Protein AF-A0A0J8QJY4-F1 (afdb_monomer)

Solvent-accessible surface area (backbone atoms only — not comparable to full-atom values): 23592 Å² total; per-residue (Å²): 126,86,52,91,70,83,75,61,76,93,76,62,56,95,86,61,52,69,51,62,66,37,53,37,48,45,48,24,50,51,46,49,52,54,48,58,72,51,48,89,60,87,74,60,93,42,60,50,80,69,74,77,47,56,68,68,59,51,50,50,52,26,51,49,48,54,46,40,51,48,48,54,51,54,25,53,67,47,92,49,100,71,41,56,29,46,51,51,52,51,51,50,32,52,47,52,52,36,45,71,48,23,49,34,90,88,55,82,62,36,65,56,54,48,67,76,34,81,80,64,74,36,50,50,71,40,62,48,61,39,51,48,43,36,34,62,68,49,39,30,71,74,70,70,50,69,62,67,59,56,52,53,54,41,50,53,50,45,43,52,40,47,49,50,16,44,44,46,48,38,63,69,59,53,52,53,50,54,55,49,54,71,73,54,88,70,86,89,67,74,88,79,52,82,70,49,64,67,34,57,55,34,28,51,53,43,54,53,51,49,47,52,65,47,37,66,78,81,50,102,65,58,71,76,68,76,61,88,80,76,52,45,61,53,52,53,48,52,53,52,52,33,50,49,50,45,38,58,49,52,54,38,47,55,52,48,39,31,45,74,70,64,52,80,78,77,69,67,43,73,90,50,64,87,51,55,68,55,58,51,50,27,60,74,68,71,48,76,51,73,66,56,52,29,43,64,55,44,58,69,69,87,78,36,73,62,51,38,24,52,48,25,44,52,34,42,50,61,68,70,53,77,93,78,68,93,63,73,68,74,41,48,67,75,78,83,58,70,64,91,72,78,83,74,80,57,98,57,43,69,60,52,50,54,53,48,68,72,38,52,22,85,75,72,70,42,75,48,49,64,68,37,73,40,90,88,77,73,49,66,36,22,42,90,38,73,74,42,37,50,98,87,71,42,36,34,63,60,56,61,75,79,107

InterPro domains:
  IPR039164 E3 ubiquitin-protein ligase UBR1-like [PTHR21497] (22-403)
  IPR044046 E3 ubiquitin-protein ligase UBR-like, C-terminal [PF18995] (10-402)

Structure (mmCIF, N/CA/C/O backbone):
data_AF-A0A0J8QJY4-F1
#
_entry.id   AF-A0A0J8QJY4-F1
#
loop_
_atom_site.group_PDB
_atom_site.id
_atom_site.type_symbol
_atom_site.label_atom_id
_atom_site.label_alt_id
_atom_site.label_comp_id
_atom_site.label_asym_id
_atom_site.label_entity_id
_atom_site.label_seq_id
_atom_site.pdbx_PDB_ins_code
_atom_site.Cartn_x
_atom_site.Cartn_y
_atom_site.Cartn_z
_atom_site.occupancy
_atom_site.B_iso_or_equiv
_atom_site.auth_seq_id
_atom_site.auth_comp_id
_atom_site.auth_asym_id
_atom_site.auth_atom_id
_atom_site.pdbx_PDB_model_num
ATOM 1 N N . MET A 1 1 ? -9.041 8.728 12.570 1.00 66.88 1 MET A N 1
ATOM 2 C CA . MET A 1 1 ? -9.048 9.111 11.140 1.00 66.88 1 MET A CA 1
ATOM 3 C C . MET A 1 1 ? -10.374 9.792 10.845 1.00 66.88 1 MET A C 1
ATOM 5 O O . MET A 1 1 ? -11.383 9.237 11.264 1.00 66.88 1 MET A O 1
ATOM 9 N N . PRO A 1 2 ? -10.398 10.981 10.224 1.00 80.31 2 PRO A N 1
ATOM 10 C CA . PRO A 1 2 ? -11.653 11.650 9.901 1.00 80.31 2 PRO A CA 1
ATOM 11 C C . PRO A 1 2 ? -12.364 10.935 8.744 1.00 80.31 2 PRO A C 1
ATOM 13 O O . PRO A 1 2 ? -11.715 10.514 7.784 1.00 80.31 2 PRO A O 1
ATOM 16 N N . SER A 1 3 ? -13.688 10.810 8.846 1.00 85.81 3 SER A N 1
ATOM 17 C CA . SER A 1 3 ? -14.531 10.343 7.743 1.00 85.81 3 SER A CA 1
ATOM 18 C C . SER A 1 3 ? -14.591 11.406 6.653 1.00 85.81 3 SER A C 1
ATOM 20 O O . SER A 1 3 ? -14.642 12.602 6.946 1.00 85.81 3 SER A O 1
ATOM 22 N N . ARG A 1 4 ? -14.649 10.973 5.393 1.00 85.44 4 ARG A N 1
ATOM 23 C CA . ARG A 1 4 ? -14.963 11.860 4.263 1.00 85.44 4 ARG A CA 1
ATOM 24 C C . ARG A 1 4 ? -16.435 12.270 4.222 1.00 85.44 4 ARG A C 1
ATOM 26 O O . ARG A 1 4 ? -16.786 13.216 3.523 1.00 85.44 4 ARG A O 1
ATOM 33 N N . PHE A 1 5 ? -17.297 11.539 4.925 1.00 85.62 5 PHE A N 1
ATOM 34 C CA . PHE A 1 5 ? -18.730 11.780 4.955 1.00 85.62 5 PHE A CA 1
ATOM 35 C C . PHE A 1 5 ? -19.073 12.666 6.156 1.00 85.62 5 PHE A C 1
ATOM 37 O O . PHE A 1 5 ? -19.049 12.243 7.315 1.00 85.62 5 PHE A O 1
ATOM 44 N N . GLY A 1 6 ? -19.360 13.937 5.868 1.00 81.25 6 GLY A N 1
ATOM 45 C CA . GLY A 1 6 ? -19.839 14.907 6.846 1.00 81.25 6 GLY A CA 1
ATOM 46 C C . GLY A 1 6 ? -21.363 14.980 6.835 1.00 81.25 6 GLY A C 1
ATOM 47 O O . GLY A 1 6 ? -21.954 15.288 5.804 1.00 81.25 6 GLY A O 1
ATOM 48 N N . TYR A 1 7 ? -21.992 14.746 7.986 1.00 81.88 7 TYR A N 1
ATOM 49 C CA . TYR A 1 7 ? -23.430 14.947 8.172 1.00 81.88 7 TYR A CA 1
ATOM 50 C C . TYR A 1 7 ? -23.682 16.048 9.192 1.00 81.88 7 TYR A C 1
ATOM 52 O O . TYR A 1 7 ? -23.001 16.129 10.217 1.00 81.88 7 TYR A O 1
ATOM 60 N N . GLN A 1 8 ? -24.688 16.880 8.927 1.00 76.19 8 GLN A N 1
ATOM 61 C CA . GLN A 1 8 ? -25.186 17.832 9.914 1.00 76.19 8 GLN A CA 1
ATOM 62 C C . GLN A 1 8 ? -25.865 17.064 11.053 1.00 76.19 8 GLN A C 1
ATOM 64 O O . GLN A 1 8 ? -26.640 16.142 10.790 1.00 76.19 8 GLN A O 1
ATOM 69 N N . GLN A 1 9 ? -25.613 17.455 12.307 1.00 68.69 9 GLN A N 1
ATOM 70 C CA . GLN A 1 9 ? -26.125 16.756 13.499 1.00 68.69 9 GLN A CA 1
ATOM 71 C C . GLN A 1 9 ? -27.651 16.564 13.476 1.00 68.69 9 GLN A C 1
ATOM 73 O O . GLN A 1 9 ? -28.136 15.515 13.875 1.00 68.69 9 GLN A O 1
ATOM 78 N N . ASN A 1 10 ? -28.395 17.514 12.904 1.00 68.50 10 ASN A N 1
ATOM 79 C CA . ASN A 1 10 ? -29.860 17.468 12.822 1.00 68.50 10 ASN A CA 1
ATOM 80 C C . ASN A 1 10 ? -30.404 16.427 11.828 1.00 68.50 10 ASN A C 1
ATOM 82 O O . ASN A 1 10 ? -31.605 16.187 11.793 1.00 68.50 10 ASN A O 1
ATOM 86 N N . THR A 1 11 ? -29.544 15.849 10.984 1.00 71.19 11 THR A N 1
ATOM 87 C CA . THR A 1 11 ? -29.950 14.884 9.952 1.00 71.19 11 THR A CA 1
ATOM 88 C C . THR A 1 11 ? -29.688 13.440 10.351 1.00 71.19 11 THR A C 1
ATOM 90 O O . THR A 1 11 ? -30.189 12.557 9.667 1.00 71.19 11 THR A O 1
ATOM 93 N N . VAL A 1 12 ? -28.899 13.185 11.402 1.00 75.62 12 VAL A N 1
ATOM 94 C CA . VAL A 1 12 ? -28.453 11.846 11.821 1.00 75.62 12 VAL A CA 1
ATOM 95 C C . VAL A 1 12 ? -29.340 11.337 12.949 1.00 75.62 12 VAL A C 1
ATOM 97 O O . VAL A 1 12 ? -29.429 11.976 13.995 1.00 75.62 12 VAL A O 1
ATOM 100 N N . THR A 1 13 ? -29.973 10.183 12.751 1.00 77.94 13 THR A N 1
ATOM 101 C CA . THR A 1 13 ? -30.674 9.482 13.831 1.00 77.94 13 THR A CA 1
ATOM 102 C C . THR A 1 13 ? -29.715 8.559 14.588 1.00 77.94 13 THR A C 1
ATOM 104 O O . THR A 1 13 ? -28.733 8.108 14.003 1.00 77.94 13 THR A O 1
ATOM 107 N N . PRO A 1 14 ? -29.974 8.239 15.869 1.00 74.56 14 PRO A N 1
ATOM 108 C CA . PRO A 1 14 ? -29.111 7.350 16.657 1.00 74.56 14 PRO A CA 1
ATOM 109 C C . PRO A 1 14 ? -28.902 5.965 16.027 1.00 74.56 14 PRO A C 1
ATOM 111 O O . PRO A 1 14 ? -27.850 5.364 16.218 1.00 74.56 14 PRO A O 1
ATOM 114 N N . ASP A 1 15 ? -29.883 5.496 15.254 1.00 78.44 15 ASP A N 1
ATOM 115 C CA . ASP A 1 15 ? -29.863 4.186 14.598 1.00 78.44 15 ASP A CA 1
ATOM 116 C C . ASP A 1 15 ? -29.128 4.185 13.242 1.00 78.44 15 ASP A C 1
ATOM 118 O O . ASP A 1 15 ? -28.947 3.121 12.647 1.00 78.44 15 ASP A O 1
ATOM 122 N N . ASP A 1 16 ? -28.700 5.353 12.741 1.00 82.00 16 ASP A N 1
ATOM 123 C CA . ASP A 1 16 ? -28.019 5.469 11.448 1.00 82.00 16 ASP A CA 1
ATOM 124 C C . ASP A 1 16 ? -26.594 4.896 11.514 1.00 82.00 16 ASP A C 1
ATOM 126 O O . ASP A 1 16 ? -25.727 5.389 12.244 1.00 82.00 16 ASP A O 1
ATOM 130 N N . LEU A 1 17 ? -26.306 3.914 10.659 1.00 87.56 17 LEU A N 1
ATOM 131 C CA . LEU A 1 17 ? -24.968 3.337 10.517 1.00 87.56 17 LEU A CA 1
ATOM 132 C C . LEU A 1 17 ? -24.122 4.116 9.490 1.00 87.56 17 LEU A C 1
ATOM 134 O O . LEU A 1 17 ? -24.001 3.731 8.329 1.00 87.56 17 LEU A O 1
ATOM 138 N N . ILE A 1 18 ? -23.546 5.243 9.907 1.00 89.00 18 ILE A N 1
ATOM 139 C CA . ILE A 1 18 ? -22.753 6.158 9.060 1.00 89.00 18 ILE A CA 1
ATOM 140 C C . ILE A 1 18 ? -21.237 6.043 9.283 1.00 89.00 18 ILE A C 1
ATOM 142 O O . ILE A 1 18 ? -20.774 5.507 10.286 1.00 89.00 18 ILE A O 1
ATOM 146 N N . ARG A 1 19 ? -20.450 6.660 8.392 1.00 89.81 19 ARG A N 1
ATOM 147 C CA . ARG A 1 19 ? -18.974 6.698 8.418 1.00 89.81 19 ARG A CA 1
ATOM 148 C C . ARG A 1 19 ? -18.334 5.321 8.216 1.00 89.81 19 ARG A C 1
ATOM 150 O O . ARG A 1 19 ? -17.314 4.999 8.836 1.00 89.81 19 ARG A O 1
ATOM 157 N N . THR A 1 20 ? -18.898 4.523 7.310 1.00 90.69 20 THR A N 1
ATOM 158 C CA . THR A 1 20 ? -18.381 3.196 6.941 1.00 90.69 20 THR A CA 1
ATOM 159 C C . THR A 1 20 ? -16.938 3.257 6.458 1.00 90.69 20 THR A C 1
ATOM 161 O O . THR A 1 20 ? -16.152 2.349 6.718 1.00 90.69 20 THR A O 1
ATOM 164 N N . ASP A 1 21 ? -16.557 4.353 5.798 1.00 91.75 21 ASP A N 1
ATOM 165 C CA . ASP A 1 21 ? -15.195 4.586 5.320 1.00 91.75 21 ASP A CA 1
ATOM 166 C C . ASP A 1 21 ? -14.158 4.555 6.440 1.00 91.75 21 ASP A C 1
ATOM 168 O O . ASP A 1 21 ? -13.073 4.008 6.264 1.00 91.75 21 ASP A O 1
ATOM 172 N N . THR A 1 22 ? -14.498 5.099 7.606 1.00 93.50 22 THR A N 1
ATOM 173 C CA . THR A 1 22 ? -13.588 5.165 8.748 1.00 93.50 22 THR A CA 1
ATOM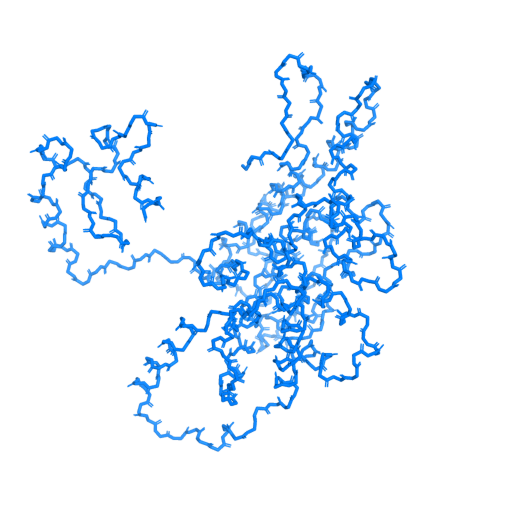 174 C C . THR A 1 22 ? -13.360 3.781 9.330 1.00 93.50 22 THR A C 1
ATOM 176 O O . THR A 1 22 ? -12.221 3.430 9.633 1.00 93.50 22 THR A O 1
ATOM 179 N N . LEU A 1 23 ? -14.419 2.978 9.446 1.00 93.00 23 LEU A N 1
ATOM 180 C CA . LEU A 1 23 ? -14.330 1.611 9.951 1.00 93.00 23 LEU A CA 1
ATOM 181 C C . LEU A 1 23 ? -13.490 0.730 9.014 1.00 93.00 23 LEU A C 1
ATOM 183 O O . LEU A 1 23 ? -12.530 0.098 9.454 1.00 93.00 23 LEU A O 1
ATOM 187 N N . ILE A 1 24 ? -13.780 0.773 7.711 1.00 93.81 24 ILE A N 1
ATOM 188 C CA . ILE A 1 24 ? -13.045 0.019 6.683 1.00 93.81 24 ILE A CA 1
ATOM 189 C C . ILE A 1 24 ? -11.573 0.464 6.632 1.00 93.81 24 ILE A C 1
ATOM 191 O O . ILE A 1 24 ? -10.670 -0.370 6.607 1.00 93.81 24 ILE A O 1
ATOM 195 N N . LYS A 1 25 ? -11.296 1.772 6.678 1.00 94.56 25 LYS A N 1
ATOM 196 C CA . LYS A 1 25 ? -9.918 2.286 6.679 1.00 94.56 25 LYS A CA 1
ATOM 197 C C . LYS A 1 25 ? -9.157 1.902 7.952 1.00 94.56 25 LYS A C 1
ATOM 199 O O . LYS A 1 25 ? -7.959 1.624 7.893 1.00 94.56 25 LYS A O 1
ATOM 204 N N . THR A 1 26 ? -9.848 1.847 9.093 1.00 95.94 26 THR A N 1
ATOM 205 C CA . THR A 1 26 ? -9.259 1.413 10.368 1.00 95.94 26 THR A CA 1
ATOM 206 C C . THR A 1 26 ? -8.760 -0.024 10.276 1.00 95.94 26 THR A C 1
ATOM 208 O O . THR A 1 26 ? -7.669 -0.293 10.755 1.00 95.94 26 THR A O 1
ATOM 211 N N . PHE A 1 27 ? -9.469 -0.920 9.585 1.00 97.19 27 PHE A N 1
ATOM 212 C CA . PHE A 1 27 ? -9.009 -2.295 9.373 1.00 97.19 27 PHE A CA 1
ATOM 213 C C . PHE A 1 27 ? -7.638 -2.370 8.674 1.00 97.19 27 PHE A C 1
ATOM 215 O O . PHE A 1 27 ? -6.706 -2.980 9.203 1.00 97.19 27 PHE A O 1
ATOM 222 N N . GLY A 1 28 ? -7.469 -1.681 7.539 1.00 97.06 28 GLY A N 1
ATOM 223 C CA . GLY A 1 28 ? -6.180 -1.630 6.834 1.00 97.06 28 GLY A CA 1
ATOM 224 C C . GLY A 1 28 ? -5.068 -0.959 7.651 1.00 97.06 28 GLY A C 1
ATOM 225 O O . GLY A 1 28 ? -3.913 -1.402 7.642 1.00 97.06 28 GLY A O 1
ATOM 226 N N . ALA A 1 29 ? -5.413 0.085 8.408 1.00 96.62 29 ALA A N 1
ATOM 227 C CA . ALA A 1 29 ? -4.483 0.759 9.310 1.00 96.62 29 ALA A CA 1
ATOM 228 C C . ALA A 1 29 ? -4.049 -0.137 10.482 1.00 96.62 29 ALA A C 1
ATOM 230 O O . ALA A 1 29 ? -2.871 -0.149 10.834 1.00 96.62 29 ALA A O 1
ATOM 231 N N . SER A 1 30 ? -4.964 -0.929 11.048 1.00 98.06 30 SER A N 1
ATOM 232 C CA . SER A 1 30 ? -4.676 -1.883 12.121 1.00 98.06 30 SER A CA 1
ATOM 233 C C . SER A 1 30 ? -3.737 -2.993 11.655 1.00 98.06 30 SER A C 1
ATOM 235 O O . SER A 1 30 ? -2.772 -3.283 12.355 1.00 98.06 30 SER A O 1
ATOM 237 N N . ILE A 1 31 ? -3.939 -3.560 10.458 1.00 98.25 31 ILE A N 1
ATOM 238 C CA . ILE A 1 31 ? -2.984 -4.530 9.890 1.00 98.25 31 ILE A CA 1
ATOM 239 C C . ILE A 1 31 ? -1.609 -3.882 9.693 1.00 98.25 31 ILE A C 1
ATOM 241 O O . ILE A 1 31 ? -0.589 -4.480 10.027 1.00 98.25 31 ILE A O 1
ATOM 245 N N . SER A 1 32 ? -1.572 -2.642 9.196 1.00 97.25 32 SER A N 1
ATOM 246 C CA . SER A 1 32 ? -0.309 -1.919 9.013 1.00 97.25 32 SER A CA 1
ATOM 247 C C . SER A 1 32 ? 0.418 -1.688 10.340 1.00 97.25 32 SER A C 1
ATOM 249 O O . SER A 1 32 ? 1.629 -1.861 10.397 1.00 97.25 32 SER A O 1
ATOM 251 N N . ALA A 1 33 ? -0.304 -1.354 11.413 1.00 96.25 33 ALA A N 1
ATOM 252 C CA . ALA A 1 33 ? 0.272 -1.197 12.747 1.00 96.25 33 ALA A CA 1
ATOM 253 C C . ALA A 1 33 ? 0.823 -2.521 13.303 1.00 96.25 33 ALA A C 1
ATOM 255 O O . ALA A 1 33 ? 1.909 -2.542 13.882 1.00 96.25 33 ALA A O 1
ATOM 256 N N . VAL A 1 34 ? 0.109 -3.631 13.087 1.00 97.25 34 VAL A N 1
ATOM 257 C CA . VAL A 1 34 ? 0.588 -4.965 13.474 1.00 97.25 34 VAL A CA 1
ATOM 258 C C . VAL A 1 34 ? 1.859 -5.321 12.708 1.00 97.25 34 VAL A C 1
ATOM 260 O O . VAL A 1 34 ? 2.830 -5.721 13.339 1.00 97.25 34 VAL A O 1
ATOM 263 N N . GLU A 1 35 ? 1.915 -5.108 11.392 1.00 96.81 35 GLU A N 1
ATOM 264 C CA . GLU A 1 35 ? 3.143 -5.350 10.622 1.00 96.81 35 GLU A CA 1
ATOM 265 C C . GLU A 1 35 ? 4.315 -4.499 11.122 1.00 96.81 35 GLU A C 1
ATOM 267 O O . GLU A 1 35 ? 5.407 -5.031 11.311 1.00 96.81 35 GLU A O 1
ATOM 272 N N . ILE A 1 36 ? 4.085 -3.214 11.409 1.00 95.25 36 ILE A N 1
ATOM 273 C CA . ILE A 1 36 ? 5.109 -2.323 11.968 1.00 95.25 36 ILE A CA 1
ATOM 274 C C . ILE A 1 36 ? 5.665 -2.881 13.284 1.00 95.25 36 ILE A C 1
ATOM 276 O O . ILE A 1 36 ? 6.880 -2.884 13.470 1.00 95.25 36 ILE A O 1
ATOM 280 N N . SER A 1 37 ? 4.805 -3.411 14.161 1.00 93.62 37 SER A N 1
ATOM 281 C CA . SER A 1 37 ? 5.232 -4.020 15.431 1.00 93.62 37 SER A CA 1
ATOM 282 C C . SER A 1 37 ? 6.090 -5.281 15.264 1.00 93.62 37 SER A C 1
ATOM 284 O O . SER A 1 37 ? 6.794 -5.660 16.192 1.00 93.62 37 SER A O 1
ATOM 286 N N . GLN A 1 38 ? 6.046 -5.924 14.092 1.00 93.50 38 GLN A N 1
ATOM 287 C CA . GLN A 1 38 ? 6.832 -7.121 13.772 1.00 93.50 38 GLN A CA 1
ATOM 288 C C . GLN A 1 38 ? 8.164 -6.795 13.077 1.00 93.50 38 GLN A C 1
ATOM 290 O O . GLN A 1 38 ? 8.949 -7.690 12.757 1.00 93.50 38 GLN A O 1
ATOM 295 N N . ARG A 1 39 ? 8.463 -5.520 12.807 1.00 91.50 39 ARG A N 1
ATOM 296 C CA . ARG A 1 39 ? 9.750 -5.134 12.217 1.00 91.50 39 ARG A CA 1
ATOM 297 C C . ARG A 1 39 ? 10.855 -5.248 13.262 1.00 91.50 39 ARG A C 1
ATOM 299 O O . ARG A 1 39 ? 10.749 -4.678 14.339 1.00 91.50 39 ARG A O 1
ATOM 306 N N . GLY A 1 40 ? 11.922 -5.971 12.924 1.00 86.31 40 GLY A N 1
ATOM 307 C CA . GLY A 1 40 ? 13.041 -6.219 13.841 1.00 86.31 40 GLY A CA 1
ATOM 308 C C . GLY A 1 40 ? 12.793 -7.334 14.859 1.00 86.31 40 GLY A C 1
ATOM 309 O O . GLY A 1 40 ? 13.685 -7.636 15.644 1.00 86.31 40 GLY A O 1
ATOM 310 N N . VAL A 1 41 ? 11.621 -7.974 14.831 1.00 86.94 41 VAL A N 1
ATOM 311 C CA . VAL A 1 41 ? 11.335 -9.150 15.656 1.00 86.94 41 VAL A CA 1
ATOM 312 C C . VAL A 1 41 ? 11.956 -10.378 14.991 1.00 86.94 41 VAL A C 1
ATOM 314 O O . VAL A 1 41 ? 11.690 -10.665 13.823 1.00 86.94 41 VAL A O 1
ATOM 317 N N . GLY A 1 42 ? 12.825 -11.076 15.724 1.00 77.56 42 GLY A N 1
ATOM 318 C CA . GLY A 1 42 ? 13.425 -12.328 15.269 1.00 77.56 42 GLY A CA 1
ATOM 319 C C . GLY A 1 42 ? 12.388 -13.446 15.163 1.00 77.56 42 GLY A C 1
ATOM 320 O O . GLY A 1 42 ? 11.397 -13.460 15.888 1.00 77.56 42 GLY A O 1
ATOM 321 N N . CYS A 1 43 ? 12.631 -14.395 14.265 1.00 75.81 43 CYS A N 1
ATOM 322 C CA . CYS A 1 43 ? 11.770 -15.551 14.051 1.00 75.81 43 CYS A CA 1
ATOM 323 C C . CYS A 1 43 ? 12.618 -16.822 14.151 1.00 75.81 43 CYS A C 1
ATOM 325 O O . CYS A 1 43 ? 13.760 -16.837 13.682 1.00 75.81 43 CYS A O 1
ATOM 327 N N . GLU A 1 44 ? 12.085 -17.869 14.779 1.00 78.00 44 GLU A N 1
ATOM 328 C CA . GLU A 1 44 ? 12.760 -19.166 14.818 1.00 78.00 44 GLU A CA 1
ATOM 329 C C . GLU A 1 44 ? 12.839 -19.774 13.405 1.00 78.00 44 GLU A C 1
ATOM 331 O O . GLU A 1 44 ? 11.958 -19.524 12.576 1.00 78.00 44 GLU A O 1
ATOM 336 N N . PRO A 1 45 ? 13.868 -20.580 13.092 1.00 71.19 45 PRO A N 1
ATOM 337 C CA . PRO A 1 45 ? 13.954 -21.259 11.803 1.00 71.19 45 PRO A CA 1
ATOM 338 C C . PRO A 1 45 ? 12.688 -22.079 11.510 1.00 71.19 45 PRO A C 1
ATOM 340 O O . PRO A 1 45 ? 12.298 -22.945 12.289 1.00 71.19 45 PRO A O 1
ATOM 343 N N . GLY A 1 46 ? 12.040 -21.793 10.379 1.00 71.50 46 GLY A N 1
ATOM 344 C CA . GLY A 1 46 ? 10.776 -22.414 9.971 1.00 71.50 46 GLY A CA 1
ATOM 345 C C . GLY A 1 46 ? 9.514 -21.711 10.488 1.00 71.50 46 GLY A C 1
ATOM 346 O O . GLY A 1 46 ? 8.448 -21.898 9.917 1.00 71.50 46 GLY A O 1
ATOM 347 N N . ALA A 1 47 ? 9.577 -20.851 11.502 1.00 78.44 47 ALA A N 1
ATOM 348 C CA . ALA A 1 47 ? 8.392 -20.093 11.895 1.00 78.44 47 ALA A CA 1
ATOM 349 C C . ALA A 1 47 ? 8.008 -19.059 10.813 1.00 78.44 47 ALA A C 1
ATOM 351 O O . ALA A 1 47 ? 8.842 -18.521 10.074 1.00 78.44 47 ALA A O 1
ATOM 352 N N . THR A 1 48 ? 6.706 -18.819 10.680 1.00 84.38 48 THR A N 1
ATOM 353 C CA . THR A 1 48 ? 6.143 -17.830 9.761 1.00 84.38 48 THR A CA 1
ATOM 354 C C . THR A 1 48 ? 5.973 -16.484 10.464 1.00 84.38 48 THR A C 1
ATOM 356 O O . THR A 1 48 ? 5.924 -16.401 11.690 1.00 84.38 48 THR A O 1
ATOM 359 N N . LEU A 1 49 ? 5.796 -15.411 9.685 1.00 88.88 49 LEU A N 1
ATOM 360 C CA . LEU A 1 49 ? 5.410 -14.098 10.223 1.00 88.88 49 LEU A CA 1
ATOM 361 C C . LEU A 1 49 ? 4.154 -14.176 11.108 1.00 88.88 49 LEU A C 1
ATOM 363 O O . LEU A 1 49 ? 4.008 -13.404 12.047 1.00 88.88 49 LEU A O 1
ATOM 367 N N . LEU A 1 50 ? 3.214 -15.070 10.793 1.00 91.50 50 LEU A N 1
ATOM 368 C CA . LEU A 1 50 ? 1.970 -15.177 11.551 1.00 91.50 50 LEU A CA 1
ATOM 369 C C . LEU A 1 50 ? 2.187 -15.807 12.927 1.00 91.50 50 LEU A C 1
ATOM 371 O O . LEU A 1 50 ? 1.466 -15.460 13.858 1.00 91.50 50 LEU A O 1
ATOM 375 N N . ASP A 1 51 ? 3.195 -16.671 13.068 1.00 89.12 51 ASP A N 1
ATOM 376 C CA . ASP A 1 51 ? 3.520 -17.333 14.333 1.00 89.12 51 ASP A CA 1
ATOM 377 C C . ASP A 1 51 ? 4.086 -16.352 15.370 1.00 89.12 51 ASP A C 1
ATOM 379 O O . ASP A 1 51 ? 3.919 -16.558 16.573 1.00 89.12 51 ASP A O 1
ATOM 383 N N . THR A 1 52 ? 4.708 -15.253 14.924 1.00 91.25 52 THR A N 1
ATOM 384 C CA . THR A 1 52 ? 5.234 -14.202 15.811 1.00 91.25 52 THR A CA 1
ATOM 385 C C . THR A 1 52 ? 4.159 -13.206 16.259 1.00 91.25 52 THR A C 1
ATOM 387 O O . THR A 1 52 ? 4.359 -12.464 17.224 1.00 91.25 52 THR A O 1
ATOM 390 N N . ILE A 1 53 ? 2.995 -13.185 15.598 1.00 94.94 53 ILE A N 1
ATOM 391 C CA . ILE A 1 53 ? 1.884 -12.299 15.951 1.00 94.94 53 ILE A CA 1
ATOM 392 C C . ILE A 1 53 ? 1.020 -12.971 17.031 1.00 94.94 53 ILE A C 1
ATOM 394 O O . ILE A 1 53 ? 0.549 -14.094 16.843 1.00 94.94 53 ILE A O 1
ATOM 398 N N . PRO A 1 54 ? 0.709 -12.287 18.150 1.00 95.50 54 PRO A N 1
ATOM 399 C CA . PRO A 1 54 ? -0.162 -12.850 19.174 1.00 95.50 54 PRO A CA 1
ATOM 400 C C . PRO A 1 54 ? -1.524 -13.281 18.611 1.00 95.50 54 PRO A C 1
ATOM 402 O O . PRO A 1 54 ? -2.209 -12.505 17.940 1.00 95.50 54 PRO A O 1
ATOM 405 N N . ARG A 1 55 ? -1.976 -14.493 18.963 1.00 95.31 55 ARG A N 1
ATOM 406 C CA . ARG A 1 55 ? -3.275 -15.043 18.516 1.00 95.31 55 ARG A CA 1
ATOM 407 C C . ARG A 1 55 ? -4.461 -14.121 18.817 1.00 95.31 55 ARG A C 1
ATOM 409 O O . ARG A 1 55 ? -5.392 -14.031 18.016 1.00 95.31 55 ARG A O 1
ATOM 416 N N . MET A 1 56 ? -4.417 -13.408 19.945 1.00 96.81 56 MET A N 1
ATOM 417 C CA . MET A 1 56 ? -5.437 -12.418 20.310 1.00 96.81 56 MET A CA 1
ATOM 418 C C . MET A 1 56 ? -5.502 -11.274 19.288 1.00 96.81 56 MET A C 1
ATOM 420 O O . MET A 1 56 ? -6.585 -10.888 18.859 1.00 96.81 56 MET A O 1
ATOM 424 N N . THR A 1 57 ? -4.347 -10.784 18.829 1.00 97.62 57 THR A N 1
ATOM 425 C CA . THR A 1 57 ? -4.248 -9.734 17.808 1.00 97.62 57 THR A CA 1
ATOM 426 C C . THR A 1 57 ? -4.841 -10.192 16.476 1.00 97.62 57 THR A C 1
ATOM 428 O O . THR A 1 57 ? -5.645 -9.469 15.891 1.00 97.62 57 THR A O 1
ATOM 431 N N . LEU A 1 58 ? -4.517 -11.407 16.018 1.00 97.50 58 LEU A N 1
ATOM 432 C CA . LEU A 1 58 ? -5.099 -11.976 14.791 1.00 97.50 58 LEU A CA 1
ATOM 433 C C . LEU A 1 58 ? -6.621 -12.144 14.907 1.00 97.50 58 LEU A C 1
ATOM 435 O O . LEU A 1 58 ? -7.359 -11.816 13.978 1.00 97.50 58 LEU A O 1
ATOM 439 N N . THR A 1 59 ? -7.099 -12.583 16.075 1.00 97.50 59 THR A N 1
ATOM 440 C CA . THR A 1 59 ? -8.534 -12.718 16.362 1.00 97.50 59 THR A CA 1
ATOM 441 C C . THR A 1 59 ? -9.238 -11.362 16.315 1.00 97.50 59 THR A C 1
ATOM 443 O O . THR A 1 59 ? -10.283 -11.236 15.681 1.00 97.50 59 THR A O 1
ATOM 446 N N . HIS A 1 60 ? -8.652 -10.322 16.914 1.00 97.81 60 HIS A N 1
ATOM 447 C CA . HIS A 1 60 ? -9.195 -8.962 16.862 1.00 97.81 60 HIS A CA 1
ATOM 448 C C . HIS A 1 60 ? -9.257 -8.413 15.432 1.00 97.81 60 HIS A C 1
ATOM 450 O O . HIS A 1 60 ? -10.254 -7.793 15.068 1.00 97.81 60 HIS A O 1
ATOM 456 N N . LEU A 1 61 ? -8.235 -8.657 14.604 1.00 98.25 61 LEU A N 1
ATOM 457 C CA . LEU A 1 61 ? -8.250 -8.251 13.195 1.00 98.25 61 LEU A CA 1
ATOM 458 C C . LEU A 1 61 ? -9.362 -8.956 12.408 1.00 98.25 61 LEU A C 1
ATOM 460 O O . LEU A 1 61 ? -10.046 -8.306 11.618 1.00 98.25 61 LEU A O 1
ATOM 464 N N . ARG A 1 62 ? -9.584 -10.255 12.652 1.00 97.81 62 ARG A N 1
ATOM 465 C CA . ARG A 1 62 ? -10.697 -10.997 12.043 1.00 97.81 62 ARG A CA 1
ATOM 466 C C . ARG A 1 62 ? -12.049 -10.430 12.482 1.00 97.81 62 ARG A C 1
ATOM 468 O O . ARG A 1 62 ? -12.876 -10.129 11.629 1.00 97.81 62 ARG A O 1
ATOM 475 N N . ILE A 1 63 ? -12.242 -10.194 13.783 1.00 97.88 63 ILE A N 1
ATOM 476 C CA . ILE A 1 63 ? -13.465 -9.561 14.309 1.00 97.88 63 ILE A CA 1
ATOM 477 C C . ILE A 1 63 ? -13.684 -8.189 13.667 1.00 97.88 63 ILE A C 1
ATOM 479 O O . ILE A 1 63 ? -14.804 -7.877 13.275 1.00 97.88 63 ILE A O 1
ATOM 483 N N . LEU A 1 64 ? -12.637 -7.373 13.524 1.00 97.50 64 LEU A N 1
ATOM 484 C CA . LEU A 1 64 ? -12.733 -6.051 12.903 1.00 97.50 64 LEU A CA 1
ATOM 485 C C . LEU A 1 64 ? -13.155 -6.135 11.426 1.00 97.50 64 LEU A C 1
ATOM 487 O O . LEU A 1 64 ? -13.982 -5.335 10.992 1.00 97.50 64 LEU A O 1
ATOM 491 N N . SER A 1 65 ? -12.629 -7.111 10.679 1.00 97.25 65 SER A N 1
ATOM 492 C CA . SER A 1 65 ? -13.015 -7.379 9.287 1.00 97.25 65 SER A CA 1
ATOM 493 C C . SER A 1 65 ? -14.499 -7.750 9.171 1.00 97.25 65 SER A C 1
ATOM 495 O O . SER A 1 65 ? -15.251 -7.090 8.451 1.00 97.25 65 SER A O 1
ATOM 497 N N . GLU A 1 66 ? -14.945 -8.730 9.964 1.00 96.50 66 GLU A N 1
ATOM 498 C CA . GLU A 1 66 ? -16.343 -9.183 10.007 1.00 96.50 66 GLU A CA 1
ATOM 499 C C . GLU A 1 66 ? -17.295 -8.082 10.481 1.00 96.50 66 GLU A C 1
ATOM 501 O O . GLU A 1 66 ? -18.399 -7.924 9.958 1.00 96.50 66 GLU A O 1
ATOM 506 N N . THR A 1 67 ? -16.851 -7.268 11.441 1.00 96.44 67 THR A N 1
ATOM 507 C CA . THR A 1 67 ? -17.605 -6.110 11.929 1.00 96.44 67 THR A CA 1
ATOM 508 C C . THR A 1 67 ? -17.777 -5.084 10.818 1.00 96.44 67 THR A C 1
ATOM 510 O O . THR A 1 67 ? -18.879 -4.582 10.640 1.00 96.44 67 THR A O 1
ATOM 513 N N . ALA A 1 68 ? -16.734 -4.789 10.035 1.00 95.19 68 ALA A N 1
ATOM 514 C CA . ALA A 1 68 ? -16.828 -3.844 8.924 1.00 95.19 68 ALA A CA 1
ATOM 515 C C . ALA A 1 68 ? -17.804 -4.318 7.832 1.00 95.19 68 ALA A C 1
ATOM 517 O O . ALA A 1 68 ? -18.628 -3.525 7.368 1.00 95.19 68 ALA A O 1
ATOM 518 N N . LEU A 1 69 ? -17.757 -5.606 7.467 1.00 93.62 69 LEU A N 1
ATOM 519 C CA . LEU A 1 69 ? -18.694 -6.209 6.511 1.00 93.62 69 LEU A CA 1
ATOM 520 C C . LEU A 1 69 ? -20.132 -6.194 7.042 1.00 93.62 69 LEU A C 1
ATOM 522 O O . LEU A 1 69 ? -21.042 -5.725 6.358 1.00 93.62 69 LEU A O 1
ATOM 526 N N . SER A 1 70 ? -20.329 -6.646 8.281 1.00 94.06 70 SER A N 1
ATOM 527 C CA . SER A 1 70 ? -21.645 -6.706 8.924 1.00 94.06 70 SER A CA 1
ATOM 528 C C . SER A 1 70 ? -22.248 -5.317 9.113 1.00 94.06 70 SER A C 1
ATOM 530 O O . SER A 1 70 ? -23.433 -5.124 8.865 1.00 94.06 70 SER A O 1
ATOM 532 N N . TYR A 1 71 ? -21.436 -4.329 9.494 1.00 92.94 71 TYR A N 1
ATOM 533 C CA . TYR A 1 71 ? -21.865 -2.942 9.661 1.00 92.94 71 TYR A CA 1
ATOM 534 C C . TYR A 1 71 ? -22.400 -2.360 8.348 1.00 92.94 71 TYR A C 1
ATOM 536 O O . TYR A 1 71 ? -23.485 -1.779 8.324 1.00 92.94 71 TYR A O 1
ATOM 544 N N . ALA A 1 72 ? -21.677 -2.564 7.240 1.00 90.75 72 ALA A N 1
ATOM 545 C CA . ALA A 1 72 ? -22.116 -2.120 5.920 1.00 90.75 72 ALA A CA 1
ATOM 546 C C . ALA A 1 72 ? -23.373 -2.872 5.442 1.00 90.75 72 ALA A C 1
ATOM 548 O O . ALA A 1 72 ? -24.292 -2.249 4.909 1.00 90.75 72 ALA A O 1
ATOM 549 N N . ALA A 1 73 ? -23.443 -4.188 5.667 1.00 90.69 73 ALA A N 1
ATOM 550 C CA . ALA A 1 73 ? -24.582 -5.013 5.270 1.00 90.69 73 ALA A CA 1
ATOM 551 C C . ALA A 1 73 ? -25.861 -4.659 6.048 1.00 90.69 73 ALA A C 1
ATOM 553 O O . ALA A 1 73 ? -26.903 -4.422 5.440 1.00 90.69 73 ALA A O 1
ATOM 554 N N . ILE A 1 74 ? -25.783 -4.566 7.380 1.00 90.81 74 ILE A N 1
ATOM 555 C CA . ILE A 1 74 ? -26.921 -4.212 8.242 1.00 90.81 74 ILE A CA 1
ATOM 556 C C . ILE A 1 74 ? -27.393 -2.793 7.935 1.00 90.81 74 ILE A C 1
ATOM 558 O O . ILE A 1 74 ? -28.592 -2.577 7.773 1.00 90.81 74 ILE A O 1
ATOM 562 N N . GLY A 1 75 ? -26.467 -1.840 7.790 1.00 86.50 75 GLY A N 1
ATOM 563 C CA . GLY A 1 75 ? -26.830 -0.474 7.416 1.00 86.50 75 GLY A CA 1
ATOM 564 C C . GLY A 1 75 ? -27.495 -0.423 6.044 1.00 86.50 75 GLY A C 1
ATOM 565 O O . GLY A 1 75 ? -28.471 0.295 5.865 1.00 86.50 75 GLY A O 1
ATOM 566 N N . GLY A 1 76 ? -27.071 -1.275 5.106 1.00 85.31 76 GLY A N 1
ATOM 567 C CA . GLY A 1 76 ? -27.717 -1.443 3.804 1.00 85.31 76 GLY A CA 1
ATOM 568 C C . GLY A 1 76 ? -29.158 -1.964 3.847 1.00 85.31 76 GLY A C 1
ATOM 569 O O . GLY A 1 76 ? -29.956 -1.615 2.979 1.00 85.31 76 GLY A O 1
ATOM 570 N N . LEU A 1 77 ? -29.508 -2.757 4.862 1.00 85.69 77 LEU A N 1
ATOM 571 C CA . LEU A 1 77 ? -30.849 -3.325 5.047 1.00 85.69 77 LEU A CA 1
ATOM 572 C C . LEU A 1 77 ? -31.813 -2.391 5.793 1.00 85.69 77 LEU A C 1
ATOM 574 O O . LEU A 1 77 ? -33.019 -2.641 5.800 1.00 85.69 77 LEU A O 1
ATOM 578 N N . GLN A 1 78 ? -31.318 -1.323 6.427 1.00 79.12 78 GLN A N 1
ATOM 579 C CA . GLN A 1 78 ? -32.181 -0.356 7.102 1.00 79.12 78 GLN A CA 1
ATOM 580 C C . GLN A 1 78 ? -33.072 0.368 6.074 1.00 79.12 78 GLN A C 1
ATOM 582 O O . GLN A 1 78 ? -32.592 1.090 5.196 1.00 79.12 78 GLN A O 1
ATOM 587 N N . ASN A 1 79 ? -34.394 0.195 6.202 1.00 61.03 79 ASN A N 1
ATOM 588 C CA . ASN A 1 79 ? -35.418 0.843 5.372 1.00 61.03 79 ASN A CA 1
ATOM 589 C C . ASN A 1 79 ? -35.609 2.324 5.759 1.00 61.03 79 ASN A C 1
ATOM 591 O O . ASN A 1 79 ? -36.691 2.743 6.166 1.00 61.03 79 ASN A O 1
ATOM 595 N N . SER A 1 80 ? -34.551 3.128 5.647 1.00 65.00 80 SER A N 1
ATOM 596 C CA . SER A 1 80 ? -34.632 4.589 5.736 1.00 65.00 80 SER A CA 1
ATOM 597 C C . SER A 1 80 ? -34.788 5.183 4.333 1.00 65.00 80 SER A C 1
ATOM 599 O O . SER A 1 80 ? -34.104 4.757 3.401 1.00 65.00 80 SER A O 1
ATOM 601 N N . MET A 1 81 ? -35.665 6.184 4.165 1.00 56.56 81 MET A N 1
ATOM 602 C CA . MET A 1 81 ? -35.923 6.847 2.868 1.00 56.56 81 MET A CA 1
ATOM 603 C C . MET A 1 81 ? -34.655 7.419 2.207 1.00 56.56 81 MET A C 1
ATOM 605 O O . MET A 1 81 ? -34.626 7.613 0.994 1.00 56.56 81 MET A O 1
ATOM 609 N N . ALA A 1 82 ? -33.599 7.662 2.989 1.00 66.62 82 ALA A N 1
ATOM 610 C CA . ALA A 1 82 ? -32.264 7.984 2.508 1.00 66.62 82 ALA A CA 1
ATOM 611 C C . ALA A 1 82 ? -31.250 7.090 3.229 1.00 66.62 82 ALA A C 1
ATOM 613 O O . ALA A 1 82 ? -30.708 7.465 4.268 1.00 66.62 82 ALA A O 1
ATOM 614 N N . ASN A 1 83 ? -31.002 5.894 2.693 1.00 81.06 83 ASN A N 1
ATOM 615 C CA . ASN A 1 83 ? -30.013 4.987 3.261 1.00 81.06 83 ASN A CA 1
ATOM 616 C C . ASN A 1 83 ? -28.590 5.537 3.031 1.00 81.06 83 ASN A C 1
ATOM 618 O O . ASN A 1 83 ? -27.954 5.310 1.996 1.00 81.06 83 ASN A O 1
ATOM 622 N N . LYS A 1 84 ? -28.115 6.316 4.008 1.00 87.75 84 LYS A N 1
ATOM 623 C CA . LYS A 1 84 ? -26.792 6.951 4.003 1.00 87.75 84 LYS A CA 1
ATOM 624 C C . LYS A 1 84 ? -25.684 5.914 3.895 1.00 87.75 84 LYS A C 1
ATOM 626 O O . LYS A 1 84 ? -24.757 6.122 3.125 1.00 87.75 84 LYS A O 1
ATOM 631 N N . THR A 1 85 ? -25.815 4.775 4.572 1.00 89.62 85 THR A N 1
ATOM 632 C CA . THR A 1 85 ? -24.847 3.675 4.507 1.00 89.62 85 THR A CA 1
ATOM 633 C C . THR A 1 85 ? -24.664 3.163 3.081 1.00 89.62 85 THR A C 1
ATOM 635 O O . THR A 1 85 ? -23.537 3.031 2.608 1.00 89.62 85 THR A O 1
ATOM 638 N N . VAL A 1 86 ? -25.765 2.948 2.349 1.00 89.25 86 VAL A N 1
ATOM 639 C CA . VAL A 1 86 ? -25.722 2.539 0.932 1.00 89.25 86 VAL A CA 1
ATOM 640 C C . VAL A 1 86 ? -25.058 3.609 0.076 1.00 89.25 86 VAL A C 1
ATOM 642 O O . VAL A 1 86 ? -24.266 3.284 -0.809 1.00 89.25 86 VAL A O 1
ATOM 645 N N . TYR A 1 87 ? -25.360 4.886 0.327 1.00 90.06 87 TYR A N 1
ATOM 646 C CA . TYR A 1 87 ? -24.711 5.985 -0.380 1.00 90.06 87 TYR A CA 1
ATOM 647 C C . TYR A 1 87 ? -23.193 5.983 -0.155 1.00 90.06 87 TYR A C 1
ATOM 649 O O . TYR A 1 87 ? -22.439 6.022 -1.131 1.00 90.06 87 TYR A O 1
ATOM 657 N N . GLU A 1 88 ? -22.753 5.891 1.101 1.00 91.31 88 GLU A N 1
ATOM 658 C CA . GLU A 1 88 ? -21.338 5.850 1.468 1.00 91.31 88 GLU A CA 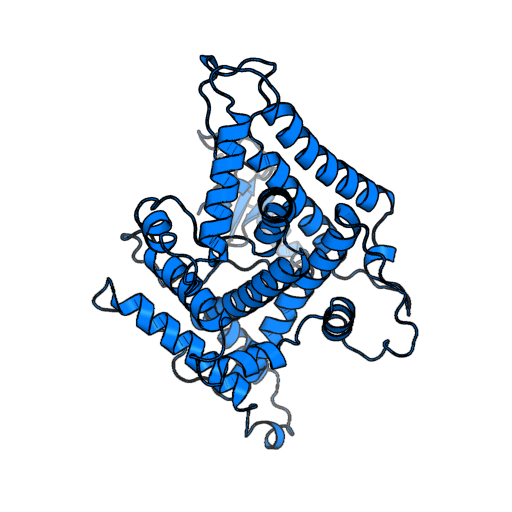1
ATOM 659 C C . GLU A 1 88 ? -20.625 4.668 0.816 1.00 91.31 88 GLU A C 1
ATOM 661 O O . GLU A 1 88 ? -19.613 4.848 0.137 1.00 91.31 88 GLU A O 1
ATOM 666 N N . PHE A 1 89 ? -21.188 3.466 0.957 1.00 91.31 89 PHE A N 1
ATOM 667 C CA . PHE A 1 89 ? -20.613 2.241 0.416 1.00 91.31 89 PHE A CA 1
ATOM 668 C C . PHE A 1 89 ? -20.533 2.273 -1.116 1.00 91.31 89 PHE A C 1
ATOM 670 O O . PHE A 1 89 ? -19.499 1.935 -1.695 1.00 91.31 89 PHE A O 1
ATOM 677 N N . ARG A 1 90 ? -21.584 2.753 -1.796 1.00 90.06 90 ARG A N 1
ATOM 678 C CA . ARG A 1 90 ? -21.600 2.903 -3.260 1.00 90.06 90 ARG A CA 1
ATOM 679 C C . ARG A 1 90 ? -20.549 3.900 -3.739 1.00 90.06 90 ARG A C 1
ATOM 681 O O . ARG A 1 90 ? -19.884 3.658 -4.746 1.00 90.06 90 ARG A O 1
ATOM 688 N N . ASP A 1 91 ? -20.401 5.024 -3.045 1.00 89.81 91 ASP A N 1
ATOM 689 C CA . ASP A 1 91 ? -19.403 6.032 -3.391 1.00 89.81 91 ASP A CA 1
ATOM 690 C C . ASP A 1 91 ? -17.972 5.534 -3.117 1.00 89.81 91 ASP A C 1
ATOM 692 O O . ASP A 1 91 ? -17.083 5.745 -3.945 1.00 89.81 91 ASP A O 1
ATOM 696 N N . MET A 1 92 ? -17.750 4.785 -2.030 1.00 91.12 92 MET A N 1
ATOM 697 C CA . MET A 1 92 ? -16.489 4.077 -1.784 1.00 91.12 92 MET A CA 1
ATOM 698 C C . MET A 1 92 ? -16.166 3.090 -2.909 1.00 91.12 92 MET A C 1
ATOM 700 O O . MET A 1 92 ? -15.105 3.213 -3.523 1.00 91.12 92 MET A O 1
ATOM 704 N N . HIS A 1 93 ? -17.088 2.177 -3.229 1.00 91.75 93 HIS A N 1
ATOM 705 C CA . HIS A 1 93 ? -16.934 1.193 -4.303 1.00 91.75 93 HIS A CA 1
ATOM 706 C C . HIS A 1 93 ? -16.581 1.870 -5.634 1.00 91.75 93 HIS A C 1
ATOM 708 O O . HIS A 1 93 ? -15.592 1.523 -6.280 1.00 91.75 93 HIS A O 1
ATOM 714 N N . ARG A 1 94 ? -17.341 2.906 -6.017 1.00 89.81 94 ARG A N 1
ATOM 715 C CA . ARG A 1 94 ? -17.110 3.675 -7.247 1.00 89.81 94 ARG A CA 1
ATOM 716 C C . ARG A 1 94 ? -15.712 4.292 -7.284 1.00 89.81 94 ARG A C 1
ATOM 718 O O . ARG A 1 94 ? -15.044 4.208 -8.313 1.00 89.81 94 ARG A O 1
ATOM 725 N N . ARG A 1 95 ? -15.257 4.907 -6.187 1.00 90.88 95 ARG A N 1
ATOM 726 C CA . ARG A 1 95 ? -13.914 5.503 -6.118 1.00 90.88 95 ARG A CA 1
ATOM 727 C C . ARG A 1 95 ? -12.822 4.449 -6.241 1.00 90.88 95 ARG A C 1
ATOM 729 O O . ARG A 1 95 ? -11.905 4.663 -7.024 1.00 90.88 95 ARG A O 1
ATOM 736 N N . LYS A 1 96 ? -12.940 3.309 -5.553 1.00 92.69 96 LYS A N 1
ATOM 737 C CA . LYS A 1 96 ? -11.956 2.216 -5.643 1.00 92.69 96 LYS A CA 1
ATOM 738 C C . LYS A 1 96 ? -11.870 1.623 -7.037 1.00 92.69 96 LYS A C 1
ATOM 740 O O . LYS A 1 96 ? -10.766 1.444 -7.542 1.00 92.69 96 LYS A O 1
ATOM 745 N N . LEU A 1 97 ? -13.016 1.426 -7.684 1.00 91.56 97 LEU A N 1
ATOM 746 C CA . LEU A 1 97 ? -13.072 0.996 -9.075 1.00 91.56 97 LEU A CA 1
ATOM 747 C C . LEU A 1 97 ? -12.341 1.991 -9.994 1.00 91.56 97 LEU A C 1
ATOM 749 O O . LEU A 1 97 ? -11.500 1.583 -10.791 1.00 91.56 97 LEU A O 1
ATOM 753 N N . CYS A 1 98 ? -12.609 3.294 -9.842 1.00 89.81 98 CYS A N 1
ATOM 754 C CA . CYS A 1 98 ? -11.935 4.332 -10.626 1.00 89.81 98 CYS A CA 1
ATOM 755 C C . CYS A 1 98 ? -10.429 4.376 -10.350 1.00 89.81 98 CYS A C 1
ATOM 757 O O . CYS A 1 98 ? -9.650 4.452 -11.287 1.00 89.81 98 CYS A O 1
ATOM 759 N N . GLN A 1 99 ? -10.015 4.330 -9.084 1.00 92.69 99 GLN A N 1
ATOM 760 C CA . GLN A 1 99 ? -8.613 4.437 -8.676 1.00 92.69 99 GLN A CA 1
ATOM 761 C C . GLN A 1 99 ? -7.782 3.229 -9.133 1.00 92.69 99 GLN A C 1
ATOM 763 O O . GLN A 1 99 ? -6.670 3.420 -9.616 1.00 92.69 99 GLN A O 1
ATOM 768 N N . LEU A 1 100 ? -8.318 2.007 -9.016 1.00 94.06 100 LEU A N 1
ATOM 769 C CA . LEU A 1 100 ? -7.606 0.779 -9.380 1.00 94.06 100 LEU A CA 1
ATOM 770 C C . LEU A 1 100 ? -7.543 0.572 -10.896 1.00 94.06 100 LEU A C 1
ATOM 772 O O . LEU A 1 100 ? -6.494 0.202 -11.413 1.00 94.06 100 LEU A O 1
ATOM 776 N N . PHE A 1 101 ? -8.640 0.833 -11.612 1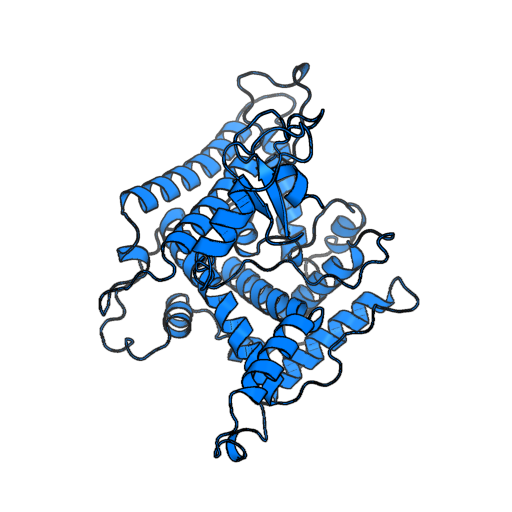.00 91.94 101 PHE A N 1
ATOM 777 C CA . PHE A 1 101 ? -8.763 0.505 -13.037 1.00 91.94 101 PHE A CA 1
ATOM 778 C C . PHE A 1 101 ? -8.641 1.708 -13.978 1.00 91.94 101 PHE A C 1
ATOM 780 O O . PHE A 1 101 ? -9.006 1.622 -15.155 1.00 91.94 101 PHE A O 1
ATOM 787 N N . LEU A 1 102 ? -8.136 2.846 -13.497 1.00 88.00 102 LEU A N 1
ATOM 788 C CA . LEU A 1 102 ? -7.930 4.000 -14.363 1.00 88.00 102 LEU A CA 1
ATOM 789 C C . LEU A 1 102 ? -6.952 3.657 -15.495 1.00 88.00 102 LEU A C 1
ATOM 791 O O . LEU A 1 102 ? -5.859 3.169 -15.243 1.00 88.00 102 LEU A O 1
ATOM 795 N N . GLY A 1 103 ? -7.343 3.925 -16.743 1.00 82.19 103 GLY A N 1
ATOM 796 C CA . GLY A 1 103 ? -6.545 3.575 -17.925 1.00 82.19 103 GLY A CA 1
ATOM 797 C C . GLY A 1 103 ? -6.810 2.169 -18.479 1.00 82.19 103 GLY A C 1
ATOM 798 O O . GLY A 1 103 ? -6.255 1.811 -19.516 1.00 82.19 103 GLY A O 1
ATOM 799 N N . HIS A 1 104 ? -7.691 1.379 -17.856 1.00 85.44 104 HIS A N 1
ATOM 800 C CA . HIS A 1 104 ? -8.063 0.063 -18.372 1.00 85.44 104 HIS A CA 1
ATOM 801 C C . HIS A 1 104 ? -8.761 0.164 -19.740 1.00 85.44 104 HIS A C 1
ATOM 803 O O . HIS A 1 104 ? -9.817 0.785 -19.864 1.00 85.44 104 HIS A O 1
ATOM 809 N N . ARG A 1 105 ? -8.220 -0.515 -20.763 1.00 79.00 105 ARG A N 1
ATOM 810 C CA . ARG A 1 105 ? -8.718 -0.444 -22.155 1.00 79.00 105 ARG A CA 1
ATOM 811 C C . ARG A 1 105 ? -10.175 -0.899 -22.310 1.00 79.00 105 ARG A C 1
ATOM 813 O O . ARG A 1 105 ? -10.885 -0.398 -23.173 1.00 79.00 105 ARG A O 1
ATOM 820 N N . GLY A 1 106 ? -10.616 -1.841 -21.476 1.00 73.88 106 GLY A N 1
ATOM 821 C CA . GLY A 1 106 ? -11.963 -2.419 -21.531 1.00 73.88 106 GLY A CA 1
ATOM 822 C C . GLY A 1 106 ? -13.022 -1.726 -20.668 1.00 73.88 106 GLY A C 1
ATOM 823 O O . GLY A 1 106 ? -14.188 -2.089 -20.772 1.00 73.88 106 GLY A O 1
ATOM 824 N N . ILE A 1 107 ? -12.656 -0.760 -19.811 1.00 79.00 107 ILE A N 1
ATOM 825 C CA . ILE A 1 107 ? -13.628 -0.078 -18.940 1.00 79.00 107 ILE A CA 1
ATOM 826 C C . ILE A 1 107 ? -13.711 1.390 -19.357 1.00 79.00 107 ILE A C 1
ATOM 828 O O . ILE A 1 107 ? -12.935 2.240 -18.921 1.00 79.00 107 ILE A O 1
ATOM 832 N N . SER A 1 108 ? -14.672 1.677 -20.235 1.00 68.56 108 SER A N 1
ATOM 833 C CA . SER A 1 108 ? -14.963 3.043 -20.672 1.00 68.56 108 SER A CA 1
ATOM 834 C C . SER A 1 108 ? -15.610 3.863 -19.547 1.00 68.56 108 SER A C 1
ATOM 836 O O . SER A 1 108 ? -16.213 3.323 -18.622 1.00 68.56 108 SER A O 1
ATOM 838 N N . GLY A 1 109 ? -15.476 5.187 -19.612 1.00 70.56 109 GLY A N 1
ATOM 839 C CA . GLY A 1 109 ? -16.114 6.119 -18.677 1.00 70.56 109 GLY A CA 1
ATOM 840 C C . GLY A 1 109 ? -15.350 6.387 -17.376 1.00 70.56 109 GLY A C 1
ATOM 841 O O . GLY A 1 109 ? -15.573 7.436 -16.784 1.00 70.56 109 GLY A O 1
ATOM 842 N N . LEU A 1 110 ? -14.389 5.548 -16.959 1.00 75.56 110 LEU A N 1
ATOM 843 C CA . LEU A 1 110 ? -13.609 5.795 -15.728 1.00 75.56 110 LEU A CA 1
ATOM 844 C C . LEU A 1 110 ? -12.785 7.087 -15.788 1.00 75.56 110 LEU A C 1
ATOM 846 O O . LEU A 1 110 ? -12.704 7.809 -14.800 1.00 75.56 110 LEU A O 1
ATOM 850 N N . ALA A 1 111 ? -12.211 7.410 -16.950 1.00 67.00 111 ALA A N 1
ATOM 851 C CA . ALA A 1 111 ? -11.485 8.666 -17.146 1.00 67.00 111 ALA A CA 1
ATOM 852 C C . ALA A 1 111 ? -12.415 9.891 -17.082 1.00 67.00 111 ALA A C 1
ATOM 854 O O . ALA A 1 111 ? -12.033 10.916 -16.523 1.00 67.00 111 ALA A O 1
ATOM 855 N N . SER A 1 112 ? -13.647 9.771 -17.599 1.00 67.94 112 SER A N 1
ATOM 856 C CA . SER A 1 112 ? -14.679 10.813 -17.461 1.00 67.94 112 SER A CA 1
ATOM 857 C C . SER A 1 112 ? -15.073 10.970 -15.997 1.00 67.94 112 SER A C 1
ATOM 859 O O . SER A 1 112 ? -15.043 12.072 -15.470 1.00 67.94 112 SER A O 1
ATOM 861 N N . LEU A 1 113 ? -15.313 9.856 -15.296 1.00 68.06 113 LEU A N 1
ATOM 862 C CA . LEU A 1 113 ? -15.639 9.848 -13.871 1.00 68.06 113 LEU A CA 1
ATOM 863 C C . LEU A 1 113 ? -14.526 10.447 -13.004 1.00 68.06 113 LEU A C 1
ATOM 865 O O . LEU A 1 113 ? -14.837 11.147 -12.042 1.00 68.06 113 LEU A O 1
ATOM 869 N N . ALA A 1 114 ? -13.255 10.188 -13.318 1.00 66.12 114 ALA A N 1
ATOM 870 C CA . ALA A 1 114 ? -12.120 10.785 -12.619 1.00 66.12 114 ALA A CA 1
ATOM 871 C C . ALA A 1 114 ? -12.005 12.294 -12.902 1.00 66.12 114 ALA A C 1
ATOM 873 O O . ALA A 1 114 ? -11.852 13.077 -11.970 1.00 66.12 114 ALA A O 1
ATOM 874 N N . ASN A 1 115 ? -12.162 12.719 -14.160 1.00 63.34 115 ASN A N 1
ATOM 875 C CA . ASN A 1 115 ? -12.073 14.133 -14.546 1.00 63.34 115 ASN A CA 1
ATOM 876 C C . ASN A 1 115 ? -13.262 14.980 -14.058 1.00 63.34 115 ASN A C 1
ATOM 878 O O . ASN A 1 115 ? -13.079 16.127 -13.653 1.00 63.34 115 ASN A O 1
ATOM 882 N N . GLU A 1 116 ? -14.476 14.429 -14.088 1.00 59.28 116 GLU A N 1
ATOM 883 C CA . GLU A 1 116 ? -15.694 15.070 -13.576 1.00 59.28 116 GLU A CA 1
ATOM 884 C C . GLU A 1 116 ? -15.650 15.200 -12.051 1.00 59.28 116 GLU A C 1
ATOM 886 O O . GLU A 1 116 ? -16.124 16.185 -11.488 1.00 59.28 116 GLU A O 1
ATOM 891 N N . ASN A 1 117 ? -15.025 14.234 -11.374 1.00 58.12 117 ASN A N 1
ATOM 892 C CA . ASN A 1 117 ? -14.843 14.246 -9.932 1.00 58.12 117 ASN A CA 1
ATOM 893 C C . ASN A 1 117 ? -13.395 14.583 -9.576 1.00 58.12 117 ASN A C 1
ATOM 895 O O . ASN A 1 117 ? -12.679 13.727 -9.057 1.00 58.12 117 ASN A O 1
ATOM 899 N N . LYS A 1 118 ? -13.004 15.856 -9.720 1.00 62.47 118 LYS A N 1
ATOM 900 C CA . LYS A 1 118 ? -11.718 16.401 -9.219 1.00 62.47 118 LYS A CA 1
ATOM 901 C C . LYS A 1 118 ? -11.425 16.099 -7.731 1.00 62.47 118 LYS A C 1
ATOM 903 O O . LYS A 1 118 ? -10.334 16.374 -7.254 1.00 62.47 118 LYS A O 1
ATOM 908 N N . ASN A 1 119 ? -12.392 15.533 -7.007 1.00 70.81 119 ASN A N 1
ATOM 909 C CA . ASN A 1 119 ? -12.301 15.095 -5.617 1.00 70.81 119 ASN A CA 1
ATOM 910 C C . ASN A 1 119 ? -11.826 13.636 -5.444 1.00 70.81 119 ASN A C 1
ATOM 912 O O . ASN A 1 119 ? -11.724 13.176 -4.307 1.00 70.81 119 ASN A O 1
ATOM 916 N N . ILE A 1 120 ? -11.621 12.858 -6.516 1.00 84.62 120 ILE A N 1
ATOM 917 C CA . ILE A 1 120 ? -11.065 11.503 -6.386 1.00 84.62 120 ILE A CA 1
ATOM 918 C C . ILE A 1 120 ? -9.549 11.616 -6.290 1.00 84.62 120 ILE A C 1
ATOM 920 O O . ILE A 1 120 ? -8.864 11.934 -7.254 1.00 84.62 120 ILE A O 1
ATOM 924 N N . GLU A 1 121 ? -9.031 11.321 -5.108 1.00 87.44 121 GLU A N 1
ATOM 925 C CA . GLU A 1 121 ? -7.598 11.266 -4.856 1.00 87.44 121 GLU A CA 1
ATOM 926 C C . GLU A 1 121 ? -6.920 10.167 -5.715 1.00 87.44 121 GLU A C 1
ATOM 928 O O . GLU A 1 121 ? -7.490 9.084 -5.889 1.00 87.44 121 GLU A O 1
ATOM 933 N N . PRO A 1 122 ? -5.718 10.389 -6.275 1.00 90.75 122 PRO A N 1
ATOM 934 C CA . PRO A 1 122 ? -4.986 9.355 -7.006 1.00 90.75 122 PRO A CA 1
ATOM 935 C C . PRO A 1 122 ? -4.596 8.158 -6.142 1.00 90.75 122 PRO A C 1
ATOM 937 O O . PRO A 1 122 ? -4.267 8.319 -4.972 1.00 90.75 122 PRO A O 1
ATOM 940 N N . LEU A 1 123 ? -4.520 6.964 -6.744 1.00 94.31 123 LEU A N 1
ATOM 941 C CA . LEU A 1 123 ? -4.027 5.761 -6.057 1.00 94.31 123 LEU A CA 1
ATOM 942 C C . LEU A 1 123 ? -2.643 6.000 -5.432 1.00 94.31 123 LEU A C 1
ATOM 944 O O . LEU A 1 123 ? -2.414 5.652 -4.280 1.00 94.31 123 LEU A O 1
ATOM 948 N N . PHE A 1 124 ? -1.748 6.668 -6.165 1.00 94.19 124 PHE A N 1
ATOM 949 C CA . PHE A 1 124 ? -0.394 6.973 -5.699 1.00 94.19 124 PHE A CA 1
ATOM 950 C C . PHE A 1 124 ? -0.331 8.010 -4.572 1.00 94.19 124 PHE A C 1
ATOM 952 O O . PHE A 1 124 ? 0.693 8.089 -3.907 1.00 94.19 124 PHE A O 1
ATOM 959 N N . ALA A 1 125 ? -1.399 8.758 -4.294 1.00 91.38 125 ALA A N 1
ATOM 960 C CA . ALA A 1 125 ? -1.454 9.622 -3.114 1.00 91.38 125 ALA A CA 1
ATOM 961 C C . ALA A 1 125 ? -1.778 8.835 -1.826 1.00 91.38 125 ALA A C 1
ATOM 963 O O . ALA A 1 125 ? -1.503 9.298 -0.723 1.00 91.38 125 ALA A O 1
ATOM 964 N N . MET A 1 126 ? -2.331 7.625 -1.956 1.00 92.25 126 MET A N 1
ATOM 965 C CA . MET A 1 126 ? -2.787 6.796 -0.839 1.00 92.25 126 MET A CA 1
ATOM 966 C C . MET A 1 126 ? -1.730 5.768 -0.415 1.00 92.25 126 MET A C 1
ATOM 968 O O . MET A 1 126 ? -0.836 5.423 -1.186 1.00 92.25 126 MET A O 1
ATOM 972 N N . ASP A 1 127 ? -1.849 5.210 0.795 1.00 94.88 127 ASP A N 1
ATOM 973 C CA . ASP A 1 127 ? -1.146 3.968 1.149 1.00 94.88 127 ASP A CA 1
ATOM 974 C C . ASP A 1 127 ? -1.775 2.798 0.370 1.00 94.88 127 ASP A C 1
ATOM 976 O O . ASP A 1 127 ? -2.965 2.503 0.526 1.00 94.88 127 ASP A O 1
ATOM 980 N N . THR A 1 128 ? -0.988 2.155 -0.494 1.00 97.19 128 THR A N 1
ATOM 981 C CA . THR A 1 128 ? -1.465 1.131 -1.436 1.00 97.19 128 THR A CA 1
ATOM 982 C C . THR A 1 128 ? -1.979 -0.118 -0.723 1.00 97.19 128 THR A C 1
ATOM 984 O O . THR A 1 128 ? -2.915 -0.761 -1.202 1.00 97.19 128 THR A O 1
ATOM 987 N N . PHE A 1 129 ? -1.426 -0.460 0.446 1.00 98.00 129 PHE A N 1
ATOM 988 C CA . PHE A 1 129 ? -1.930 -1.584 1.229 1.00 98.00 129 PHE A CA 1
ATOM 989 C C . PHE A 1 129 ? -3.257 -1.237 1.910 1.00 98.00 129 PHE A C 1
ATOM 991 O O . PHE A 1 129 ? -4.197 -2.027 1.859 1.00 98.00 129 PHE A O 1
ATOM 998 N N . VAL A 1 130 ? -3.379 -0.050 2.513 1.00 97.00 130 VAL A N 1
ATOM 999 C CA . VAL A 1 130 ? -4.665 0.388 3.085 1.00 97.00 130 VAL A CA 1
ATOM 1000 C C . VAL A 1 130 ? -5.729 0.455 1.988 1.00 97.00 130 VAL A C 1
ATOM 1002 O O . VAL A 1 130 ? -6.854 0.004 2.188 1.00 97.00 130 VAL A O 1
ATOM 1005 N N . PHE A 1 131 ? -5.362 0.922 0.792 1.00 97.44 131 PHE A N 1
ATOM 1006 C CA . PHE A 1 131 ? -6.227 0.875 -0.383 1.00 97.44 131 PHE A CA 1
ATOM 1007 C C . PHE A 1 131 ? -6.669 -0.556 -0.736 1.00 97.44 131 PHE A C 1
ATOM 1009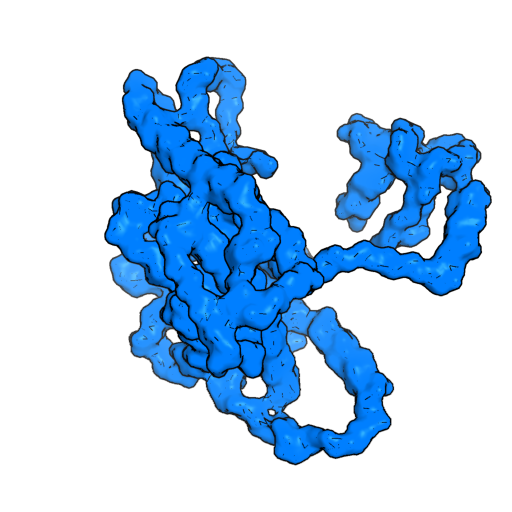 O O . PHE A 1 131 ? -7.855 -0.771 -0.997 1.00 97.44 131 PHE A O 1
ATOM 1016 N N . LEU A 1 132 ? -5.750 -1.527 -0.728 1.00 98.25 132 LEU A N 1
ATOM 1017 C CA . LEU A 1 132 ? -6.046 -2.944 -0.958 1.00 98.25 132 LEU A CA 1
ATOM 1018 C C . LEU A 1 132 ? -7.007 -3.506 0.102 1.00 98.25 132 LEU A C 1
ATOM 1020 O O . LEU A 1 132 ? -7.975 -4.168 -0.260 1.00 98.25 132 LEU A O 1
ATOM 1024 N N . ALA A 1 133 ? -6.779 -3.212 1.383 1.00 97.81 133 ALA A N 1
ATOM 1025 C CA . ALA A 1 133 ? -7.658 -3.628 2.478 1.00 97.81 133 A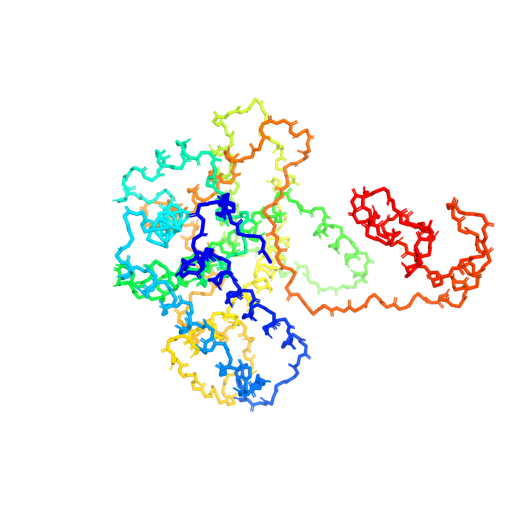LA A CA 1
ATOM 1026 C C . ALA A 1 133 ? -9.053 -2.979 2.390 1.00 97.81 133 ALA A C 1
ATOM 1028 O O . ALA A 1 133 ? -10.060 -3.587 2.736 1.00 97.81 133 ALA A O 1
ATOM 1029 N N . GLU A 1 134 ? -9.153 -1.750 1.877 1.00 96.62 134 GLU A N 1
ATOM 1030 C CA . GLU A 1 134 ? -10.454 -1.161 1.555 1.00 96.62 134 GLU A CA 1
ATOM 1031 C C . GLU A 1 134 ? -11.118 -1.910 0.383 1.00 96.62 134 GLU A C 1
ATOM 1033 O O . GLU A 1 134 ? -12.306 -2.229 0.449 1.00 96.62 134 GLU A O 1
ATOM 1038 N N . CYS A 1 135 ? -10.368 -2.249 -0.675 1.00 97.50 135 CYS A N 1
ATOM 1039 C CA . CYS A 1 135 ? -10.890 -3.020 -1.810 1.00 97.50 135 CYS A CA 1
ATOM 1040 C C . CYS A 1 135 ? -11.360 -4.420 -1.406 1.00 97.50 135 CYS A C 1
ATOM 1042 O O . CYS A 1 135 ? -12.372 -4.882 -1.928 1.00 97.50 135 CYS A O 1
ATOM 1044 N N . SER A 1 136 ? -10.680 -5.080 -0.469 1.00 97.31 136 SER A N 1
ATOM 1045 C CA . SER A 1 136 ? -11.071 -6.408 0.005 1.00 97.31 136 SER A CA 1
ATOM 1046 C C . SER A 1 136 ? -12.426 -6.404 0.721 1.00 97.31 136 SER A C 1
ATOM 1048 O O . SER A 1 136 ? -13.093 -7.432 0.748 1.00 97.31 136 SER A O 1
ATOM 1050 N N . LEU A 1 137 ? -12.847 -5.267 1.281 1.00 95.12 137 LEU A N 1
ATOM 1051 C CA . LEU A 1 137 ? -14.119 -5.117 1.994 1.00 95.12 137 LEU A CA 1
ATOM 1052 C C . LEU A 1 137 ? -15.236 -4.512 1.133 1.00 95.12 137 LEU A C 1
ATOM 1054 O O . LEU A 1 137 ? -16.404 -4.797 1.379 1.00 95.12 137 LEU A O 1
ATOM 1058 N N . CYS A 1 138 ? -14.910 -3.677 0.139 1.00 93.06 138 CYS A N 1
ATOM 1059 C CA . CYS A 1 138 ? -15.932 -2.991 -0.664 1.00 93.06 138 CYS A CA 1
ATOM 1060 C C . CYS A 1 138 ? -15.970 -3.377 -2.144 1.00 93.06 138 CYS A C 1
ATOM 1062 O O . CYS A 1 138 ? -17.047 -3.345 -2.723 1.00 93.06 138 CYS A O 1
ATOM 1064 N N . LEU A 1 139 ? -14.844 -3.736 -2.766 1.00 94.19 139 LEU A N 1
ATOM 1065 C CA . LEU A 1 139 ? -14.749 -3.997 -4.208 1.00 94.19 139 LEU A CA 1
ATOM 1066 C C . LEU A 1 139 ? -14.850 -5.495 -4.515 1.00 94.19 139 LEU A C 1
ATOM 1068 O O . LEU A 1 139 ? -15.660 -5.908 -5.339 1.00 94.19 139 LEU A O 1
ATOM 1072 N N . VAL A 1 140 ? -14.043 -6.301 -3.823 1.00 95.50 140 VAL A N 1
ATOM 1073 C CA . VAL A 1 140 ? -13.942 -7.752 -4.025 1.00 95.50 140 VAL A CA 1
ATOM 1074 C C . VAL A 1 140 ? -15.279 -8.468 -3.801 1.00 95.50 140 VAL A C 1
ATOM 1076 O O . VAL A 1 140 ? -15.692 -9.195 -4.706 1.00 95.50 140 VAL A O 1
ATOM 1079 N N . PRO A 1 141 ? -16.019 -8.223 -2.697 1.00 92.44 141 PRO A N 1
ATOM 1080 C CA . PRO A 1 141 ? -17.295 -8.901 -2.469 1.00 92.44 141 PRO A CA 1
ATOM 1081 C C . PRO A 1 141 ? -18.376 -8.508 -3.484 1.00 92.44 141 PRO A C 1
ATOM 1083 O O . PRO A 1 141 ? -19.224 -9.323 -3.828 1.00 92.44 141 PRO A O 1
ATOM 1086 N N . VAL A 1 142 ? -18.349 -7.263 -3.978 1.00 91.62 142 VAL A N 1
ATOM 1087 C CA . VAL A 1 142 ? -19.365 -6.733 -4.905 1.00 91.62 142 VAL A CA 1
ATOM 1088 C C . VAL A 1 142 ? -19.141 -7.231 -6.329 1.00 91.62 142 VAL A C 1
ATOM 1090 O O . VAL A 1 142 ? -20.096 -7.602 -7.007 1.00 91.62 142 VAL A O 1
ATOM 1093 N N . LEU A 1 143 ? -17.888 -7.239 -6.792 1.00 91.81 143 LEU A N 1
ATOM 1094 C CA . LEU A 1 143 ? -17.538 -7.719 -8.131 1.00 91.81 143 LEU A CA 1
ATOM 1095 C C . LEU A 1 143 ? -17.384 -9.243 -8.202 1.00 91.81 143 LEU A C 1
ATOM 1097 O O . LEU A 1 143 ? -17.284 -9.778 -9.303 1.00 91.81 143 LEU A O 1
ATOM 1101 N N . ASN A 1 144 ? -17.352 -9.924 -7.052 1.00 92.62 144 ASN A N 1
ATOM 1102 C CA . ASN A 1 144 ? -17.123 -11.363 -6.940 1.00 92.62 144 ASN A CA 1
ATOM 1103 C C . ASN A 1 144 ? -15.856 -11.819 -7.694 1.00 92.62 144 ASN A C 1
ATOM 1105 O O . ASN A 1 144 ? -15.870 -12.779 -8.464 1.00 92.62 144 ASN A O 1
ATOM 1109 N N . ILE A 1 145 ? -14.766 -11.071 -7.506 1.00 93.50 145 ILE A N 1
ATOM 1110 C CA . ILE A 1 145 ? -13.447 -11.357 -8.088 1.00 93.50 145 ILE A CA 1
ATOM 1111 C C . ILE A 1 145 ? -12.543 -12.017 -7.051 1.00 93.50 145 ILE A C 1
ATOM 1113 O O . ILE A 1 145 ? -12.688 -11.774 -5.858 1.00 93.50 145 ILE A O 1
ATOM 1117 N N . ASP A 1 146 ? -11.569 -12.808 -7.491 1.00 95.00 146 ASP A N 1
ATOM 1118 C CA . ASP A 1 146 ? -10.551 -13.331 -6.579 1.00 95.00 146 ASP A CA 1
ATOM 1119 C C . ASP A 1 146 ? -9.686 -12.179 -6.031 1.00 95.00 146 ASP A C 1
ATOM 1121 O O . ASP A 1 146 ? -9.160 -11.352 -6.790 1.00 95.00 146 ASP A O 1
ATOM 1125 N N . ILE A 1 147 ? -9.520 -12.129 -4.705 1.00 96.19 147 ILE A N 1
ATOM 1126 C CA . ILE A 1 147 ? -8.664 -11.156 -4.016 1.00 96.19 147 ILE A CA 1
ATOM 1127 C C . ILE A 1 147 ? -7.226 -11.190 -4.541 1.00 96.19 147 ILE A C 1
ATOM 1129 O O . ILE A 1 147 ? -6.576 -10.144 -4.592 1.00 96.19 147 ILE A O 1
ATOM 1133 N N . HIS A 1 148 ? -6.737 -12.350 -4.989 1.00 96.50 148 HIS A N 1
ATOM 1134 C CA . HIS A 1 148 ? -5.388 -12.523 -5.528 1.00 96.50 148 HIS A CA 1
ATOM 1135 C C . HIS A 1 148 ? -5.110 -11.582 -6.704 1.00 96.50 148 HIS A C 1
ATOM 1137 O O . HIS A 1 148 ? -4.037 -10.979 -6.783 1.00 96.50 148 HIS A O 1
ATOM 1143 N N . HIS A 1 149 ? -6.100 -11.356 -7.573 1.00 95.25 149 HIS A N 1
ATOM 1144 C CA . HIS A 1 149 ? -5.960 -10.420 -8.687 1.00 95.25 149 HIS A CA 1
ATOM 1145 C C . HIS A 1 149 ? -5.768 -8.981 -8.201 1.00 95.25 149 HIS A C 1
ATOM 1147 O O . HIS A 1 149 ? -4.891 -8.273 -8.698 1.00 95.25 149 HIS A O 1
ATOM 1153 N N . VAL A 1 150 ? -6.537 -8.554 -7.196 1.00 97.25 150 VAL A N 1
ATOM 1154 C CA . VAL A 1 150 ? -6.417 -7.208 -6.615 1.00 97.25 150 VAL A CA 1
ATOM 1155 C C . VAL A 1 150 ? -5.086 -7.056 -5.877 1.00 97.25 150 VAL A C 1
ATOM 1157 O O . VAL A 1 150 ? -4.426 -6.029 -6.024 1.00 97.25 150 VAL A O 1
ATOM 1160 N N . VAL A 1 151 ? -4.644 -8.091 -5.154 1.00 98.25 151 VAL A N 1
ATOM 1161 C CA . VAL A 1 151 ? -3.321 -8.144 -4.512 1.00 98.25 151 VAL A CA 1
ATOM 1162 C C . VAL A 1 151 ? -2.219 -7.938 -5.548 1.00 98.25 151 VAL A C 1
ATOM 1164 O O . VAL A 1 151 ? -1.370 -7.072 -5.354 1.00 98.25 151 VAL A O 1
ATOM 1167 N N . ARG A 1 152 ? -2.246 -8.678 -6.664 1.00 97.12 152 ARG A N 1
ATOM 1168 C CA . ARG A 1 152 ? -1.232 -8.575 -7.722 1.00 97.12 152 ARG A CA 1
ATOM 1169 C C . ARG A 1 152 ? -1.192 -7.182 -8.349 1.00 97.12 152 ARG A C 1
ATOM 1171 O O . ARG A 1 152 ? -0.108 -6.641 -8.545 1.00 97.12 152 ARG A O 1
ATOM 1178 N N . ILE A 1 153 ? -2.351 -6.586 -8.634 1.00 96.62 153 ILE A N 1
ATOM 1179 C CA . ILE A 1 153 ? -2.428 -5.236 -9.214 1.00 96.62 153 ILE A CA 1
ATOM 1180 C C . ILE A 1 153 ? -1.894 -4.193 -8.219 1.00 96.62 153 ILE A C 1
ATOM 1182 O O . ILE A 1 153 ? -1.066 -3.364 -8.591 1.00 96.62 153 ILE A O 1
ATOM 1186 N N . CYS A 1 154 ? -2.305 -4.257 -6.948 1.00 98.06 154 CYS A N 1
ATOM 1187 C CA . CYS A 1 154 ? -1.818 -3.352 -5.904 1.00 98.06 154 CYS A CA 1
ATOM 1188 C C . CYS A 1 154 ? -0.319 -3.534 -5.616 1.00 98.06 154 CYS A C 1
ATOM 1190 O O . CYS A 1 154 ? 0.367 -2.555 -5.340 1.00 98.06 154 CYS A O 1
ATOM 1192 N N . TYR A 1 155 ? 0.208 -4.756 -5.718 1.00 98.19 155 TYR A N 1
ATOM 1193 C CA . TYR A 1 155 ? 1.636 -5.033 -5.564 1.00 98.19 155 TYR A CA 1
ATOM 1194 C C . TYR A 1 155 ? 2.471 -4.345 -6.652 1.00 98.19 155 TYR A C 1
ATOM 1196 O O . TYR A 1 155 ? 3.445 -3.654 -6.354 1.00 98.19 155 TYR A O 1
ATOM 1204 N N . VAL A 1 156 ? 2.035 -4.459 -7.911 1.00 97.38 156 VAL A N 1
ATOM 1205 C CA . VAL A 1 156 ? 2.651 -3.747 -9.041 1.00 97.38 156 VAL A CA 1
ATOM 1206 C C . VAL A 1 156 ? 2.534 -2.231 -8.854 1.00 97.38 156 VAL A C 1
ATOM 1208 O O . VAL A 1 156 ? 3.516 -1.514 -9.045 1.00 97.38 156 VAL A O 1
ATOM 1211 N N . ALA A 1 157 ? 1.367 -1.737 -8.428 1.00 97.62 157 ALA A N 1
ATOM 1212 C CA . ALA A 1 157 ? 1.157 -0.318 -8.153 1.00 97.62 157 ALA A CA 1
ATOM 1213 C C . ALA A 1 157 ? 2.118 0.218 -7.078 1.00 97.62 157 ALA A C 1
ATOM 1215 O O . ALA A 1 157 ? 2.684 1.292 -7.265 1.00 97.62 157 ALA A O 1
ATOM 1216 N N . GLU A 1 158 ? 2.345 -0.529 -5.991 1.00 97.56 158 GLU A N 1
ATOM 1217 C CA . GLU A 1 158 ? 3.273 -0.140 -4.922 1.00 97.56 158 GLU A CA 1
ATOM 1218 C C . GLU A 1 158 ? 4.715 -0.042 -5.435 1.00 97.56 158 GLU A C 1
ATOM 1220 O O . GLU A 1 158 ? 5.402 0.943 -5.171 1.00 97.56 158 GLU A O 1
ATOM 1225 N N . ILE A 1 159 ? 5.165 -1.011 -6.235 1.00 97.62 159 ILE A N 1
ATOM 1226 C CA . ILE A 1 159 ? 6.516 -1.001 -6.809 1.00 97.62 159 ILE A CA 1
ATOM 1227 C C . ILE A 1 159 ? 6.716 0.198 -7.744 1.00 97.62 159 ILE A C 1
ATOM 1229 O O . ILE A 1 159 ? 7.709 0.920 -7.619 1.00 97.62 159 ILE A O 1
ATOM 1233 N N . ILE A 1 160 ? 5.762 0.454 -8.643 1.00 97.00 160 ILE A N 1
ATOM 1234 C CA . ILE A 1 160 ? 5.821 1.601 -9.562 1.00 97.00 160 ILE A CA 1
ATOM 1235 C C . ILE A 1 160 ? 5.812 2.912 -8.775 1.00 97.00 160 ILE A C 1
ATOM 1237 O O . ILE A 1 160 ? 6.602 3.808 -9.065 1.00 97.00 160 ILE A O 1
ATOM 1241 N N . LYS A 1 161 ? 4.959 3.015 -7.751 1.00 96.00 161 LYS A N 1
ATOM 1242 C CA 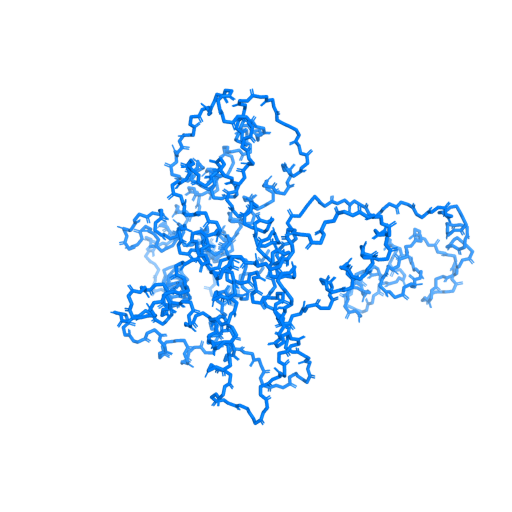. LYS A 1 161 ? 4.868 4.182 -6.871 1.00 96.00 161 LYS A CA 1
ATOM 1243 C C . LYS A 1 161 ? 6.200 4.476 -6.174 1.00 96.00 161 LYS A C 1
ATOM 1245 O O . LYS A 1 161 ? 6.626 5.632 -6.151 1.00 96.00 161 LYS A O 1
ATOM 1250 N N . VAL A 1 162 ? 6.869 3.450 -5.642 1.00 95.81 162 VAL A N 1
ATOM 1251 C CA . VAL A 1 162 ? 8.179 3.580 -4.983 1.00 95.81 162 VAL A CA 1
ATOM 1252 C C . VAL A 1 162 ? 9.226 4.086 -5.967 1.00 95.81 162 VAL A C 1
ATOM 1254 O O . VAL A 1 162 ? 9.875 5.098 -5.698 1.00 95.81 162 VAL A O 1
ATOM 1257 N N . VAL A 1 163 ? 9.367 3.431 -7.122 1.00 94.81 163 VAL A N 1
ATOM 1258 C CA . VAL A 1 163 ? 10.375 3.819 -8.118 1.00 94.81 163 VAL A CA 1
ATOM 1259 C C . VAL A 1 163 ? 10.106 5.229 -8.645 1.00 94.81 163 VAL A C 1
ATOM 1261 O O . VAL A 1 163 ? 11.021 6.050 -8.672 1.00 94.81 163 VAL A O 1
ATOM 1264 N N . LEU A 1 164 ? 8.849 5.565 -8.949 1.00 93.44 164 LEU A N 1
ATOM 1265 C CA . LEU A 1 164 ? 8.456 6.913 -9.358 1.00 93.44 164 LEU A CA 1
ATOM 1266 C C . LEU A 1 164 ? 8.809 7.966 -8.297 1.00 93.44 164 LEU A C 1
ATOM 1268 O O . LEU A 1 164 ? 9.318 9.031 -8.637 1.00 93.44 164 LEU A O 1
ATOM 1272 N N . SER A 1 165 ? 8.577 7.685 -7.013 1.00 92.25 165 SER A N 1
ATOM 1273 C CA . SER A 1 165 ? 8.924 8.615 -5.932 1.00 92.25 165 SER A CA 1
ATOM 1274 C C . SER A 1 165 ? 10.424 8.908 -5.874 1.00 92.25 165 SER A C 1
ATOM 1276 O O . SER A 1 165 ? 10.806 10.070 -5.737 1.00 92.25 165 SER A O 1
ATOM 1278 N N . PHE A 1 166 ? 11.280 7.893 -6.020 1.00 90.62 166 PHE A N 1
ATOM 1279 C CA . PHE A 1 166 ? 12.734 8.091 -6.036 1.00 90.62 166 PHE A CA 1
ATOM 1280 C C . PHE A 1 166 ? 13.245 8.750 -7.324 1.00 90.62 166 PHE A C 1
ATOM 1282 O O . PHE A 1 166 ? 14.227 9.482 -7.266 1.00 90.62 166 PHE A O 1
ATOM 1289 N N . ILE A 1 167 ? 12.571 8.555 -8.464 1.00 89.12 167 ILE A N 1
ATOM 1290 C CA . ILE A 1 167 ? 12.872 9.279 -9.712 1.00 89.12 167 ILE A CA 1
ATOM 1291 C C . ILE A 1 167 ? 12.567 10.774 -9.561 1.00 89.12 167 ILE A C 1
ATOM 1293 O O . ILE A 1 167 ? 13.350 11.620 -9.992 1.00 89.12 167 ILE A O 1
ATOM 1297 N N . LEU A 1 168 ? 11.431 11.113 -8.945 1.00 86.31 168 LEU A N 1
ATOM 1298 C CA . LEU A 1 168 ? 11.023 12.506 -8.754 1.00 86.31 168 LEU A CA 1
ATOM 1299 C C . LEU A 1 168 ? 11.840 13.205 -7.659 1.00 86.31 168 LEU A C 1
ATOM 1301 O O . LEU A 1 168 ? 12.151 14.390 -7.796 1.00 86.31 168 LEU A O 1
ATOM 1305 N N . ARG A 1 169 ? 12.222 12.475 -6.602 1.00 84.06 169 ARG A N 1
ATOM 1306 C CA . ARG A 1 169 ? 13.027 12.973 -5.475 1.00 84.06 169 ARG A CA 1
ATOM 1307 C C . ARG A 1 169 ? 14.264 12.106 -5.207 1.00 84.06 169 ARG A C 1
ATOM 1309 O O . ARG A 1 169 ? 14.293 11.348 -4.231 1.00 84.06 169 ARG A O 1
ATOM 1316 N N . PRO A 1 170 ? 15.300 12.209 -6.053 1.00 82.44 170 PRO A N 1
ATOM 1317 C CA . PRO A 1 170 ? 16.512 11.419 -5.904 1.00 82.44 170 PRO A CA 1
ATOM 1318 C C . PRO A 1 170 ? 17.455 11.969 -4.826 1.00 82.44 170 PRO A C 1
ATOM 1320 O O . PRO A 1 170 ? 18.424 11.296 -4.493 1.00 82.44 170 PRO A O 1
ATOM 1323 N N . GLU A 1 171 ? 17.223 13.162 -4.262 1.00 80.12 171 GLU A N 1
ATOM 1324 C CA . GLU A 1 171 ? 18.221 13.880 -3.455 1.00 80.12 171 GLU A CA 1
ATOM 1325 C C . GLU A 1 171 ? 18.686 13.077 -2.238 1.00 80.12 171 GLU A C 1
ATOM 1327 O O . GLU A 1 171 ? 19.885 12.972 -1.991 1.00 80.12 171 GLU A O 1
ATOM 1332 N N . GLY A 1 172 ? 17.750 12.462 -1.508 1.00 78.06 172 GLY A N 1
ATOM 1333 C CA . GLY A 1 172 ? 18.083 11.620 -0.357 1.00 78.06 172 GLY A CA 1
ATOM 1334 C C . GLY A 1 172 ? 18.853 10.358 -0.753 1.00 78.06 172 GLY A C 1
ATOM 1335 O O . GLY A 1 172 ? 19.781 9.953 -0.057 1.00 78.06 172 GLY A O 1
ATOM 1336 N N . LEU A 1 173 ? 18.510 9.766 -1.901 1.00 82.00 173 LEU A N 1
ATOM 1337 C CA . LEU A 1 173 ? 19.192 8.585 -2.424 1.00 82.00 173 LEU A CA 1
ATOM 1338 C C . LEU A 1 173 ? 20.621 8.927 -2.859 1.00 82.00 173 LEU A C 1
ATOM 1340 O O . LEU A 1 173 ? 21.567 8.260 -2.452 1.00 82.00 173 LEU A O 1
ATOM 1344 N N . VAL A 1 174 ? 20.785 9.994 -3.640 1.00 79.69 174 VAL A N 1
ATOM 1345 C CA . VAL A 1 174 ? 22.084 10.462 -4.136 1.00 79.69 174 VAL A CA 1
ATOM 1346 C C . VAL A 1 174 ? 22.980 10.916 -2.984 1.00 79.69 174 VAL A C 1
ATOM 1348 O O . VAL A 1 174 ? 24.151 10.547 -2.954 1.00 79.69 174 VAL A O 1
ATOM 1351 N N . ALA A 1 175 ? 22.444 11.649 -2.002 1.00 79.94 175 ALA A N 1
ATOM 1352 C CA . ALA A 1 175 ? 23.200 12.062 -0.820 1.00 79.94 175 ALA A CA 1
ATOM 1353 C C . ALA A 1 175 ? 23.753 10.852 -0.051 1.00 79.94 175 ALA A C 1
ATOM 1355 O O . ALA A 1 175 ? 24.943 10.811 0.262 1.00 79.94 175 ALA A O 1
ATOM 1356 N N . GLN A 1 176 ? 22.922 9.830 0.177 1.00 77.56 176 GLN A N 1
ATOM 1357 C CA . GLN A 1 176 ? 23.349 8.615 0.869 1.00 77.56 176 GLN A CA 1
ATOM 1358 C C . GLN A 1 176 ? 24.393 7.823 0.072 1.00 77.56 176 GLN A C 1
ATOM 1360 O O . GLN A 1 176 ? 25.340 7.284 0.652 1.00 77.56 176 GLN A O 1
ATOM 1365 N N . LEU A 1 177 ? 24.248 7.756 -1.255 1.00 77.12 177 LEU A N 1
ATOM 1366 C CA . LEU A 1 177 ? 25.217 7.089 -2.124 1.00 77.12 177 LEU A CA 1
ATOM 1367 C C . LEU A 1 177 ? 26.561 7.822 -2.131 1.00 77.12 177 LEU A C 1
ATOM 1369 O O . LEU A 1 177 ? 27.590 7.168 -2.008 1.00 77.12 177 LEU A O 1
ATOM 1373 N N . ASN A 1 178 ? 26.564 9.155 -2.172 1.00 72.69 178 ASN A N 1
ATOM 1374 C CA . ASN A 1 178 ? 27.788 9.954 -2.096 1.00 72.69 178 ASN A CA 1
ATOM 1375 C C . ASN A 1 178 ? 28.495 9.799 -0.739 1.00 72.69 178 ASN A C 1
ATOM 1377 O O . ASN A 1 178 ? 29.712 9.637 -0.702 1.00 72.69 178 ASN A O 1
ATOM 1381 N N . CYS A 1 179 ? 27.750 9.772 0.373 1.00 64.19 179 CYS A N 1
ATOM 1382 C CA . CYS A 1 179 ? 28.313 9.460 1.692 1.00 64.19 179 CYS A CA 1
ATOM 1383 C C . CYS A 1 179 ? 28.890 8.038 1.756 1.00 64.19 179 CYS A C 1
ATOM 1385 O O . CYS A 1 179 ? 29.956 7.836 2.327 1.00 64.19 179 CYS A O 1
ATOM 1387 N N . SER A 1 180 ? 28.218 7.059 1.147 1.00 60.28 180 SER A N 1
ATOM 1388 C CA . SER A 1 180 ? 28.694 5.669 1.116 1.00 60.28 180 SER A CA 1
ATOM 1389 C C . SER A 1 180 ? 29.953 5.515 0.254 1.00 60.28 180 SER A C 1
ATOM 1391 O O . SER A 1 180 ? 30.863 4.790 0.637 1.00 60.28 180 SER A O 1
ATOM 1393 N N . MET A 1 181 ? 30.041 6.240 -0.866 1.00 55.81 181 MET A N 1
ATOM 1394 C CA . MET A 1 181 ? 31.230 6.302 -1.726 1.00 55.81 181 MET A CA 1
ATOM 1395 C C . MET A 1 181 ? 32.429 6.948 -1.014 1.00 55.81 181 MET A C 1
ATOM 1397 O O . MET A 1 181 ? 33.553 6.495 -1.189 1.00 55.81 181 MET A O 1
ATOM 1401 N N . LEU A 1 182 ? 32.203 7.962 -0.169 1.00 52.78 182 LEU A N 1
ATOM 1402 C CA . LEU A 1 182 ? 33.253 8.582 0.656 1.00 52.78 182 LEU A CA 1
ATOM 1403 C C . LEU A 1 182 ? 33.782 7.657 1.768 1.00 52.78 182 LEU A C 1
ATOM 1405 O O . LEU A 1 182 ? 34.907 7.839 2.223 1.00 52.78 182 LEU A O 1
ATOM 1409 N N . LEU A 1 183 ? 32.981 6.684 2.212 1.00 49.06 183 LEU A N 1
ATOM 1410 C CA . LEU A 1 183 ? 33.345 5.711 3.251 1.00 49.06 183 LEU A CA 1
ATOM 1411 C C . LEU A 1 183 ? 33.957 4.418 2.689 1.00 49.06 183 LEU A C 1
ATOM 1413 O O . LEU A 1 183 ? 34.474 3.613 3.457 1.00 49.06 183 LEU A O 1
ATOM 1417 N N . MET A 1 184 ? 33.891 4.213 1.372 1.00 45.06 184 MET A N 1
ATOM 1418 C CA . MET A 1 184 ? 34.360 3.014 0.674 1.00 45.06 184 MET A CA 1
ATOM 1419 C C . MET A 1 184 ? 35.501 3.388 -0.281 1.00 45.06 184 MET A C 1
ATOM 1421 O O . MET A 1 184 ? 35.382 3.252 -1.496 1.00 45.06 184 MET A O 1
ATOM 1425 N N . VAL A 1 185 ? 36.613 3.877 0.274 1.00 43.91 185 VAL A N 1
ATOM 1426 C CA . VAL A 1 185 ? 37.917 3.784 -0.397 1.00 43.91 185 VAL A CA 1
ATOM 1427 C C . VAL A 1 185 ? 38.507 2.443 0.019 1.00 43.91 185 VAL A C 1
ATOM 1429 O O . VAL A 1 185 ? 39.336 2.383 0.917 1.00 43.91 185 VAL A O 1
ATOM 1432 N N . ASP A 1 186 ? 38.000 1.359 -0.563 1.00 40.38 186 ASP A N 1
ATOM 1433 C CA . ASP A 1 186 ? 38.738 0.102 -0.578 1.00 40.38 186 ASP A CA 1
ATOM 1434 C C . ASP A 1 186 ? 38.389 -0.717 -1.821 1.00 40.38 186 ASP A C 1
ATOM 1436 O O . ASP A 1 186 ? 37.245 -0.773 -2.284 1.00 40.38 186 ASP A O 1
ATOM 1440 N N . GLU A 1 187 ? 39.451 -1.257 -2.395 1.00 45.06 187 GLU A N 1
ATOM 1441 C CA . GLU A 1 187 ? 39.580 -1.802 -3.736 1.00 45.06 187 GLU A CA 1
ATOM 1442 C C . GLU A 1 187 ? 38.750 -3.090 -3.941 1.00 45.06 187 GLU A C 1
ATOM 1444 O O . GLU A 1 187 ? 38.468 -3.834 -3.005 1.00 45.06 187 GLU A O 1
ATOM 1449 N N . ALA A 1 188 ? 38.410 -3.372 -5.208 1.00 42.81 188 ALA A N 1
ATOM 1450 C CA . ALA A 1 188 ? 37.713 -4.562 -5.731 1.00 42.81 188 ALA A CA 1
ATOM 1451 C C . ALA A 1 188 ? 36.167 -4.549 -5.736 1.00 42.81 188 ALA A C 1
ATOM 1453 O O . ALA A 1 188 ? 35.514 -5.247 -4.960 1.00 42.81 188 ALA A O 1
ATOM 1454 N N . LYS A 1 189 ? 35.563 -3.853 -6.719 1.00 46.94 189 LYS A N 1
ATOM 1455 C CA . LYS A 1 189 ? 34.254 -4.235 -7.316 1.00 46.94 189 LYS A CA 1
ATOM 1456 C C . LYS A 1 189 ? 33.925 -3.568 -8.664 1.00 46.94 189 LYS A C 1
ATOM 1458 O O . LYS A 1 189 ? 32.755 -3.443 -9.025 1.00 46.94 189 LYS A O 1
ATOM 1463 N N . GLU A 1 190 ? 34.938 -3.171 -9.431 1.00 44.78 190 GLU A N 1
ATOM 1464 C CA . GLU A 1 190 ? 34.753 -2.500 -10.728 1.00 44.78 190 GLU A CA 1
ATOM 1465 C C . GLU A 1 190 ? 34.269 -3.452 -11.844 1.00 44.78 190 GLU A C 1
ATOM 1467 O O . GLU A 1 190 ? 33.514 -3.041 -12.721 1.00 44.78 190 GLU A O 1
ATOM 1472 N N . GLU A 1 191 ? 34.570 -4.754 -11.773 1.00 42.97 191 GLU A N 1
ATOM 1473 C CA . GLU A 1 191 ? 34.205 -5.709 -12.838 1.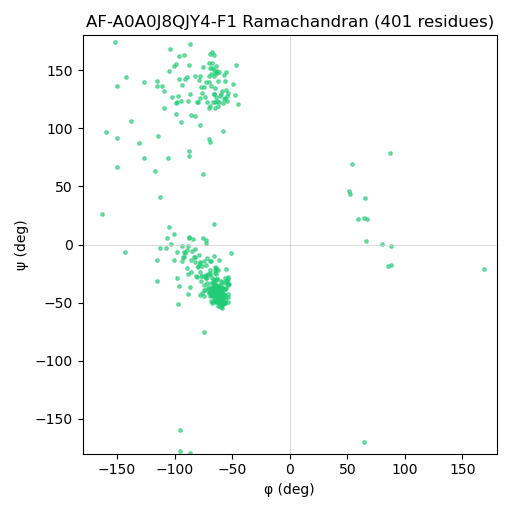00 42.97 191 GLU A CA 1
ATOM 1474 C C . GLU A 1 191 ? 32.738 -6.178 -12.803 1.00 42.97 191 GLU A C 1
ATOM 1476 O O . GLU A 1 191 ? 32.195 -6.594 -13.823 1.00 42.97 191 GLU A O 1
ATOM 1481 N N . ALA A 1 192 ? 32.037 -6.047 -11.671 1.00 45.69 192 ALA A N 1
ATOM 1482 C CA . ALA A 1 192 ? 30.608 -6.376 -11.577 1.00 45.69 192 ALA A CA 1
ATOM 1483 C C . ALA A 1 192 ? 29.686 -5.192 -11.935 1.00 45.69 192 ALA A C 1
ATOM 1485 O O . ALA A 1 192 ? 28.460 -5.332 -11.876 1.00 45.69 192 ALA A O 1
ATOM 1486 N N . LEU A 1 193 ? 30.251 -4.019 -12.251 1.00 49.56 193 LEU A N 1
ATOM 1487 C CA . LEU A 1 193 ? 29.553 -2.730 -12.322 1.00 49.56 193 LEU A CA 1
ATOM 1488 C C . LEU A 1 193 ? 29.132 -2.304 -13.742 1.00 49.56 193 LEU A C 1
ATOM 1490 O O . LEU A 1 193 ? 28.436 -1.300 -13.888 1.00 49.56 193 LEU A O 1
ATOM 1494 N N . THR A 1 194 ? 29.524 -3.041 -14.784 1.00 50.66 194 THR A N 1
ATOM 1495 C CA . THR A 1 194 ? 29.502 -2.542 -16.172 1.00 50.66 194 THR A CA 1
ATOM 1496 C C . THR A 1 194 ? 28.204 -2.782 -16.943 1.00 50.66 194 THR A C 1
ATOM 1498 O O . THR A 1 194 ? 27.932 -2.039 -17.880 1.00 50.66 194 THR A O 1
ATOM 1501 N N . GLN A 1 195 ? 27.352 -3.732 -16.546 1.00 54.41 195 GLN A N 1
ATOM 1502 C CA . GLN A 1 195 ? 26.021 -3.904 -17.148 1.00 54.41 195 GLN A CA 1
ATOM 1503 C C . GLN A 1 195 ? 24.986 -4.176 -16.053 1.00 54.41 195 GLN A C 1
ATOM 1505 O O . GLN A 1 195 ? 24.966 -5.230 -15.414 1.00 54.41 195 GLN A O 1
ATOM 1510 N N . GLY A 1 196 ? 24.143 -3.187 -15.755 1.00 57.03 196 GLY A N 1
ATOM 1511 C CA . GLY A 1 196 ? 22.877 -3.467 -15.077 1.00 57.03 196 GLY A CA 1
ATOM 1512 C C . GLY A 1 196 ? 22.030 -4.347 -15.999 1.00 57.03 196 GLY A C 1
ATOM 1513 O O . GLY A 1 196 ? 22.165 -4.202 -17.210 1.00 57.03 196 GLY A O 1
ATOM 1514 N N . PRO A 1 197 ? 21.191 -5.256 -15.480 1.00 74.50 197 PRO A N 1
ATOM 1515 C CA . PRO A 1 197 ? 20.296 -6.010 -16.345 1.00 74.50 197 PRO A CA 1
ATOM 1516 C C . PRO A 1 197 ? 19.460 -5.040 -17.190 1.00 74.50 197 PRO A C 1
ATOM 1518 O O . PRO A 1 197 ? 18.846 -4.128 -16.626 1.00 74.50 197 PRO A O 1
ATOM 1521 N N . ASP A 1 198 ? 19.442 -5.224 -18.513 1.00 84.31 198 ASP A N 1
ATOM 1522 C CA . ASP A 1 198 ? 18.796 -4.301 -19.463 1.00 84.31 198 ASP A CA 1
ATOM 1523 C C . ASP A 1 198 ? 17.329 -4.022 -19.105 1.00 84.31 198 ASP A C 1
ATOM 1525 O O . ASP A 1 198 ? 16.827 -2.919 -19.311 1.00 84.31 198 ASP A O 1
ATOM 1529 N N . PHE A 1 199 ? 16.654 -4.982 -18.468 1.00 88.44 199 PHE A N 1
ATOM 1530 C CA . PHE A 1 199 ? 15.277 -4.829 -18.006 1.00 88.44 199 PHE A CA 1
ATOM 1531 C C . PHE A 1 199 ? 15.097 -3.778 -16.894 1.00 88.44 199 PHE A C 1
ATOM 1533 O O . PHE A 1 199 ? 14.048 -3.147 -16.800 1.00 88.44 199 PHE A O 1
ATOM 1540 N N . ILE A 1 200 ? 16.097 -3.542 -16.035 1.00 91.06 200 ILE A N 1
ATOM 1541 C CA . ILE A 1 200 ? 15.988 -2.496 -15.000 1.00 91.06 200 ILE A CA 1
ATOM 1542 C C . ILE A 1 200 ? 16.019 -1.122 -15.670 1.00 91.06 200 ILE A C 1
ATOM 1544 O O . ILE A 1 200 ? 15.256 -0.226 -15.302 1.00 91.06 200 ILE A O 1
ATOM 1548 N N . ARG A 1 201 ? 16.890 -0.967 -16.674 1.00 90.94 201 ARG A N 1
ATOM 1549 C CA . ARG A 1 201 ? 16.973 0.246 -17.487 1.00 90.94 201 ARG A CA 1
ATOM 1550 C C . ARG A 1 201 ? 15.691 0.447 -18.294 1.00 90.94 201 ARG A C 1
ATOM 1552 O O . ARG A 1 201 ? 15.133 1.536 -18.246 1.00 90.94 201 ARG A O 1
ATOM 1559 N N . GLY A 1 202 ? 15.192 -0.604 -18.946 1.00 91.75 202 GLY A N 1
ATOM 1560 C CA . GLY A 1 202 ? 13.936 -0.574 -19.697 1.00 91.75 202 GLY A CA 1
ATOM 1561 C C . GLY A 1 202 ? 12.750 -0.128 -18.840 1.00 91.75 202 GLY A C 1
ATOM 1562 O O . GLY A 1 202 ? 12.031 0.795 -19.218 1.00 91.75 202 GLY A O 1
ATOM 1563 N N . PHE A 1 203 ? 12.599 -0.695 -17.640 1.00 93.31 203 PHE A N 1
ATOM 1564 C CA . PHE A 1 203 ? 11.559 -0.277 -16.698 1.00 93.31 203 PHE A CA 1
ATOM 1565 C C . PHE A 1 203 ? 11.695 1.188 -16.263 1.00 93.31 203 PHE A C 1
ATOM 1567 O O . PHE A 1 203 ? 10.706 1.923 -16.219 1.00 93.31 203 PHE A O 1
ATOM 1574 N N . PHE A 1 204 ? 12.918 1.630 -15.958 1.00 92.56 204 PHE A N 1
ATOM 1575 C CA . PHE A 1 204 ? 13.198 3.020 -15.606 1.00 92.56 204 PHE A CA 1
ATOM 1576 C C . PHE A 1 204 ? 12.806 3.981 -16.737 1.00 92.56 204 PHE A C 1
ATOM 1578 O O . PHE A 1 204 ? 12.050 4.931 -16.512 1.00 92.56 204 PHE A O 1
ATOM 1585 N N . ASP A 1 205 ? 13.281 3.706 -17.954 1.00 91.25 205 ASP A N 1
ATOM 1586 C CA . ASP A 1 205 ? 13.004 4.519 -19.136 1.00 91.25 205 ASP A CA 1
ATOM 1587 C C . ASP A 1 205 ? 11.497 4.538 -19.444 1.00 91.25 205 ASP A C 1
ATOM 1589 O O . ASP A 1 205 ? 10.953 5.590 -19.785 1.00 91.25 205 ASP A O 1
ATOM 1593 N N . TRP A 1 206 ? 10.795 3.416 -19.238 1.00 92.88 206 TRP A N 1
ATOM 1594 C CA . TRP A 1 206 ? 9.340 3.327 -19.371 1.00 92.88 206 TRP A CA 1
ATOM 1595 C C . TRP A 1 206 ? 8.603 4.234 -18.372 1.00 92.88 206 TRP A C 1
ATOM 1597 O O . TRP A 1 206 ? 7.713 4.989 -18.784 1.00 92.88 206 TRP A O 1
ATOM 1607 N N . ILE A 1 207 ? 8.979 4.238 -17.083 1.00 92.81 207 ILE A N 1
ATOM 1608 C CA . ILE A 1 207 ? 8.369 5.140 -16.083 1.00 92.81 207 ILE A CA 1
ATOM 1609 C C . ILE A 1 207 ? 8.604 6.599 -16.482 1.00 92.81 207 ILE A C 1
ATOM 1611 O O . ILE A 1 207 ? 7.667 7.403 -16.477 1.00 92.81 207 ILE A O 1
ATOM 1615 N N . VAL A 1 208 ? 9.841 6.942 -16.848 1.00 90.88 208 VAL A N 1
ATOM 1616 C CA . VAL A 1 208 ? 10.236 8.298 -17.252 1.00 90.88 208 VAL A CA 1
ATOM 1617 C C . VAL A 1 208 ? 9.454 8.761 -18.483 1.00 90.88 208 VAL A C 1
ATOM 1619 O O . VAL A 1 208 ? 8.887 9.859 -18.481 1.00 90.88 208 VAL A O 1
ATOM 1622 N N . ALA A 1 209 ? 9.373 7.925 -19.520 1.00 89.88 209 ALA A N 1
ATOM 1623 C CA . ALA A 1 209 ? 8.626 8.217 -20.738 1.00 89.88 209 ALA A CA 1
ATOM 1624 C C . ALA A 1 209 ? 7.130 8.411 -20.447 1.00 89.88 209 ALA A C 1
ATOM 1626 O O . ALA A 1 209 ? 6.535 9.400 -20.883 1.00 89.88 209 ALA A O 1
ATOM 1627 N N . THR A 1 210 ? 6.538 7.523 -19.646 1.00 90.62 210 THR A N 1
ATOM 1628 C CA . THR A 1 210 ? 5.119 7.569 -19.260 1.00 90.62 210 THR A CA 1
ATOM 1629 C C . THR A 1 210 ? 4.788 8.810 -18.426 1.00 90.62 210 THR A C 1
ATOM 1631 O O . THR A 1 210 ? 3.767 9.479 -18.637 1.00 90.62 210 THR A O 1
ATOM 1634 N N . TYR A 1 211 ? 5.676 9.180 -17.504 1.00 88.81 211 TYR A N 1
ATOM 1635 C CA . TYR A 1 211 ? 5.535 10.394 -16.710 1.00 88.81 211 TYR A CA 1
ATOM 1636 C C . TYR A 1 211 ? 5.587 11.651 -17.589 1.00 88.81 211 TYR A C 1
ATOM 1638 O O . TYR A 1 211 ? 4.695 12.496 -17.509 1.00 88.81 211 TYR A O 1
ATOM 1646 N N . ARG A 1 212 ? 6.576 11.761 -18.487 1.00 85.75 212 ARG A N 1
ATOM 1647 C CA . ARG A 1 212 ? 6.700 12.910 -19.403 1.00 85.75 212 ARG A CA 1
ATOM 1648 C C . ARG A 1 212 ? 5.501 13.020 -20.347 1.00 85.75 212 ARG A C 1
ATOM 1650 O O . ARG A 1 212 ? 4.956 14.109 -20.512 1.00 85.75 212 ARG A O 1
ATOM 1657 N N . ALA A 1 213 ? 5.052 11.900 -20.914 1.00 85.81 213 ALA A N 1
ATOM 1658 C CA . ALA A 1 213 ? 3.900 11.860 -21.815 1.00 85.81 213 ALA A CA 1
ATOM 1659 C C . ALA A 1 213 ? 2.610 12.363 -21.145 1.00 85.81 213 ALA A C 1
ATOM 1661 O O . ALA A 1 213 ? 1.805 13.049 -21.776 1.00 85.81 213 ALA A O 1
ATOM 1662 N N . SER A 1 214 ? 2.421 12.060 -19.859 1.00 79.56 214 SER A N 1
ATOM 1663 C CA . SER A 1 214 ? 1.246 12.517 -19.112 1.00 79.56 214 SER A CA 1
ATOM 1664 C C . SER A 1 214 ? 1.362 13.961 -18.605 1.00 79.56 214 SER A C 1
ATOM 1666 O O . SER A 1 214 ? 0.343 14.642 -18.497 1.00 79.56 214 SER A O 1
ATOM 1668 N N . ALA A 1 215 ? 2.578 14.466 -18.369 1.00 68.12 215 ALA A N 1
ATOM 1669 C CA . ALA A 1 215 ? 2.822 15.836 -17.911 1.00 68.12 215 ALA A CA 1
ATOM 1670 C C . ALA A 1 215 ? 2.651 16.912 -19.011 1.00 68.12 215 ALA A C 1
ATOM 1672 O O . ALA A 1 215 ? 2.283 18.050 -18.717 1.00 68.12 215 ALA A O 1
ATOM 1673 N N . LEU A 1 216 ? 2.849 16.557 -20.287 1.00 54.06 216 LEU A N 1
ATOM 1674 C CA . LEU A 1 216 ? 2.734 17.469 -21.440 1.00 54.06 216 LEU A CA 1
ATOM 1675 C C . LEU A 1 216 ? 1.315 18.008 -21.701 1.00 54.06 216 LEU A C 1
ATOM 1677 O O . LEU A 1 216 ? 1.150 18.906 -22.526 1.00 54.06 216 LEU A O 1
ATOM 1681 N N . ARG A 1 217 ? 0.280 17.480 -21.035 1.00 52.97 217 ARG A N 1
ATOM 1682 C CA . ARG A 1 217 ? -1.109 17.873 -21.316 1.00 52.97 217 ARG A CA 1
ATOM 1683 C C . ARG A 1 217 ? -1.515 19.222 -20.707 1.00 52.97 217 ARG A C 1
ATOM 1685 O O . ARG A 1 217 ? -2.511 19.758 -21.178 1.00 52.97 217 ARG A O 1
ATOM 1692 N N . GLU A 1 218 ? -0.787 19.799 -19.734 1.00 51.38 218 GLU A N 1
ATOM 1693 C CA . GLU A 1 218 ? -1.261 21.031 -19.058 1.00 51.38 218 GLU A CA 1
ATOM 1694 C C . GLU A 1 218 ? -0.227 22.115 -18.643 1.00 51.38 218 GLU A C 1
ATOM 1696 O O . GLU A 1 218 ? -0.671 23.199 -18.260 1.00 51.38 218 GLU A O 1
ATOM 1701 N N . THR A 1 219 ? 1.105 21.951 -18.751 1.00 41.59 219 THR A N 1
ATOM 1702 C CA . THR A 1 219 ? 2.065 23.041 -18.414 1.00 41.59 219 THR A CA 1
ATOM 1703 C C . THR A 1 219 ? 3.295 23.130 -19.333 1.00 41.59 219 THR A C 1
ATOM 1705 O O . THR A 1 219 ? 3.854 22.136 -19.781 1.00 41.59 219 THR A O 1
ATOM 1708 N N . ARG A 1 220 ? 3.742 24.372 -19.597 1.00 41.16 220 ARG A N 1
ATOM 1709 C CA . ARG A 1 220 ? 4.831 24.760 -20.526 1.00 41.16 220 ARG A CA 1
ATOM 1710 C C . ARG A 1 220 ? 6.253 24.415 -20.042 1.00 41.16 220 ARG A C 1
ATOM 1712 O O . ARG A 1 220 ? 7.215 24.783 -20.701 1.00 41.16 220 ARG A O 1
ATOM 1719 N N . ASN A 1 221 ? 6.370 23.747 -18.898 1.00 45.75 221 ASN A N 1
ATOM 1720 C CA . ASN A 1 221 ? 7.584 23.104 -18.404 1.00 45.75 221 ASN A CA 1
ATOM 1721 C C . ASN A 1 221 ? 7.141 22.056 -17.370 1.00 45.75 221 ASN A C 1
ATOM 1723 O O . ASN A 1 221 ? 6.871 22.431 -16.224 1.00 45.75 221 ASN A O 1
ATOM 1727 N N . PRO A 1 222 ? 7.002 20.769 -17.737 1.00 48.69 222 PRO A N 1
ATOM 1728 C CA . PRO A 1 222 ? 6.899 19.725 -16.728 1.00 48.69 222 PRO A CA 1
ATOM 1729 C C . PRO A 1 222 ? 8.152 19.847 -15.861 1.00 48.69 222 PRO A C 1
ATOM 1731 O O . PRO A 1 222 ? 9.251 19.937 -16.407 1.00 48.69 222 PRO A O 1
ATOM 1734 N N . GLY A 1 223 ? 7.986 19.965 -14.538 1.00 51.41 223 GLY A N 1
ATOM 1735 C CA . GLY A 1 223 ? 9.114 20.107 -13.616 1.00 51.41 223 GLY A CA 1
ATOM 1736 C C . GLY A 1 223 ? 10.195 19.104 -14.001 1.00 51.41 223 GLY A C 1
ATOM 1737 O O . GLY A 1 223 ? 9.886 17.917 -14.118 1.00 51.41 223 GLY A O 1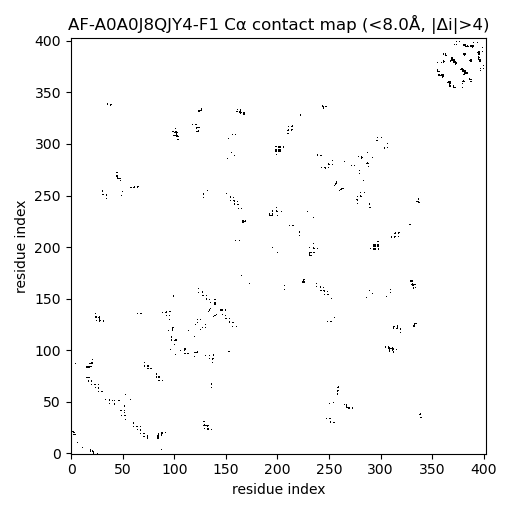
ATOM 1738 N N . ALA A 1 224 ? 11.392 19.612 -14.316 1.00 53.84 224 ALA A N 1
ATOM 1739 C CA . ALA A 1 224 ? 12.490 18.803 -14.820 1.00 53.84 224 ALA A CA 1
ATOM 1740 C C . ALA A 1 224 ? 12.624 17.560 -13.938 1.00 53.84 224 ALA A C 1
ATOM 1742 O O . ALA A 1 224 ? 12.625 17.667 -12.708 1.00 53.84 224 ALA A O 1
ATOM 1743 N N . LEU A 1 225 ? 12.656 16.381 -14.559 1.00 60.44 225 LEU A N 1
ATOM 1744 C CA . LEU A 1 225 ? 12.993 15.180 -13.818 1.00 60.44 225 LEU A CA 1
ATOM 1745 C C . LEU A 1 225 ? 14.395 15.400 -13.257 1.00 60.44 225 LEU A C 1
ATOM 1747 O O . LEU A 1 225 ? 15.309 15.786 -13.977 1.00 60.44 225 LEU A O 1
ATOM 1751 N N . ASN A 1 226 ? 14.569 15.167 -11.963 1.00 66.25 226 ASN A N 1
ATOM 1752 C CA . ASN A 1 226 ? 15.857 15.379 -11.305 1.00 66.25 226 ASN A CA 1
ATOM 1753 C C . ASN A 1 226 ? 16.873 14.266 -11.639 1.00 66.25 226 ASN A C 1
ATOM 1755 O O . ASN A 1 226 ? 17.943 14.203 -11.036 1.00 66.25 226 ASN A O 1
ATOM 1759 N N . PHE A 1 227 ? 16.511 13.344 -12.538 1.00 66.12 227 PHE A N 1
ATOM 1760 C CA . PHE A 1 227 ? 17.157 12.050 -12.701 1.00 66.12 227 PHE A CA 1
ATOM 1761 C C . PHE A 1 227 ? 17.058 11.557 -14.158 1.00 66.12 227 PHE A C 1
ATOM 1763 O O . PHE A 1 227 ? 16.338 10.610 -14.455 1.00 66.12 227 PHE A O 1
ATOM 1770 N N . ASP A 1 228 ? 17.724 12.252 -15.086 1.00 65.25 228 ASP A N 1
ATOM 1771 C CA . ASP A 1 228 ? 17.559 12.024 -16.534 1.00 65.25 228 ASP A CA 1
ATOM 1772 C C . ASP A 1 228 ? 18.441 10.904 -17.120 1.00 65.25 228 ASP A C 1
ATOM 1774 O O . ASP A 1 228 ? 18.060 10.325 -18.137 1.00 65.25 228 ASP A O 1
ATOM 1778 N N . ASP A 1 229 ? 19.572 10.561 -16.491 1.00 78.06 229 ASP A N 1
ATOM 1779 C CA . ASP A 1 229 ? 20.420 9.441 -16.927 1.00 78.06 229 ASP A CA 1
ATOM 1780 C C . ASP A 1 229 ? 21.165 8.785 -15.745 1.00 78.06 229 ASP A C 1
ATOM 1782 O O . ASP A 1 229 ? 22.232 9.247 -15.328 1.00 78.06 229 ASP A O 1
ATOM 1786 N N . PRO A 1 230 ? 20.589 7.741 -15.126 1.00 81.81 230 PRO A N 1
ATOM 1787 C CA . PRO A 1 230 ? 21.209 7.071 -13.992 1.00 81.81 230 PRO A CA 1
ATOM 1788 C C . PRO A 1 230 ? 22.312 6.104 -14.414 1.00 81.81 230 PRO A C 1
ATOM 1790 O O . PRO A 1 230 ? 22.161 5.325 -15.355 1.00 81.81 230 PRO A O 1
ATOM 1793 N N . SER A 1 231 ? 23.391 6.055 -13.629 1.00 83.38 231 SER A N 1
ATOM 1794 C CA . SER A 1 231 ? 24.403 5.012 -13.798 1.00 83.38 231 SER A CA 1
ATOM 1795 C C . SER A 1 231 ? 23.819 3.614 -13.507 1.00 83.38 231 SER A C 1
ATOM 1797 O O . SER A 1 231 ? 22.890 3.485 -12.695 1.00 83.38 231 SER A O 1
ATOM 1799 N N . PRO A 1 232 ? 24.381 2.535 -14.091 1.00 84.25 232 PRO A N 1
ATOM 1800 C CA . PRO A 1 232 ? 23.939 1.160 -13.828 1.00 84.25 232 PRO A CA 1
ATOM 1801 C C . PRO A 1 232 ? 23.934 0.790 -12.340 1.00 84.25 232 PRO A C 1
ATOM 1803 O O . PRO A 1 232 ? 23.090 0.018 -11.878 1.00 84.25 232 PRO A O 1
ATOM 1806 N N . TYR A 1 233 ? 24.852 1.375 -11.569 1.00 82.31 233 TYR A N 1
ATOM 1807 C CA . TYR A 1 233 ? 24.895 1.225 -10.122 1.00 82.31 233 TYR A CA 1
ATOM 1808 C C . TYR A 1 233 ? 23.630 1.776 -9.453 1.00 82.31 233 TYR A C 1
ATOM 1810 O O . TYR A 1 233 ? 23.013 1.075 -8.649 1.00 82.31 233 TYR A O 1
ATOM 1818 N N . ILE A 1 234 ? 23.189 2.985 -9.818 1.00 83.44 234 ILE A N 1
ATOM 1819 C CA . ILE A 1 234 ? 21.996 3.585 -9.208 1.00 83.44 234 ILE A CA 1
ATOM 1820 C C . ILE A 1 234 ? 20.733 2.812 -9.594 1.00 83.44 234 ILE A C 1
ATOM 1822 O O . ILE A 1 234 ? 19.875 2.594 -8.742 1.00 83.44 234 ILE A O 1
ATOM 1826 N N . LEU A 1 235 ? 20.639 2.311 -10.829 1.00 87.81 235 LEU A N 1
ATOM 1827 C CA . LEU A 1 235 ? 19.530 1.447 -11.251 1.00 87.81 235 LEU A CA 1
ATOM 1828 C C . LEU A 1 235 ? 19.411 0.187 -10.376 1.00 87.81 235 LEU A C 1
ATOM 1830 O O . LEU A 1 235 ? 18.321 -0.159 -9.920 1.00 87.81 235 LEU A O 1
ATOM 1834 N N . ARG A 1 236 ? 20.535 -0.465 -10.054 1.00 86.94 236 ARG A N 1
ATOM 1835 C CA . ARG A 1 236 ? 20.545 -1.612 -9.128 1.00 86.94 236 ARG A CA 1
ATOM 1836 C C . ARG A 1 236 ? 20.156 -1.215 -7.705 1.00 86.94 236 ARG A C 1
ATOM 1838 O O . ARG A 1 236 ? 19.484 -1.982 -7.017 1.00 86.94 236 ARG A O 1
ATOM 1845 N N . VAL A 1 237 ? 20.568 -0.033 -7.247 1.00 88.12 237 VAL A N 1
ATOM 1846 C CA . VAL A 1 237 ? 20.147 0.489 -5.941 1.00 88.12 237 VAL A CA 1
ATOM 1847 C C . VAL A 1 237 ? 18.638 0.748 -5.928 1.00 88.12 237 VAL A C 1
ATOM 1849 O O . VAL A 1 237 ? 17.980 0.335 -4.978 1.00 88.12 237 VAL A O 1
ATOM 1852 N N . LEU A 1 238 ? 18.069 1.343 -6.981 1.00 89.25 238 LEU A N 1
ATOM 1853 C CA . LEU A 1 238 ? 16.623 1.552 -7.113 1.00 89.25 238 LEU A CA 1
ATOM 1854 C C . LEU A 1 238 ? 15.849 0.231 -7.045 1.00 89.25 238 LEU A C 1
ATOM 1856 O O . LEU A 1 238 ? 14.861 0.152 -6.317 1.00 89.25 238 LEU A O 1
ATOM 1860 N N . ALA A 1 239 ? 16.327 -0.820 -7.718 1.00 91.44 239 ALA A N 1
ATOM 1861 C CA . ALA A 1 239 ? 15.731 -2.155 -7.637 1.00 91.44 239 ALA A CA 1
ATOM 1862 C C . ALA A 1 239 ? 15.740 -2.708 -6.201 1.00 91.44 239 ALA A C 1
ATOM 1864 O O . ALA A 1 239 ? 14.719 -3.179 -5.699 1.00 91.44 239 ALA A O 1
ATOM 1865 N N . LYS A 1 240 ? 16.870 -2.580 -5.491 1.00 91.50 240 LYS A N 1
ATOM 1866 C CA . LYS A 1 240 ? 16.980 -2.991 -4.081 1.00 91.50 240 LYS A CA 1
ATOM 1867 C C . LYS A 1 240 ? 16.052 -2.189 -3.174 1.00 91.50 240 LYS A C 1
ATOM 1869 O O . LYS A 1 240 ? 15.425 -2.763 -2.288 1.00 91.50 240 LYS A O 1
ATOM 1874 N N . VAL A 1 241 ? 15.959 -0.878 -3.386 1.00 92.38 241 VAL A N 1
ATOM 1875 C CA . VAL A 1 241 ? 15.050 -0.002 -2.639 1.00 92.38 241 VAL A CA 1
ATOM 1876 C C . VAL A 1 241 ? 13.602 -0.420 -2.885 1.00 92.38 241 VAL A C 1
ATOM 1878 O O . VAL A 1 241 ? 12.872 -0.613 -1.916 1.00 92.38 241 VAL A O 1
ATOM 1881 N N . ALA A 1 242 ? 13.202 -0.666 -4.135 1.00 95.19 242 ALA A N 1
ATOM 1882 C CA . ALA A 1 242 ? 11.874 -1.186 -4.459 1.00 95.19 242 ALA A CA 1
ATOM 1883 C C . ALA A 1 242 ? 11.576 -2.497 -3.710 1.00 95.19 242 ALA A C 1
ATOM 1885 O O . ALA A 1 242 ? 10.529 -2.610 -3.077 1.00 95.19 242 ALA A O 1
ATOM 1886 N N . ALA A 1 243 ? 12.529 -3.434 -3.671 1.00 95.38 243 ALA A N 1
ATOM 1887 C CA . ALA A 1 243 ? 12.407 -4.673 -2.898 1.00 95.38 243 ALA A CA 1
ATOM 1888 C C . ALA A 1 243 ? 12.224 -4.422 -1.386 1.00 95.38 243 ALA A C 1
ATOM 1890 O O . ALA A 1 243 ? 11.422 -5.089 -0.731 1.00 95.38 243 ALA A O 1
ATOM 1891 N N . LYS A 1 244 ? 12.919 -3.429 -0.812 1.00 95.00 244 LYS A N 1
ATOM 1892 C CA . LYS A 1 244 ? 12.762 -3.063 0.607 1.00 95.00 244 LYS A CA 1
ATOM 1893 C C . LYS A 1 244 ? 11.375 -2.508 0.928 1.00 95.00 244 LYS A C 1
ATOM 1895 O O . LYS A 1 244 ? 10.860 -2.827 1.992 1.00 95.00 244 LYS A O 1
ATOM 1900 N N . TYR A 1 245 ? 10.766 -1.726 0.037 1.00 96.06 245 TYR A N 1
ATOM 1901 C CA . TYR A 1 245 ? 9.387 -1.243 0.212 1.00 96.06 245 TYR A CA 1
ATOM 1902 C C . TYR A 1 245 ? 8.331 -2.318 -0.094 1.00 96.06 245 TYR A C 1
ATOM 1904 O O . TYR A 1 245 ? 7.289 -2.364 0.558 1.00 96.06 245 TYR A O 1
ATOM 1912 N N . ALA A 1 246 ? 8.620 -3.229 -1.024 1.00 97.19 246 ALA A N 1
ATOM 1913 C CA . ALA A 1 246 ? 7.760 -4.363 -1.350 1.00 97.19 246 ALA A CA 1
ATOM 1914 C C . ALA A 1 246 ? 7.588 -5.339 -0.171 1.00 97.19 246 ALA A C 1
ATOM 1916 O O . ALA A 1 246 ? 6.504 -5.886 0.019 1.00 97.19 246 ALA A O 1
ATOM 1917 N N . LEU A 1 247 ? 8.626 -5.546 0.646 1.00 96.31 247 LEU A N 1
ATOM 1918 C CA . LEU A 1 247 ? 8.582 -6.504 1.754 1.00 96.31 247 LEU A CA 1
ATOM 1919 C C . LEU A 1 247 ? 7.476 -6.190 2.792 1.00 96.31 247 LEU A C 1
ATOM 1921 O O . LEU A 1 247 ? 6.634 -7.063 3.016 1.00 96.31 247 LEU A O 1
ATOM 1925 N N . PRO A 1 248 ? 7.385 -4.980 3.387 1.00 96.88 248 PRO A N 1
ATOM 1926 C CA . PRO A 1 248 ? 6.267 -4.618 4.259 1.00 96.88 248 PRO A CA 1
ATOM 1927 C C . PRO A 1 248 ? 4.898 -4.789 3.599 1.00 96.88 248 PRO A C 1
ATOM 1929 O O . PRO A 1 248 ? 3.955 -5.224 4.255 1.00 96.88 248 PRO A O 1
ATOM 1932 N N . PHE A 1 249 ? 4.769 -4.483 2.303 1.00 97.94 249 PHE A N 1
ATOM 1933 C CA . PHE A 1 249 ? 3.519 -4.702 1.573 1.00 97.94 249 PHE A CA 1
ATOM 1934 C C . PHE A 1 249 ? 3.135 -6.190 1.565 1.00 97.94 249 PHE A C 1
ATOM 1936 O O . PHE A 1 249 ? 2.018 -6.533 1.949 1.00 97.94 249 PHE A O 1
ATOM 1943 N N . LEU A 1 250 ? 4.065 -7.083 1.211 1.00 97.56 250 LEU A N 1
ATOM 1944 C CA . LEU A 1 250 ? 3.832 -8.532 1.178 1.00 97.56 250 LEU A CA 1
ATOM 1945 C C . LEU A 1 250 ? 3.513 -9.111 2.563 1.00 97.56 250 LEU A C 1
ATOM 1947 O O . LEU A 1 250 ? 2.608 -9.935 2.692 1.00 97.56 250 LEU A O 1
ATOM 1951 N N . ARG A 1 251 ? 4.198 -8.642 3.613 1.00 96.94 251 ARG A N 1
ATOM 1952 C CA . ARG A 1 251 ? 3.893 -9.012 5.005 1.00 96.94 251 ARG A CA 1
ATOM 1953 C C . ARG A 1 251 ? 2.452 -8.659 5.376 1.00 96.94 251 ARG A C 1
ATOM 1955 O O . ARG A 1 251 ? 1.715 -9.501 5.887 1.00 96.94 251 ARG A O 1
ATOM 1962 N N . LYS A 1 252 ? 2.023 -7.429 5.074 1.00 98.12 252 LYS A N 1
ATOM 1963 C CA . LYS A 1 252 ? 0.646 -6.979 5.322 1.00 98.12 252 LYS A CA 1
ATOM 1964 C C . LYS A 1 252 ? -0.374 -7.772 4.497 1.00 98.12 252 LYS A C 1
ATOM 1966 O O . LYS A 1 252 ? -1.446 -8.083 5.010 1.00 98.12 252 LYS A O 1
ATOM 1971 N N . VAL A 1 253 ? -0.044 -8.144 3.255 1.00 98.25 253 VAL A N 1
ATOM 1972 C CA . VAL A 1 253 ? -0.873 -9.031 2.415 1.00 98.25 253 VAL A CA 1
ATOM 1973 C C . VAL A 1 253 ? -1.039 -10.407 3.056 1.00 98.25 253 VAL A C 1
ATOM 1975 O O . VAL A 1 253 ? -2.164 -10.894 3.129 1.00 98.25 253 VAL A O 1
ATOM 1978 N N . ALA A 1 254 ? 0.034 -11.020 3.562 1.00 97.12 254 ALA A N 1
ATOM 1979 C CA . ALA A 1 254 ? -0.058 -12.305 4.253 1.00 97.12 254 ALA A CA 1
ATOM 1980 C C . ALA A 1 254 ? -0.994 -12.219 5.473 1.00 97.12 254 ALA A C 1
ATOM 1982 O O . ALA A 1 254 ? -1.881 -13.058 5.633 1.00 97.12 254 ALA A O 1
ATOM 1983 N N . ILE A 1 255 ? -0.878 -11.153 6.278 1.00 98.06 255 ILE A N 1
ATOM 1984 C CA . ILE A 1 255 ? -1.791 -10.905 7.405 1.00 98.06 255 ILE A CA 1
ATOM 1985 C C . ILE A 1 255 ? -3.235 -10.746 6.907 1.00 98.06 255 ILE A C 1
ATOM 1987 O O . ILE A 1 255 ? -4.127 -11.397 7.442 1.00 98.06 255 ILE A O 1
ATOM 1991 N N . LEU A 1 256 ? -3.474 -9.931 5.872 1.00 98.38 256 LEU A N 1
ATOM 1992 C CA . LEU A 1 256 ? -4.804 -9.701 5.292 1.00 98.38 256 LEU A CA 1
ATOM 1993 C C . LEU A 1 256 ? -5.471 -11.007 4.836 1.00 98.38 256 LEU A C 1
ATOM 1995 O O . LEU A 1 256 ? -6.617 -11.276 5.200 1.00 98.38 256 LEU A O 1
ATOM 1999 N N . LEU A 1 257 ? -4.756 -11.818 4.054 1.00 97.75 257 LEU A N 1
ATOM 2000 C CA . LEU A 1 257 ? -5.266 -13.085 3.528 1.00 97.75 257 LEU A CA 1
ATOM 2001 C C . LEU A 1 257 ? -5.572 -14.081 4.650 1.00 97.75 257 LEU A C 1
ATOM 2003 O O . LEU A 1 257 ? -6.584 -14.777 4.599 1.00 97.75 257 LEU A O 1
ATOM 2007 N N . HIS A 1 258 ? -4.763 -14.102 5.706 1.00 96.88 258 HIS A N 1
ATOM 2008 C CA . HIS A 1 258 ? -5.030 -14.941 6.866 1.00 96.88 258 HIS A CA 1
ATOM 2009 C C . HIS A 1 258 ? -6.273 -14.490 7.653 1.00 96.88 258 HIS A C 1
ATOM 2011 O O . HIS A 1 258 ? -7.169 -15.291 7.948 1.00 96.88 258 HIS A O 1
ATOM 2017 N N . VAL A 1 259 ? -6.358 -13.198 7.994 1.00 97.38 259 VAL A N 1
ATOM 2018 C CA . VAL A 1 259 ? -7.412 -12.703 8.895 1.00 97.38 259 VAL A CA 1
ATOM 2019 C C . VAL A 1 259 ? -8.778 -12.642 8.216 1.00 97.38 259 VAL A C 1
ATOM 2021 O O . VAL A 1 259 ? -9.758 -13.020 8.856 1.00 97.38 259 VAL A O 1
ATOM 2024 N N . GLN A 1 260 ? -8.842 -12.232 6.943 1.00 96.44 260 GLN A N 1
ATOM 2025 C CA . GLN A 1 260 ? -10.102 -12.037 6.215 1.00 96.44 260 GLN A CA 1
ATOM 2026 C C . GLN A 1 260 ? -10.502 -13.242 5.353 1.00 96.44 260 GLN A C 1
ATOM 2028 O O . GLN A 1 260 ? -11.685 -13.537 5.243 1.00 96.44 260 GLN A O 1
ATOM 2033 N N . TYR A 1 261 ? -9.542 -13.941 4.742 1.00 95.44 261 TYR A N 1
ATOM 2034 C CA . TYR A 1 261 ? -9.829 -15.039 3.804 1.00 95.44 261 TYR A CA 1
ATOM 2035 C C . TYR A 1 261 ? -9.521 -16.423 4.382 1.00 95.44 261 TYR A C 1
ATOM 2037 O O . TYR A 1 261 ? -9.765 -17.430 3.724 1.00 95.44 261 TYR A O 1
ATOM 2045 N N . GLY A 1 262 ? -8.991 -16.494 5.607 1.00 93.56 262 GLY A N 1
ATOM 2046 C CA . GLY A 1 262 ? -8.682 -17.763 6.265 1.00 93.56 262 GLY A CA 1
ATOM 2047 C C . GLY A 1 262 ? -7.553 -18.544 5.597 1.00 93.56 262 GLY A C 1
ATOM 2048 O O . GLY A 1 262 ? -7.474 -19.753 5.783 1.00 93.56 262 GLY A O 1
ATOM 2049 N N . VAL A 1 263 ? -6.689 -17.879 4.822 1.00 93.81 263 VAL A N 1
ATOM 2050 C CA . VAL A 1 263 ? -5.546 -18.541 4.188 1.00 93.81 263 VAL A CA 1
ATOM 2051 C C . VAL A 1 263 ? -4.564 -18.987 5.270 1.00 93.81 263 VAL A C 1
ATOM 2053 O O . VAL A 1 263 ? -4.073 -18.182 6.068 1.00 93.81 263 VAL A O 1
ATOM 2056 N N . GLU A 1 264 ? -4.280 -20.283 5.292 1.00 89.44 264 GLU A N 1
ATOM 2057 C CA . GLU A 1 264 ? -3.237 -20.871 6.121 1.00 89.44 264 GLU A CA 1
ATOM 2058 C C . GLU A 1 264 ? -1.973 -21.036 5.285 1.00 89.44 264 GLU A C 1
ATOM 2060 O O . GLU A 1 264 ? -1.999 -21.589 4.183 1.00 89.44 264 GLU A O 1
ATOM 2065 N N . PHE A 1 265 ? -0.860 -20.528 5.805 1.00 86.44 265 PHE A N 1
ATOM 2066 C CA . PHE A 1 265 ? 0.423 -20.627 5.132 1.00 86.44 265 PHE A CA 1
ATOM 2067 C C . PHE A 1 265 ? 1.218 -21.781 5.736 1.00 86.44 265 PHE A C 1
ATOM 2069 O O . PHE A 1 265 ? 1.455 -21.775 6.947 1.00 86.44 265 PHE A O 1
ATOM 2076 N N . PRO A 1 266 ? 1.626 -22.776 4.930 1.00 80.81 266 PRO A N 1
ATOM 2077 C CA . PRO A 1 266 ? 2.425 -23.875 5.436 1.00 80.81 266 PRO A CA 1
ATOM 2078 C C . PRO A 1 266 ? 3.783 -23.366 5.915 1.00 80.81 266 PRO A C 1
ATOM 2080 O O . PRO A 1 266 ? 4.363 -22.436 5.350 1.00 80.81 266 PRO A O 1
ATOM 2083 N N . ASN A 1 267 ? 4.308 -24.030 6.938 1.00 71.69 267 ASN A N 1
ATOM 2084 C CA . ASN A 1 267 ? 5.684 -23.850 7.358 1.00 71.69 267 ASN A CA 1
ATOM 2085 C C . ASN A 1 267 ? 6.604 -24.272 6.195 1.00 71.69 267 ASN A C 1
ATOM 2087 O O . ASN A 1 267 ? 6.543 -25.412 5.734 1.00 71.69 267 ASN A O 1
ATOM 2091 N N . THR A 1 268 ? 7.423 -23.347 5.691 1.00 64.38 268 THR A N 1
ATOM 2092 C CA . THR A 1 268 ? 8.303 -23.574 4.530 1.00 64.38 268 THR A CA 1
ATOM 2093 C C . THR A 1 268 ? 9.502 -24.483 4.831 1.00 64.38 268 THR A C 1
ATOM 2095 O O . THR A 1 268 ? 10.310 -24.726 3.939 1.00 64.38 268 THR A O 1
ATOM 2098 N N . GLY A 1 269 ? 9.628 -24.994 6.061 1.00 61.78 269 GLY A N 1
ATOM 2099 C CA . GLY A 1 269 ? 10.712 -25.887 6.463 1.00 61.78 269 GLY A CA 1
ATOM 2100 C C . GLY A 1 269 ? 12.092 -25.223 6.413 1.00 61.78 269 GLY A C 1
ATOM 2101 O O . GLY A 1 269 ? 12.220 -24.008 6.251 1.00 61.78 269 GLY A O 1
ATOM 2102 N N . VAL A 1 270 ? 13.139 -26.038 6.571 1.00 62.72 270 VAL A N 1
ATOM 2103 C CA . VAL A 1 270 ? 14.546 -25.589 6.537 1.00 62.72 270 VAL A CA 1
ATOM 2104 C C . VAL A 1 270 ? 15.026 -25.349 5.099 1.00 62.72 270 VAL A C 1
ATOM 2106 O O . VAL A 1 270 ? 15.906 -24.523 4.882 1.00 62.72 270 VAL A O 1
ATOM 2109 N N . ASP A 1 271 ? 14.395 -25.985 4.109 1.00 65.12 271 ASP A N 1
ATOM 2110 C CA . ASP A 1 271 ? 14.820 -25.956 2.700 1.00 65.12 271 ASP A CA 1
ATOM 2111 C C . ASP A 1 271 ? 14.753 -24.559 2.062 1.00 65.12 271 ASP A C 1
ATOM 2113 O O . ASP A 1 271 ? 15.409 -24.291 1.060 1.00 65.12 271 ASP A O 1
ATOM 2117 N N . CYS A 1 272 ? 13.967 -23.648 2.642 1.00 65.31 272 CYS A N 1
ATOM 2118 C CA . CYS A 1 272 ? 13.848 -22.260 2.195 1.00 65.31 272 CYS A CA 1
ATOM 2119 C C . CYS A 1 272 ? 14.552 -21.258 3.126 1.00 65.31 272 CYS A C 1
ATOM 2121 O O . CYS A 1 272 ? 14.407 -20.055 2.917 1.00 65.31 272 CYS A O 1
ATOM 2123 N N . ALA A 1 273 ? 15.279 -21.706 4.158 1.00 68.50 273 ALA A N 1
ATOM 2124 C CA . ALA A 1 273 ? 15.878 -20.819 5.162 1.00 68.50 273 ALA A CA 1
ATOM 2125 C C . ALA A 1 273 ? 16.928 -19.855 4.579 1.00 68.50 273 ALA A C 1
ATOM 2127 O O . ALA A 1 273 ? 17.059 -18.734 5.069 1.00 68.50 273 ALA A O 1
ATOM 2128 N N . ASP A 1 274 ? 17.614 -20.264 3.510 1.00 78.69 274 ASP A N 1
ATOM 2129 C CA . ASP A 1 274 ? 18.651 -19.465 2.846 1.00 78.69 274 ASP A CA 1
ATOM 2130 C C . ASP A 1 274 ? 18.078 -18.362 1.938 1.00 78.69 274 ASP A C 1
ATOM 2132 O O . ASP A 1 274 ? 18.792 -17.437 1.542 1.00 78.69 274 ASP A O 1
ATOM 2136 N N . LEU A 1 275 ? 16.784 -18.436 1.603 1.00 84.25 275 LEU A N 1
ATOM 2137 C CA . LEU A 1 275 ? 16.127 -17.443 0.760 1.00 84.25 275 LEU A CA 1
ATOM 2138 C C . LEU A 1 275 ? 15.801 -16.178 1.549 1.00 84.25 275 LEU A C 1
ATOM 2140 O O . LEU A 1 275 ? 15.381 -16.208 2.713 1.00 84.25 275 LEU A O 1
ATOM 2144 N N . SER A 1 276 ? 15.899 -15.040 0.863 1.00 88.38 276 SER A N 1
ATOM 2145 C CA . SER A 1 276 ? 15.449 -13.784 1.441 1.00 88.38 276 SER A CA 1
ATOM 2146 C C . SER A 1 276 ? 13.946 -13.849 1.745 1.00 88.38 276 SER A C 1
ATOM 2148 O O . SER A 1 276 ? 13.170 -14.535 1.078 1.00 88.38 276 SER A O 1
ATOM 2150 N N . GLU A 1 277 ? 13.503 -13.145 2.785 1.00 89.50 277 GLU A N 1
ATOM 2151 C CA . GLU A 1 277 ? 12.094 -13.183 3.193 1.00 89.50 277 GLU A CA 1
ATOM 2152 C C . GLU A 1 277 ? 11.142 -12.713 2.084 1.00 89.50 277 GLU A C 1
ATOM 2154 O O . GLU A 1 277 ? 10.051 -13.263 1.940 1.00 89.50 277 GLU A O 1
ATOM 2159 N N . ILE A 1 278 ? 11.560 -11.735 1.274 1.00 92.19 278 ILE A N 1
ATOM 2160 C CA . ILE A 1 278 ? 10.769 -11.277 0.130 1.00 92.19 278 ILE A CA 1
ATOM 2161 C C . ILE A 1 278 ? 10.580 -12.398 -0.896 1.00 92.19 278 ILE A C 1
ATOM 2163 O O . ILE A 1 278 ? 9.461 -12.572 -1.372 1.00 92.19 278 ILE A O 1
ATOM 2167 N N . ASP A 1 279 ? 11.606 -13.202 -1.177 1.00 91.38 279 ASP A N 1
ATOM 2168 C CA . ASP A 1 279 ? 11.511 -14.317 -2.129 1.00 91.38 279 ASP A CA 1
ATOM 2169 C C . ASP A 1 279 ? 10.601 -15.424 -1.591 1.00 91.38 279 ASP A C 1
ATOM 2171 O O . ASP A 1 279 ? 9.753 -15.949 -2.320 1.00 91.38 279 ASP A O 1
ATOM 2175 N N . ARG A 1 280 ? 10.705 -15.723 -0.287 1.00 89.69 280 ARG A N 1
ATOM 2176 C CA . ARG A 1 280 ? 9.809 -16.668 0.394 1.00 89.69 280 ARG A CA 1
ATOM 2177 C C . ARG A 1 280 ? 8.353 -16.217 0.324 1.00 89.69 280 ARG A C 1
ATOM 2179 O O . ARG A 1 280 ? 7.495 -16.999 -0.077 1.00 89.69 280 ARG A O 1
ATOM 2186 N N . LEU A 1 281 ? 8.067 -14.960 0.673 1.00 92.25 281 LEU A N 1
ATOM 2187 C CA . LEU A 1 281 ? 6.709 -14.406 0.637 1.00 92.25 281 LEU A CA 1
ATOM 2188 C C . LEU A 1 281 ? 6.157 -14.336 -0.788 1.00 92.25 281 LEU A C 1
ATOM 2190 O O . LEU A 1 281 ? 4.996 -14.665 -1.008 1.00 92.25 281 LEU A O 1
ATOM 2194 N N . THR A 1 282 ? 6.980 -13.947 -1.758 1.00 93.62 282 THR A N 1
ATOM 2195 C CA . THR A 1 282 ? 6.591 -13.860 -3.172 1.00 93.62 282 THR A CA 1
ATOM 2196 C C . THR A 1 282 ? 6.225 -15.238 -3.724 1.00 93.62 282 THR A C 1
ATOM 2198 O O . THR A 1 282 ? 5.159 -15.399 -4.321 1.00 93.62 282 THR A O 1
ATOM 2201 N N . SER A 1 283 ? 7.040 -16.255 -3.425 1.00 91.31 283 SER A N 1
ATOM 2202 C CA . SER A 1 283 ? 6.786 -17.650 -3.811 1.00 91.31 283 SER A CA 1
ATOM 2203 C C . SER A 1 283 ? 5.521 -18.203 -3.149 1.00 91.31 283 SER A C 1
ATOM 2205 O O . SER A 1 283 ? 4.654 -18.766 -3.818 1.00 91.31 283 SER A O 1
ATOM 2207 N N . LEU A 1 284 ? 5.378 -17.986 -1.839 1.00 89.94 284 LEU A N 1
ATOM 2208 C CA . LEU A 1 284 ? 4.236 -18.432 -1.040 1.00 89.94 284 LEU A CA 1
ATOM 2209 C C . LEU A 1 284 ? 2.915 -17.806 -1.513 1.00 89.94 284 LEU A C 1
ATOM 2211 O O . LEU A 1 284 ? 1.901 -18.493 -1.618 1.00 89.94 284 LEU A O 1
ATOM 2215 N N . LEU A 1 285 ? 2.934 -16.511 -1.833 1.00 93.12 285 LEU A N 1
ATOM 2216 C CA . LEU A 1 285 ? 1.776 -15.761 -2.327 1.00 93.12 285 LEU A CA 1
ATOM 2217 C C . LEU A 1 285 ? 1.547 -15.936 -3.838 1.00 93.12 285 LEU A C 1
ATOM 2219 O O . LEU A 1 285 ? 0.559 -15.418 -4.361 1.00 93.12 285 LEU A O 1
ATOM 2223 N N . ARG A 1 286 ? 2.430 -16.658 -4.547 1.00 94.19 286 ARG A N 1
ATOM 2224 C CA . ARG A 1 286 ? 2.414 -16.818 -6.014 1.00 94.19 286 ARG A CA 1
ATOM 2225 C C . ARG A 1 286 ? 2.351 -15.474 -6.744 1.00 94.19 286 ARG A C 1
ATOM 2227 O O . ARG A 1 286 ? 1.555 -15.279 -7.667 1.00 94.19 286 ARG A O 1
ATOM 2234 N N . LEU A 1 287 ? 3.148 -14.524 -6.272 1.00 96.38 287 LEU A N 1
ATOM 2235 C CA . LEU A 1 287 ? 3.317 -13.213 -6.888 1.00 96.38 287 LEU A CA 1
ATOM 2236 C C . LEU A 1 287 ? 4.593 -13.211 -7.739 1.00 96.38 287 LEU A C 1
ATOM 2238 O O . LEU A 1 287 ? 5.472 -14.034 -7.498 1.00 96.38 287 LEU A O 1
ATOM 2242 N N . PRO A 1 288 ? 4.692 -12.336 -8.752 1.00 95.62 288 PRO A N 1
ATOM 2243 C CA . PRO A 1 288 ? 5.932 -12.188 -9.500 1.00 95.62 288 PRO A CA 1
ATOM 2244 C C . PRO A 1 288 ? 7.018 -11.539 -8.636 1.00 95.62 288 PRO A C 1
ATOM 2246 O O . PRO A 1 288 ? 6.707 -10.742 -7.750 1.00 95.62 288 PRO A O 1
ATOM 2249 N N . THR A 1 289 ? 8.287 -11.830 -8.907 1.00 95.38 289 THR A N 1
ATOM 2250 C CA . THR A 1 289 ? 9.404 -11.129 -8.253 1.00 95.38 289 THR A CA 1
ATOM 2251 C C . THR A 1 289 ? 9.492 -9.672 -8.715 1.00 95.38 289 THR A C 1
ATOM 2253 O O . THR A 1 289 ? 8.928 -9.280 -9.739 1.00 95.38 289 THR A O 1
ATOM 2256 N N . VAL A 1 290 ? 10.227 -8.835 -7.975 1.00 94.31 290 VAL A N 1
ATOM 2257 C CA . VAL A 1 290 ? 10.472 -7.437 -8.384 1.00 94.31 290 VAL A CA 1
ATOM 2258 C C . VAL A 1 290 ? 11.155 -7.383 -9.757 1.00 94.31 290 VAL A C 1
ATOM 2260 O O . VAL A 1 290 ? 10.825 -6.532 -10.580 1.00 94.31 290 VAL A O 1
ATOM 2263 N N . GLU A 1 291 ? 12.065 -8.319 -10.024 1.00 92.75 291 GLU A N 1
ATOM 2264 C CA . GLU A 1 291 ? 12.776 -8.426 -11.299 1.00 92.75 291 GLU A CA 1
ATOM 2265 C C . GLU A 1 291 ? 11.837 -8.825 -12.443 1.00 92.75 291 GLU A C 1
ATOM 2267 O O . GLU A 1 291 ? 11.859 -8.194 -13.498 1.00 92.75 291 GLU A O 1
ATOM 2272 N N . GLU A 1 292 ? 10.949 -9.798 -12.217 1.00 93.88 292 GLU A N 1
ATOM 2273 C CA . GLU A 1 292 ? 9.917 -10.188 -13.186 1.00 93.88 292 GLU A CA 1
ATOM 2274 C C . GLU A 1 292 ? 8.952 -9.036 -13.490 1.00 93.88 292 GLU A C 1
ATOM 2276 O O . GLU A 1 292 ? 8.558 -8.841 -14.642 1.00 93.88 292 GLU A O 1
ATOM 2281 N N . ILE A 1 293 ? 8.597 -8.233 -12.480 1.00 94.62 293 ILE A N 1
ATOM 2282 C CA . ILE A 1 293 ? 7.791 -7.026 -12.685 1.00 94.62 293 ILE A CA 1
ATOM 2283 C C . ILE A 1 293 ? 8.545 -6.043 -13.575 1.00 94.62 293 ILE A C 1
ATOM 2285 O O . ILE A 1 293 ? 7.976 -5.580 -14.558 1.00 94.62 293 ILE A O 1
ATOM 2289 N N . PHE A 1 294 ? 9.815 -5.749 -13.293 1.00 94.12 294 PHE A N 1
ATOM 2290 C CA . PHE A 1 294 ? 10.595 -4.812 -14.110 1.00 94.12 294 PHE A CA 1
ATOM 2291 C C . PHE A 1 294 ? 10.725 -5.306 -15.559 1.00 94.12 294 PHE A C 1
ATOM 2293 O O . PHE A 1 294 ? 10.523 -4.542 -16.507 1.00 94.12 294 PHE A O 1
ATOM 2300 N N . ALA A 1 295 ? 10.976 -6.604 -15.742 1.00 91.88 295 ALA A N 1
ATOM 2301 C CA . ALA A 1 295 ? 11.018 -7.234 -17.056 1.00 91.88 295 ALA A CA 1
ATOM 2302 C C . ALA A 1 295 ? 9.684 -7.120 -17.811 1.00 91.88 295 ALA A C 1
ATOM 2304 O O . ALA A 1 295 ? 9.693 -6.861 -19.014 1.00 91.88 295 ALA A O 1
ATOM 2305 N N . SER A 1 296 ? 8.542 -7.217 -17.119 1.00 91.88 296 SER A N 1
ATOM 2306 C CA . SER A 1 296 ? 7.212 -7.148 -17.748 1.00 91.88 296 SER A CA 1
ATOM 2307 C C . SER A 1 296 ? 6.877 -5.803 -18.410 1.00 91.88 296 SER A C 1
ATOM 2309 O O . SER A 1 296 ? 6.029 -5.760 -19.297 1.00 91.88 296 SER A O 1
ATOM 2311 N N . PHE A 1 297 ? 7.553 -4.723 -18.014 1.00 89.88 297 PHE A N 1
ATOM 2312 C CA . PHE A 1 297 ? 7.385 -3.371 -18.569 1.00 89.88 297 PHE A CA 1
ATOM 2313 C C . PHE A 1 297 ? 8.514 -2.975 -19.536 1.00 89.88 297 PHE A C 1
ATOM 2315 O O . PHE A 1 297 ? 8.524 -1.865 -20.060 1.00 89.88 297 PHE A O 1
ATOM 2322 N N . SER A 1 298 ? 9.483 -3.868 -19.760 1.00 79.75 298 SER A N 1
ATOM 2323 C CA . SER A 1 298 ? 10.606 -3.640 -20.682 1.00 79.75 298 SER A CA 1
ATOM 2324 C C . SER A 1 298 ? 10.331 -4.142 -22.110 1.00 79.75 298 SER A C 1
ATOM 2326 O O . SER A 1 298 ? 11.161 -3.941 -22.993 1.00 79.75 298 SER A O 1
ATOM 2328 N N . GLY A 1 299 ? 9.198 -4.822 -22.332 1.00 74.69 299 GLY A N 1
ATOM 2329 C CA . GLY A 1 299 ? 8.768 -5.383 -23.622 1.00 74.69 299 GLY A CA 1
ATOM 2330 C C . GLY A 1 299 ? 7.812 -4.478 -24.416 1.00 74.69 299 GLY A C 1
ATOM 2331 O O . GLY A 1 299 ? 7.750 -3.274 -24.180 1.00 74.69 299 GLY A O 1
ATOM 2332 N N . ASP A 1 300 ? 7.055 -5.046 -25.368 1.00 72.31 300 ASP A N 1
ATOM 2333 C CA . ASP A 1 300 ? 6.065 -4.289 -26.157 1.00 72.31 300 ASP A CA 1
ATOM 2334 C C . ASP A 1 300 ? 4.864 -3.852 -25.279 1.00 72.31 300 ASP A C 1
ATOM 2336 O O . ASP A 1 300 ? 4.114 -4.707 -24.790 1.00 72.31 300 ASP A O 1
ATOM 2340 N N . PRO A 1 301 ? 4.594 -2.536 -25.137 1.00 66.25 301 PRO A N 1
ATOM 2341 C CA . PRO A 1 301 ? 3.483 -2.017 -24.330 1.00 66.25 301 PRO A CA 1
ATOM 2342 C C . PRO A 1 301 ? 2.081 -2.449 -24.786 1.00 66.25 301 PRO A C 1
ATOM 2344 O O . PRO A 1 301 ? 1.068 -2.217 -24.110 1.00 66.25 301 PRO A O 1
ATOM 2347 N N . ARG A 1 302 ? 1.955 -3.011 -25.992 1.00 65.44 302 ARG A N 1
ATOM 2348 C CA . ARG A 1 302 ? 0.667 -3.463 -26.532 1.00 65.44 302 ARG A CA 1
ATOM 2349 C C . ARG A 1 302 ? 0.213 -4.786 -25.934 1.00 65.44 302 ARG A C 1
ATOM 2351 O O . ARG A 1 302 ? -1.003 -4.984 -25.862 1.00 65.44 302 ARG A O 1
ATOM 2358 N N . GLU A 1 303 ? 1.150 -5.615 -25.484 1.00 69.50 303 GLU A N 1
ATOM 2359 C CA . GLU A 1 303 ? 0.902 -6.981 -25.016 1.00 69.50 303 GLU A CA 1
ATOM 2360 C C . GLU A 1 303 ? 0.562 -7.051 -23.523 1.00 69.50 303 GLU A C 1
ATOM 2362 O O . GLU A 1 303 ? -0.157 -7.956 -23.098 1.00 69.50 303 GLU A O 1
ATOM 2367 N N . ASN A 1 304 ? 1.002 -6.071 -22.729 1.00 79.31 304 ASN A N 1
ATOM 2368 C CA . ASN A 1 304 ? 0.780 -6.065 -21.288 1.00 79.31 304 ASN A CA 1
ATOM 2369 C C . ASN A 1 304 ? -0.418 -5.170 -20.892 1.00 79.31 304 ASN A C 1
ATOM 2371 O O . ASN A 1 304 ? -0.355 -3.943 -21.009 1.00 79.31 304 ASN A O 1
ATOM 2375 N N . PRO A 1 305 ? -1.535 -5.730 -20.388 1.00 80.62 305 PRO A N 1
ATOM 2376 C CA . PRO A 1 305 ? -2.665 -4.926 -19.918 1.00 80.62 305 PRO A CA 1
ATOM 2377 C C . PRO A 1 305 ? -2.318 -4.064 -18.691 1.00 80.62 305 PRO A C 1
ATOM 2379 O O . PRO A 1 305 ? -2.979 -3.045 -18.463 1.00 80.62 305 PRO A O 1
ATOM 2382 N N . LEU A 1 306 ? -1.281 -4.431 -17.923 1.00 88.25 306 LEU A N 1
ATOM 2383 C CA . LEU A 1 306 ? -0.814 -3.658 -16.769 1.00 88.25 306 LEU A CA 1
ATOM 2384 C C . LEU A 1 306 ? -0.205 -2.315 -17.182 1.00 88.25 306 LEU A C 1
ATOM 2386 O O . LEU A 1 306 ? -0.351 -1.351 -16.436 1.00 88.25 306 LEU A O 1
ATOM 2390 N N . ASP A 1 307 ? 0.377 -2.207 -18.378 1.00 90.56 307 ASP A N 1
ATOM 2391 C CA . ASP A 1 307 ? 0.946 -0.956 -18.896 1.00 90.56 307 ASP A CA 1
ATOM 2392 C C . ASP A 1 307 ? -0.091 0.156 -18.954 1.00 90.56 307 ASP A C 1
ATOM 2394 O O . ASP A 1 307 ? 0.161 1.279 -18.522 1.00 90.56 307 ASP A O 1
ATOM 2398 N N . SER A 1 308 ? -1.294 -0.162 -19.437 1.00 89.38 308 SER A N 1
ATOM 2399 C CA . SER A 1 308 ? -2.355 0.842 -19.590 1.00 89.38 308 SER A CA 1
ATOM 2400 C C . SER A 1 308 ? -2.906 1.297 -18.237 1.00 89.38 308 SER A C 1
ATOM 2402 O O . SER A 1 308 ? -3.185 2.483 -18.058 1.00 89.38 308 SER A O 1
ATOM 2404 N N . LEU A 1 309 ? -3.003 0.376 -17.271 1.00 92.56 309 LEU A N 1
ATOM 2405 C CA . LEU A 1 309 ? -3.363 0.696 -15.887 1.00 92.56 309 LEU A CA 1
ATOM 2406 C C . LEU A 1 309 ? -2.306 1.585 -15.233 1.00 92.56 309 LEU A C 1
ATOM 2408 O O . LEU A 1 309 ? -2.618 2.643 -14.690 1.00 92.56 309 LEU A O 1
ATOM 2412 N N . ALA A 1 310 ? -1.041 1.191 -15.342 1.00 93.94 310 ALA A N 1
ATOM 2413 C CA . ALA A 1 310 ? 0.058 1.901 -14.721 1.00 93.94 310 ALA A CA 1
ATOM 2414 C C . ALA A 1 310 ? 0.283 3.292 -15.335 1.00 93.94 310 ALA A C 1
ATOM 2416 O O . ALA A 1 310 ? 0.468 4.264 -14.598 1.00 93.94 310 ALA A O 1
ATOM 2417 N N . SER A 1 311 ? 0.154 3.430 -16.660 1.00 91.50 311 SER A N 1
ATOM 2418 C CA . SER A 1 311 ? 0.091 4.742 -17.315 1.00 91.50 311 SER A CA 1
ATOM 2419 C C . SER A 1 311 ? -1.081 5.583 -16.807 1.00 91.50 311 SER A C 1
ATOM 2421 O O . SER A 1 311 ? -0.922 6.785 -16.595 1.00 91.50 311 SER A O 1
ATOM 2423 N N . GLY A 1 312 ? -2.244 4.968 -16.569 1.00 90.44 312 GLY A N 1
ATOM 2424 C CA . GLY A 1 312 ? -3.405 5.629 -15.979 1.00 90.44 312 GLY A CA 1
ATOM 2425 C C . GLY A 1 312 ? -3.132 6.165 -14.572 1.00 90.44 312 GLY A C 1
ATOM 2426 O O . GLY A 1 312 ? -3.430 7.328 -14.299 1.00 90.44 312 GLY A O 1
ATOM 2427 N N . TRP A 1 313 ? -2.513 5.373 -13.694 1.00 93.50 313 TRP A N 1
ATOM 2428 C CA . TRP A 1 313 ? -2.158 5.807 -12.336 1.00 93.50 313 TRP A CA 1
ATOM 2429 C C . TRP A 1 313 ? -1.151 6.962 -12.334 1.00 93.50 313 TRP A C 1
ATOM 2431 O O . TRP A 1 313 ? -1.361 7.946 -11.619 1.00 93.50 313 TRP A O 1
ATOM 2441 N N . ILE A 1 314 ? -0.105 6.881 -13.167 1.00 92.06 314 ILE A N 1
ATOM 2442 C CA . ILE A 1 314 ? 0.892 7.953 -13.330 1.00 92.06 314 ILE A CA 1
ATOM 2443 C C . ILE A 1 314 ? 0.220 9.228 -13.857 1.00 92.06 314 ILE A C 1
ATOM 2445 O O . ILE A 1 314 ? 0.450 10.316 -13.328 1.00 92.06 314 ILE A O 1
ATOM 2449 N N . ALA A 1 315 ? -0.655 9.104 -14.859 1.00 88.56 315 ALA A N 1
ATOM 2450 C CA . ALA A 1 315 ? -1.372 10.245 -15.413 1.00 88.56 315 ALA A CA 1
ATOM 2451 C C . ALA A 1 315 ? -2.294 10.906 -14.381 1.00 88.56 315 ALA A C 1
ATOM 2453 O O . ALA A 1 315 ? -2.274 12.127 -14.252 1.00 88.56 315 ALA A O 1
ATOM 2454 N N . HIS A 1 316 ? -3.042 10.118 -13.605 1.00 87.56 316 HIS A N 1
ATOM 2455 C CA . HIS A 1 316 ? -3.923 10.636 -12.557 1.00 87.56 316 HIS A CA 1
ATOM 2456 C C . HIS A 1 316 ? -3.155 11.396 -11.480 1.00 87.56 316 HIS A C 1
ATOM 2458 O O . HIS A 1 316 ? -3.559 12.476 -11.057 1.00 87.56 316 HIS A O 1
ATOM 2464 N N . TRP A 1 317 ? -2.020 10.839 -11.058 1.00 87.69 317 TRP A N 1
ATOM 2465 C CA . TRP A 1 317 ? -1.120 11.487 -10.114 1.00 87.69 317 TRP A CA 1
ATOM 2466 C C . TRP A 1 317 ? -0.619 12.842 -10.626 1.00 87.69 317 TRP A C 1
ATOM 2468 O O . TRP A 1 317 ? -0.509 13.790 -9.852 1.00 87.69 317 TRP A O 1
ATOM 2478 N N . ASN A 1 318 ? -0.361 12.955 -11.928 1.00 83.19 318 ASN A N 1
ATOM 2479 C CA . ASN A 1 318 ? 0.093 14.199 -12.541 1.00 83.19 318 ASN A CA 1
ATOM 2480 C C . ASN A 1 318 ? -1.027 15.239 -12.686 1.00 83.19 318 ASN A C 1
ATOM 2482 O O . ASN A 1 318 ? -0.786 16.420 -12.448 1.00 83.19 318 ASN A O 1
ATOM 2486 N N . THR A 1 319 ? -2.249 14.825 -13.032 1.00 80.44 319 THR A N 1
ATOM 2487 C CA . THR A 1 319 ? -3.376 15.746 -13.264 1.00 80.44 319 THR A CA 1
ATOM 2488 C C . THR A 1 319 ? -4.069 16.222 -11.990 1.00 80.44 319 THR A C 1
ATOM 2490 O O . THR A 1 319 ? -4.639 17.309 -11.981 1.00 80.44 319 THR A O 1
ATOM 2493 N N . SER A 1 320 ? -4.043 15.432 -10.915 1.00 77.06 320 SER A N 1
ATOM 2494 C CA . SER A 1 320 ? -4.766 15.753 -9.673 1.00 77.06 320 SER A CA 1
ATOM 2495 C C . SER A 1 320 ? -4.002 16.688 -8.731 1.00 77.06 320 SER A C 1
ATOM 2497 O O . SER A 1 320 ? -4.474 16.967 -7.630 1.00 77.06 320 SER A O 1
ATOM 2499 N N . ARG A 1 321 ? -2.834 17.200 -9.138 1.00 67.44 321 ARG A N 1
ATOM 2500 C CA . ARG A 1 321 ? -2.076 18.169 -8.339 1.00 67.44 321 ARG A CA 1
ATOM 2501 C C . ARG A 1 321 ? -2.728 19.555 -8.388 1.00 67.44 321 ARG A C 1
ATOM 2503 O O . ARG A 1 321 ? -3.084 20.020 -9.475 1.00 67.44 321 ARG A O 1
ATOM 2510 N N . PRO A 1 322 ? -2.862 20.252 -7.245 1.00 58.47 322 PRO A N 1
ATOM 2511 C CA . PRO A 1 322 ? -3.410 21.600 -7.223 1.00 58.47 322 PRO A CA 1
ATOM 2512 C C . PRO A 1 322 ? -2.538 22.551 -8.054 1.00 58.47 322 PRO A C 1
ATOM 2514 O O . PRO A 1 322 ? -1.343 22.724 -7.813 1.00 58.47 322 PRO A O 1
ATOM 2517 N N . LYS A 1 323 ? -3.159 23.187 -9.055 1.00 52.75 323 LYS A N 1
ATOM 2518 C CA . LYS A 1 323 ? -2.549 24.230 -9.889 1.00 52.75 323 LYS A CA 1
ATOM 2519 C C . LYS A 1 323 ? -2.340 25.482 -9.028 1.00 52.75 323 LYS A C 1
ATOM 2521 O O . LYS A 1 323 ? -3.234 26.317 -8.953 1.00 52.75 323 LYS A O 1
ATOM 2526 N N . GLY A 1 324 ? -1.207 25.606 -8.339 1.00 48.16 324 GLY A N 1
ATOM 2527 C CA . GLY A 1 324 ? -0.929 26.808 -7.541 1.00 48.16 324 GLY A CA 1
ATOM 2528 C C . GLY A 1 324 ? 0.257 26.737 -6.586 1.00 48.16 324 GLY A C 1
ATOM 2529 O O . GLY A 1 324 ? 0.805 27.781 -6.245 1.00 48.16 324 GLY A O 1
ATOM 2530 N N . GLU A 1 325 ? 0.707 25.547 -6.189 1.00 44.19 325 GLU A N 1
ATOM 2531 C CA . GLU A 1 325 ? 1.903 25.435 -5.356 1.00 44.19 325 GLU A CA 1
ATOM 2532 C C . GLU A 1 325 ? 3.151 25.424 -6.240 1.00 44.19 325 GLU A C 1
ATOM 2534 O O . GLU A 1 325 ? 3.424 24.475 -6.969 1.00 44.19 325 GLU A O 1
ATOM 2539 N N . SER A 1 326 ? 3.943 26.492 -6.157 1.00 43.91 326 SER A N 1
ATOM 2540 C CA . SER A 1 326 ? 5.276 26.642 -6.760 1.00 43.91 326 SER A CA 1
ATOM 2541 C C . SER A 1 326 ? 6.334 25.695 -6.167 1.00 43.91 326 SER A C 1
ATOM 2543 O O . SER A 1 326 ? 7.538 25.919 -6.312 1.00 43.91 326 SER A O 1
ATOM 2545 N N . ARG A 1 327 ? 5.904 24.637 -5.471 1.00 51.34 327 ARG A N 1
ATOM 2546 C CA . ARG A 1 327 ? 6.776 23.638 -4.865 1.00 51.34 327 ARG A CA 1
ATOM 2547 C C . ARG A 1 327 ? 7.186 22.614 -5.924 1.00 51.34 327 ARG A C 1
ATOM 2549 O O . ARG A 1 327 ? 6.443 22.303 -6.852 1.00 51.34 327 ARG A O 1
ATOM 2556 N N . ARG A 1 328 ? 8.429 22.140 -5.801 1.00 53.56 328 ARG A N 1
ATOM 2557 C CA . ARG A 1 328 ? 9.046 21.095 -6.638 1.00 53.56 328 ARG A CA 1
ATOM 2558 C C . ARG A 1 328 ? 8.084 19.906 -6.805 1.00 53.56 328 ARG A C 1
ATOM 2560 O O . ARG A 1 328 ? 7.270 19.698 -5.909 1.00 53.56 328 ARG A O 1
ATOM 2567 N N . PRO A 1 329 ? 8.170 19.100 -7.882 1.00 56.22 329 PRO A N 1
ATOM 2568 C CA . PRO A 1 329 ? 7.323 17.919 -8.021 1.00 56.22 329 PRO A CA 1
ATOM 2569 C C . PRO A 1 329 ? 7.537 16.968 -6.831 1.00 56.22 329 PRO A C 1
ATOM 2571 O O . PRO A 1 329 ? 8.488 16.195 -6.793 1.00 56.22 329 PRO A O 1
ATOM 2574 N N . GLU A 1 330 ? 6.660 17.043 -5.827 1.00 68.75 330 GLU A N 1
ATOM 2575 C CA . GLU A 1 330 ? 6.684 16.135 -4.680 1.00 68.75 330 GLU A CA 1
ATOM 2576 C C . GLU A 1 330 ? 6.398 14.721 -5.196 1.00 68.75 330 GLU A C 1
ATOM 2578 O O . GLU A 1 330 ? 5.453 14.533 -5.959 1.00 68.75 330 GLU A O 1
ATOM 2583 N N . GLY A 1 331 ? 7.239 13.734 -4.887 1.00 77.62 331 GLY A N 1
ATOM 2584 C CA . GLY A 1 331 ? 6.974 12.339 -5.254 1.00 77.62 331 GLY A CA 1
ATOM 2585 C C . GLY A 1 331 ? 5.740 11.791 -4.520 1.00 77.62 331 GLY A C 1
ATOM 2586 O O . GLY A 1 331 ? 5.317 12.388 -3.528 1.00 77.62 331 GLY A O 1
ATOM 2587 N N . PRO A 1 332 ? 5.144 10.675 -4.980 1.00 87.94 332 PRO A N 1
ATOM 2588 C CA . PRO A 1 332 ? 4.131 9.963 -4.206 1.00 87.94 332 PRO A CA 1
ATOM 2589 C C . PRO A 1 332 ? 4.589 9.704 -2.758 1.00 87.94 332 PRO A C 1
ATOM 2591 O O . PRO A 1 332 ? 5.740 9.312 -2.560 1.00 87.94 332 PRO A O 1
ATOM 2594 N N . PRO A 1 333 ? 3.728 9.872 -1.739 1.00 90.00 333 PRO A N 1
ATOM 2595 C CA . PRO A 1 333 ? 4.107 9.615 -0.352 1.00 90.00 333 PRO A CA 1
ATOM 2596 C C . PRO A 1 333 ? 4.404 8.127 -0.128 1.00 90.00 333 PRO A C 1
ATOM 2598 O O . PRO A 1 333 ? 3.586 7.269 -0.468 1.00 90.00 333 PRO A O 1
ATOM 2601 N N . LEU A 1 334 ? 5.549 7.810 0.481 1.00 90.81 334 LEU A N 1
ATOM 2602 C CA . LEU A 1 334 ? 5.956 6.436 0.793 1.00 90.81 334 LEU A CA 1
ATOM 2603 C C . LEU A 1 334 ? 5.949 6.173 2.303 1.00 90.81 334 LEU A C 1
ATOM 2605 O O . LEU A 1 334 ? 6.456 6.976 3.087 1.00 90.81 334 LEU A O 1
ATOM 2609 N N . SER A 1 335 ? 5.429 5.013 2.704 1.00 87.12 335 SER A N 1
ATOM 2610 C CA . SER A 1 335 ? 5.488 4.533 4.088 1.00 87.12 335 SER A CA 1
ATOM 2611 C C . SER A 1 335 ? 6.885 3.980 4.378 1.00 87.12 335 SER A C 1
ATOM 2613 O O . SER A 1 335 ? 7.358 3.110 3.652 1.00 87.12 335 SER A O 1
ATOM 2615 N N . HIS A 1 336 ? 7.549 4.463 5.433 1.00 88.88 336 HIS A N 1
ATOM 2616 C CA . HIS A 1 336 ? 8.909 4.034 5.779 1.00 88.88 336 HIS A CA 1
ATOM 2617 C C . HIS A 1 336 ? 8.993 2.496 5.894 1.00 88.88 336 HIS A C 1
ATOM 2619 O O . HIS A 1 336 ? 8.145 1.918 6.580 1.00 88.88 336 HIS A O 1
ATOM 2625 N N . PRO A 1 337 ? 9.966 1.817 5.251 1.00 91.88 337 PRO A N 1
ATOM 2626 C CA . PRO A 1 337 ? 9.977 0.357 5.161 1.00 91.88 337 PRO A CA 1
ATOM 2627 C C . PRO A 1 337 ? 10.790 -0.327 6.266 1.00 91.88 337 PRO A C 1
ATOM 2629 O O . PRO A 1 337 ? 10.678 -1.538 6.437 1.00 91.88 337 PRO A O 1
ATOM 2632 N N . ALA A 1 338 ? 11.624 0.416 6.997 1.00 88.62 338 ALA A N 1
ATOM 2633 C CA . ALA A 1 338 ? 12.499 -0.147 8.018 1.00 88.62 338 ALA A CA 1
ATOM 2634 C C . ALA A 1 338 ? 11.879 -0.060 9.422 1.00 88.62 338 ALA A C 1
ATOM 2636 O O . ALA A 1 338 ? 10.718 0.332 9.601 1.00 88.62 338 ALA A O 1
ATOM 2637 N N . ILE A 1 339 ? 12.650 -0.513 10.407 1.00 87.81 339 ILE A N 1
ATOM 2638 C CA . ILE A 1 339 ? 12.298 -0.467 11.824 1.00 87.81 339 ILE A CA 1
ATOM 2639 C C . ILE A 1 339 ? 12.214 1.002 12.244 1.00 87.81 339 ILE A C 1
ATOM 2641 O O . ILE A 1 339 ? 13.081 1.802 11.899 1.00 87.81 339 ILE A O 1
ATOM 2645 N N . TYR A 1 340 ? 11.162 1.355 12.980 1.00 83.56 340 TYR A N 1
ATOM 2646 C CA . TYR A 1 340 ? 11.093 2.664 13.617 1.00 83.56 340 TYR A CA 1
ATOM 2647 C C . TYR A 1 340 ? 11.975 2.638 14.857 1.00 83.56 340 TYR A C 1
ATOM 2649 O O . TYR A 1 340 ? 11.605 2.075 15.884 1.00 83.56 340 TYR A O 1
ATOM 2657 N N . GLU A 1 341 ? 13.152 3.231 14.735 1.00 75.94 341 GLU A N 1
ATOM 2658 C CA . GLU A 1 341 ? 14.073 3.407 15.846 1.00 75.94 341 GLU A CA 1
ATOM 2659 C C . GLU A 1 341 ? 13.898 4.804 16.438 1.00 75.94 341 GLU A C 1
ATOM 2661 O O . GLU A 1 341 ? 13.658 5.786 15.728 1.00 75.94 341 GLU A O 1
ATOM 2666 N N . LEU A 1 342 ? 14.003 4.893 17.762 1.00 76.38 342 LEU A N 1
ATOM 2667 C CA . LEU A 1 342 ? 14.138 6.185 18.416 1.00 76.38 342 LEU A CA 1
ATOM 2668 C C . LEU A 1 342 ? 15.474 6.801 18.000 1.00 76.38 342 LEU A C 1
ATOM 2670 O O . LEU A 1 342 ? 16.469 6.094 17.834 1.00 76.38 342 LEU A O 1
ATOM 2674 N N . VAL A 1 343 ? 15.500 8.125 17.849 1.00 76.06 343 VAL A N 1
ATOM 2675 C CA . VAL A 1 343 ? 16.748 8.843 17.579 1.00 76.06 343 VAL A CA 1
ATOM 2676 C C . VAL A 1 343 ? 17.718 8.539 18.718 1.00 76.06 343 VAL A C 1
ATOM 2678 O O . VAL A 1 343 ? 17.405 8.785 19.884 1.00 76.06 343 VAL A O 1
ATOM 2681 N N . GLY A 1 344 ? 18.878 7.975 18.378 1.00 74.88 344 GLY A N 1
ATOM 2682 C CA . GLY A 1 344 ? 19.923 7.695 19.355 1.00 74.88 344 GLY A CA 1
ATOM 2683 C C . GLY A 1 344 ? 20.323 8.970 20.095 1.00 74.88 344 GLY A C 1
ATOM 2684 O O . GLY A 1 344 ? 20.410 10.044 19.494 1.00 74.88 344 GLY A O 1
ATOM 2685 N N . LEU A 1 345 ? 20.563 8.855 21.402 1.00 78.50 345 LEU A N 1
ATOM 2686 C CA . LEU A 1 345 ? 20.991 9.995 22.206 1.00 78.50 345 LEU A CA 1
ATOM 2687 C C . LEU A 1 345 ? 22.312 10.557 21.642 1.00 78.50 345 LEU A C 1
ATOM 2689 O O . LEU A 1 345 ? 23.240 9.784 21.380 1.00 78.50 345 LEU A O 1
ATOM 2693 N N . PRO A 1 346 ? 22.427 11.883 21.437 1.00 79.00 346 PRO A N 1
ATOM 2694 C CA . PRO A 1 346 ? 23.677 12.499 21.010 1.00 79.00 346 PRO A CA 1
ATOM 2695 C C . PRO A 1 346 ? 24.826 12.158 21.966 1.00 79.00 346 PRO A C 1
ATOM 2697 O O . PRO A 1 346 ? 24.622 12.056 23.173 1.00 79.00 346 PRO A O 1
ATOM 2700 N N . LYS A 1 347 ? 26.062 12.070 21.452 1.00 80.38 347 LYS A N 1
ATOM 2701 C CA . LYS A 1 347 ? 27.264 11.810 22.278 1.00 80.38 347 LYS A CA 1
ATOM 2702 C C . LYS A 1 347 ? 27.428 12.790 23.449 1.00 80.38 347 LYS A C 1
ATOM 2704 O O . LYS A 1 347 ? 28.017 12.430 24.457 1.00 80.38 347 LYS A O 1
ATOM 2709 N N . TYR A 1 348 ? 26.909 14.008 23.298 1.00 84.94 348 TYR A N 1
ATOM 2710 C CA . TYR A 1 348 ? 26.929 15.071 24.304 1.00 84.94 348 TYR A CA 1
ATOM 2711 C C . TYR A 1 348 ? 25.516 15.382 24.808 1.00 84.94 348 TYR A C 1
ATOM 2713 O O . TYR A 1 348 ? 25.142 16.546 24.945 1.00 84.94 348 TYR A O 1
ATOM 2721 N N . TYR A 1 349 ? 24.700 14.344 25.018 1.00 84.19 349 TYR A N 1
ATOM 2722 C CA . TYR A 1 349 ? 23.348 14.505 25.547 1.00 84.19 349 TYR A CA 1
ATOM 2723 C C . TYR A 1 349 ? 23.352 15.242 26.889 1.00 84.19 349 TYR A C 1
ATOM 2725 O O . TYR A 1 349 ? 22.524 16.123 27.078 1.00 84.19 349 TYR A O 1
ATOM 2733 N N . ASP A 1 350 ? 24.330 14.971 27.757 1.00 85.69 350 ASP A N 1
ATOM 2734 C CA . ASP A 1 350 ? 24.472 15.655 29.047 1.00 85.69 350 ASP A CA 1
ATOM 2735 C C . ASP A 1 350 ? 24.628 17.173 28.862 1.00 85.69 350 ASP A C 1
ATOM 2737 O O . ASP A 1 350 ? 23.896 17.956 29.458 1.00 85.69 350 ASP A O 1
ATOM 2741 N N . THR A 1 351 ? 25.496 17.600 27.938 1.00 87.44 351 THR A N 1
ATOM 2742 C CA . THR A 1 351 ? 25.676 19.023 27.604 1.00 87.44 351 THR A CA 1
ATOM 2743 C C . THR A 1 351 ? 24.411 19.631 27.008 1.00 87.44 351 THR A C 1
ATOM 2745 O O . THR A 1 351 ? 24.049 20.755 27.342 1.00 87.44 351 THR A O 1
ATOM 2748 N N . LEU A 1 352 ? 23.718 18.899 26.131 1.00 84.25 352 LEU A N 1
ATOM 2749 C CA . LEU A 1 352 ? 22.459 19.356 25.548 1.00 84.25 352 LEU A CA 1
ATOM 2750 C C . LEU A 1 352 ? 21.365 19.507 26.613 1.00 84.25 352 LEU A C 1
ATOM 2752 O O . LEU A 1 352 ? 20.575 20.445 26.550 1.00 84.25 352 LEU A O 1
ATOM 2756 N N . PHE A 1 353 ? 21.323 18.594 27.579 1.00 84.56 353 PHE A N 1
ATOM 2757 C CA . PHE A 1 353 ? 20.379 18.610 28.686 1.00 84.56 353 PHE A CA 1
ATOM 2758 C C . PHE A 1 353 ? 20.661 19.776 29.642 1.00 84.56 353 PHE A C 1
ATOM 2760 O O . PHE A 1 353 ? 19.737 20.501 30.013 1.00 84.56 353 PHE A O 1
ATOM 2767 N N . ASP A 1 354 ? 21.931 20.025 29.968 1.00 87.25 354 ASP A N 1
ATOM 2768 C CA . ASP A 1 354 ? 22.351 21.179 30.768 1.00 87.25 354 ASP A CA 1
ATOM 2769 C C . ASP A 1 354 ? 22.015 22.505 30.073 1.00 87.25 354 ASP A C 1
ATOM 2771 O O . ASP A 1 354 ? 21.441 23.403 30.692 1.00 87.25 354 ASP A O 1
ATOM 2775 N N . GLU A 1 355 ? 22.297 22.618 28.773 1.00 85.25 355 GLU A N 1
ATOM 2776 C CA . GLU A 1 355 ? 21.917 23.777 27.956 1.00 85.25 355 GLU A CA 1
ATOM 2777 C C . GLU A 1 355 ? 20.398 23.968 27.915 1.00 85.25 355 GLU A C 1
ATOM 2779 O O . GLU A 1 355 ? 19.903 25.090 28.046 1.00 85.25 355 GLU A O 1
ATOM 2784 N N . ALA A 1 356 ? 19.638 22.880 27.771 1.00 85.25 356 ALA A N 1
ATOM 2785 C CA . ALA A 1 356 ? 18.183 22.926 27.774 1.00 85.25 356 ALA A CA 1
ATOM 2786 C C . ALA A 1 356 ? 17.630 23.411 29.121 1.00 85.25 356 ALA A C 1
ATOM 2788 O O . ALA A 1 356 ? 16.712 24.225 29.128 1.00 85.25 356 ALA A O 1
ATOM 2789 N N . ASN A 1 357 ? 18.217 22.995 30.245 1.00 83.75 357 ASN A N 1
ATOM 2790 C CA . ASN A 1 357 ? 17.804 23.436 31.581 1.00 83.75 357 ASN A CA 1
ATOM 2791 C C . ASN A 1 357 ? 18.195 24.887 31.896 1.00 83.75 357 ASN A C 1
ATOM 2793 O O . ASN A 1 357 ? 17.523 25.547 32.687 1.00 83.75 357 ASN A O 1
ATOM 2797 N N . GLN A 1 358 ? 19.252 25.412 31.272 1.00 86.50 358 GLN A N 1
ATOM 2798 C CA . GLN A 1 358 ? 19.651 26.817 31.419 1.00 86.50 358 GLN A CA 1
ATOM 2799 C C . GLN A 1 358 ? 18.760 27.780 30.621 1.00 86.50 358 GLN A C 1
ATOM 2801 O O . GLN A 1 358 ? 18.730 28.985 30.898 1.00 86.50 358 GLN A O 1
ATOM 2806 N N . ARG A 1 359 ? 18.019 27.280 29.624 1.00 86.00 359 ARG A N 1
ATOM 2807 C CA . ARG A 1 359 ? 17.146 28.112 28.793 1.00 86.00 359 ARG A CA 1
ATOM 2808 C C . ARG A 1 359 ? 15.870 28.509 29.532 1.00 86.00 359 ARG A C 1
ATOM 2810 O O . ARG A 1 359 ? 15.355 27.820 30.408 1.00 86.00 359 ARG A O 1
ATOM 2817 N N . ARG A 1 360 ? 15.324 29.656 29.130 1.00 87.75 360 ARG A N 1
ATOM 2818 C CA . ARG A 1 360 ? 14.037 30.170 29.612 1.00 87.75 360 ARG A CA 1
ATOM 2819 C C . ARG A 1 360 ? 12.965 29.974 28.553 1.00 87.75 360 ARG A C 1
ATOM 2821 O O . ARG A 1 360 ? 13.247 30.021 27.358 1.00 87.75 360 ARG A O 1
ATOM 2828 N N . CYS A 1 361 ? 11.732 29.778 29.003 1.00 85.62 361 CYS A N 1
ATOM 2829 C CA . CYS A 1 361 ? 10.575 29.617 28.138 1.00 85.62 361 CYS A CA 1
ATOM 2830 C C . CYS A 1 361 ? 10.429 30.834 27.209 1.00 85.62 361 CYS A C 1
ATOM 2832 O O . CYS A 1 361 ? 10.325 31.956 27.715 1.00 85.62 361 CYS A O 1
ATOM 2834 N N . PRO A 1 362 ? 10.359 30.641 25.878 1.00 82.12 362 PRO A N 1
ATOM 2835 C CA . PRO A 1 362 ? 10.241 31.749 24.932 1.00 82.12 362 PRO A CA 1
ATOM 2836 C C . PRO A 1 362 ? 8.930 32.531 25.099 1.00 82.12 362 PRO A C 1
ATOM 2838 O O . PRO A 1 362 ? 8.882 33.713 24.775 1.00 82.12 362 PRO A O 1
ATOM 2841 N N . THR A 1 363 ? 7.878 31.903 25.638 1.00 81.81 363 THR A N 1
ATOM 2842 C CA . THR A 1 363 ? 6.573 32.549 25.843 1.00 81.81 363 THR A CA 1
ATOM 2843 C C . THR A 1 363 ? 6.474 33.297 27.175 1.00 81.81 363 THR A C 1
ATOM 2845 O O . THR A 1 363 ? 5.821 34.332 27.246 1.00 81.81 363 THR A O 1
ATOM 2848 N N . THR A 1 364 ? 7.083 32.785 28.253 1.00 81.56 364 THR A N 1
ATOM 2849 C CA . THR A 1 364 ? 6.890 33.337 29.613 1.00 81.56 364 THR A CA 1
ATOM 2850 C C . THR A 1 364 ? 8.138 33.940 30.249 1.00 81.56 364 THR A C 1
ATOM 2852 O O . THR A 1 364 ? 8.020 34.586 31.288 1.00 81.56 364 THR A O 1
ATOM 2855 N N . GLY A 1 365 ? 9.333 33.699 29.702 1.00 82.56 365 GLY A N 1
ATOM 2856 C CA . GLY A 1 365 ? 10.613 34.113 30.295 1.00 82.56 365 GLY A CA 1
ATOM 2857 C C . GLY A 1 365 ? 10.970 33.411 31.617 1.00 82.56 365 GLY A C 1
ATOM 2858 O O . GLY A 1 365 ? 11.992 33.718 32.236 1.00 82.56 365 GLY A O 1
ATOM 2859 N N . LYS A 1 366 ? 10.143 32.465 32.077 1.00 85.44 366 LYS A N 1
ATOM 2860 C CA . LYS A 1 366 ? 10.395 31.652 33.276 1.00 85.44 366 LYS A CA 1
ATOM 2861 C C . LYS A 1 366 ? 11.232 30.419 32.931 1.00 85.44 366 LYS A C 1
ATOM 2863 O O . LYS A 1 366 ? 11.500 30.162 31.760 1.00 85.44 366 LYS A O 1
ATOM 2868 N N . GLU A 1 367 ? 11.663 29.682 33.947 1.00 84.88 367 GLU A N 1
ATOM 2869 C CA . GLU A 1 367 ? 12.342 28.395 33.761 1.00 84.88 367 GLU A CA 1
ATOM 2870 C C . GLU A 1 367 ? 11.462 27.422 32.967 1.00 84.88 367 GLU A C 1
ATOM 2872 O O . GLU A 1 367 ? 10.227 27.471 33.039 1.00 84.88 367 GLU A O 1
ATOM 2877 N N . LEU A 1 368 ? 12.104 26.581 32.157 1.00 84.81 368 LEU A N 1
ATOM 2878 C CA . LEU A 1 368 ? 11.413 25.596 31.337 1.00 84.81 368 LEU A CA 1
ATOM 2879 C C . LEU A 1 368 ? 10.814 24.492 32.213 1.00 84.81 368 LEU A C 1
ATOM 2881 O O . LEU A 1 368 ? 11.419 24.024 33.171 1.00 84.81 368 LEU A O 1
ATOM 2885 N N . THR A 1 369 ? 9.606 24.065 31.862 1.00 82.44 369 THR A N 1
ATOM 2886 C CA . THR A 1 369 ? 8.940 22.911 32.472 1.00 82.44 369 THR A CA 1
ATOM 2887 C C . THR A 1 369 ? 8.929 21.797 31.440 1.00 82.44 369 THR A C 1
ATOM 2889 O O . THR A 1 369 ? 8.320 21.983 30.386 1.00 82.44 369 THR A O 1
ATOM 2892 N N . ASP A 1 370 ? 9.593 20.678 31.737 1.00 83.56 370 ASP A N 1
ATOM 2893 C CA . ASP A 1 370 ? 9.759 19.551 30.805 1.00 83.56 370 ASP A CA 1
ATOM 2894 C C . ASP A 1 370 ? 10.373 20.002 29.457 1.00 83.56 370 ASP A C 1
ATOM 2896 O O . ASP A 1 370 ? 9.665 20.118 28.450 1.00 83.56 370 ASP A O 1
ATOM 2900 N N . PRO A 1 371 ? 11.665 20.393 29.443 1.00 86.31 371 PRO A N 1
ATOM 2901 C CA . PRO A 1 371 ? 12.295 21.003 28.277 1.00 86.31 371 PRO A CA 1
ATOM 2902 C C . PRO A 1 371 ? 12.355 20.022 27.100 1.00 86.31 371 PRO A C 1
ATOM 2904 O O . PRO A 1 371 ? 12.950 18.951 27.182 1.00 86.31 371 PRO A O 1
ATOM 2907 N N . CYS A 1 372 ? 11.770 20.425 25.977 1.00 85.62 372 CYS A N 1
ATOM 2908 C CA . CYS A 1 372 ? 11.743 19.670 24.730 1.00 85.62 372 CYS A CA 1
ATOM 2909 C C . CYS A 1 372 ? 12.517 20.421 23.642 1.00 85.62 372 CYS A C 1
ATOM 2911 O O . CYS A 1 372 ? 12.341 21.629 23.481 1.00 85.62 372 CYS A O 1
ATOM 2913 N N . LEU A 1 373 ? 13.338 19.701 22.871 1.00 84.75 373 LEU A N 1
ATOM 2914 C CA . LEU A 1 373 ? 14.052 20.211 21.697 1.00 84.75 373 LEU A CA 1
ATOM 2915 C C . LEU A 1 373 ? 13.341 19.762 20.415 1.00 84.75 373 LEU A C 1
ATOM 2917 O O . LEU A 1 373 ? 13.150 18.566 20.197 1.00 84.75 373 LEU A O 1
ATOM 2921 N N . CYS A 1 374 ? 13.012 20.697 19.524 1.00 82.38 374 CYS A N 1
ATOM 2922 C CA . CYS A 1 374 ? 12.563 20.344 18.178 1.00 82.38 374 CYS A CA 1
ATOM 2923 C C . CYS A 1 374 ? 13.762 20.013 17.278 1.00 82.38 374 CYS A C 1
ATOM 2925 O O . CYS A 1 374 ? 14.619 20.862 17.056 1.00 82.38 374 CYS A O 1
ATOM 2927 N N . LEU A 1 375 ? 13.799 18.809 16.700 1.00 79.75 375 LEU A N 1
ATOM 2928 C CA . LEU A 1 375 ? 14.895 18.371 15.821 1.00 79.75 375 LEU A CA 1
ATOM 2929 C C . LEU A 1 375 ? 14.880 19.012 14.422 1.00 79.75 375 LEU A C 1
ATOM 2931 O O . LEU A 1 375 ? 15.871 18.920 13.706 1.00 79.75 375 LEU A O 1
ATOM 2935 N N . PHE A 1 376 ? 13.778 19.655 14.024 1.00 77.00 376 PHE A N 1
ATOM 2936 C CA . PHE A 1 376 ? 13.671 20.323 12.721 1.00 77.00 376 PHE A CA 1
ATOM 2937 C C . PHE A 1 376 ? 14.159 21.771 12.765 1.00 77.00 376 PHE A C 1
ATOM 2939 O O . PHE A 1 376 ? 14.864 22.212 11.861 1.00 77.00 376 PHE A O 1
ATOM 2946 N N . CYS A 1 377 ? 13.797 22.511 13.815 1.00 83.25 377 CYS A N 1
ATOM 2947 C CA . CYS A 1 377 ? 14.121 23.933 13.944 1.00 83.25 377 CYS A CA 1
ATOM 2948 C C . CYS A 1 377 ? 15.120 24.247 15.068 1.00 83.25 377 CYS A C 1
ATOM 2950 O O . CYS A 1 377 ? 15.493 25.404 15.239 1.00 83.25 377 CYS A O 1
ATOM 2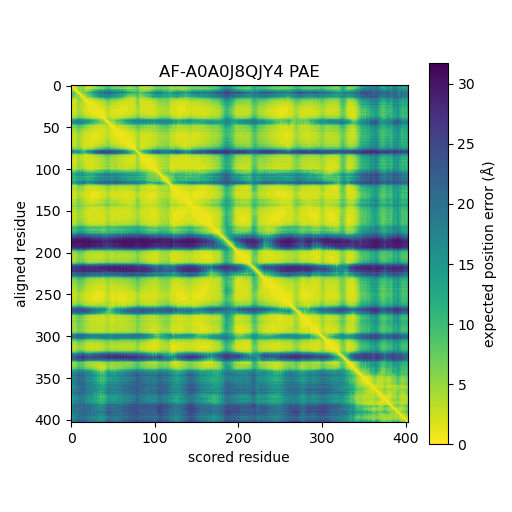952 N N . SER A 1 378 ? 15.545 23.245 15.843 1.00 82.69 378 SER A N 1
ATOM 2953 C CA . SER A 1 378 ? 16.507 23.374 16.949 1.00 82.69 378 SER A CA 1
ATOM 2954 C C . SER A 1 378 ? 16.083 24.342 18.068 1.00 82.69 378 SER A C 1
ATOM 2956 O O . SER A 1 378 ? 16.921 24.834 18.822 1.00 82.69 378 SER A O 1
ATOM 2958 N N . GLU A 1 379 ? 14.782 24.623 18.197 1.00 85.75 379 GLU A N 1
ATOM 2959 C CA . GLU A 1 379 ? 14.227 25.463 19.266 1.00 85.75 379 GLU A CA 1
ATOM 2960 C C . GLU A 1 379 ? 13.877 24.616 20.503 1.00 85.75 379 GLU A C 1
ATOM 2962 O O . GLU A 1 379 ? 13.407 23.483 20.368 1.00 85.75 379 GLU A O 1
ATOM 2967 N N . ILE A 1 380 ? 14.082 25.183 21.700 1.00 87.06 380 ILE A N 1
ATOM 2968 C CA . ILE A 1 380 ? 13.785 24.552 22.998 1.00 87.06 380 ILE A CA 1
ATOM 2969 C C . ILE A 1 380 ? 12.574 25.238 23.638 1.00 87.06 380 ILE A C 1
ATOM 2971 O O . ILE A 1 380 ? 12.514 26.469 23.702 1.00 87.06 380 ILE A O 1
ATOM 2975 N N . PHE A 1 381 ? 11.612 24.458 24.126 1.00 86.69 381 PHE A N 1
ATOM 2976 C CA . PHE A 1 381 ? 10.366 24.952 24.723 1.00 86.69 381 PHE A CA 1
ATOM 2977 C C . PHE A 1 381 ? 9.809 23.972 25.764 1.00 86.69 381 PHE A C 1
ATOM 2979 O O . PHE A 1 381 ? 10.335 22.878 25.947 1.00 86.69 381 PHE A O 1
ATOM 2986 N N . CYS A 1 382 ? 8.744 24.366 26.466 1.00 86.50 382 CYS A N 1
ATOM 2987 C CA . CYS A 1 382 ? 8.087 23.490 27.435 1.00 86.50 382 CYS A CA 1
ATOM 2988 C C . CYS A 1 382 ? 7.228 22.433 26.726 1.00 86.50 382 CYS A C 1
ATOM 2990 O O . CYS A 1 382 ? 6.398 22.790 25.884 1.00 86.50 382 CYS A O 1
ATOM 2992 N N . GLY A 1 383 ? 7.393 21.162 27.098 1.00 80.25 383 GLY A N 1
ATOM 2993 C CA . GLY A 1 383 ? 6.681 20.026 26.516 1.00 80.25 383 GLY A CA 1
ATOM 2994 C C . GLY A 1 383 ? 5.227 19.932 26.965 1.00 80.25 383 GLY A C 1
ATOM 2995 O O . GLY A 1 383 ? 4.306 20.268 26.220 1.00 80.25 383 GLY A O 1
ATOM 2996 N N . GLN A 1 384 ? 5.011 19.493 28.205 1.00 73.25 384 GLN A N 1
ATOM 2997 C CA . GLN A 1 384 ? 3.671 19.260 28.767 1.00 73.25 384 GLN A CA 1
ATOM 2998 C C . GLN A 1 384 ? 3.022 20.491 29.431 1.00 73.25 384 GLN A C 1
ATOM 3000 O O . GLN A 1 384 ? 1.958 20.383 30.041 1.00 73.25 384 GLN A O 1
ATOM 3005 N N . ALA A 1 385 ? 3.632 21.676 29.334 1.00 75.12 385 ALA A N 1
ATOM 3006 C CA . ALA A 1 385 ? 3.123 22.876 29.996 1.00 75.12 385 ALA A CA 1
ATOM 3007 C C . ALA A 1 385 ? 2.164 23.694 29.114 1.00 75.12 385 ALA A C 1
ATOM 3009 O O . ALA A 1 385 ? 2.401 23.921 27.927 1.00 75.12 385 ALA A O 1
ATOM 3010 N N . THR A 1 386 ? 1.123 24.256 29.732 1.00 78.81 386 THR A N 1
ATOM 3011 C CA . THR A 1 386 ? 0.143 25.138 29.070 1.00 78.81 386 THR A CA 1
ATOM 3012 C C . THR A 1 386 ? 0.722 26.489 28.651 1.00 78.81 386 THR A C 1
ATOM 3014 O O . THR A 1 386 ? 0.124 27.194 27.849 1.00 78.81 386 THR A O 1
ATOM 3017 N N . CYS A 1 387 ? 1.898 26.865 29.154 1.00 79.44 387 CYS A N 1
ATOM 3018 C CA . CYS A 1 387 ? 2.517 28.158 28.870 1.00 79.44 387 CYS A CA 1
ATOM 3019 C C . CYS A 1 387 ? 3.004 28.319 27.421 1.00 79.44 387 CYS A C 1
ATOM 3021 O O . CYS A 1 387 ? 3.176 29.444 26.963 1.00 79.44 387 CYS A O 1
ATOM 3023 N N . CYS A 1 388 ? 3.236 27.215 26.707 1.00 74.94 388 CYS A N 1
ATOM 3024 C CA . CYS A 1 388 ? 3.584 27.220 25.284 1.00 74.94 388 CYS A CA 1
ATOM 3025 C C . CYS A 1 388 ? 2.384 26.900 24.382 1.00 74.94 388 CYS A C 1
ATOM 3027 O O . CYS A 1 388 ? 2.576 26.684 23.187 1.00 74.94 388 CYS A O 1
ATOM 3029 N N . MET A 1 389 ? 1.176 26.855 24.951 1.00 79.62 389 MET A N 1
ATOM 3030 C CA . MET A 1 389 ? -0.061 26.623 24.220 1.00 79.62 389 MET A CA 1
ATOM 3031 C C . MET A 1 389 ? -0.493 27.897 23.490 1.00 79.62 389 MET A C 1
ATOM 3033 O O . MET A 1 389 ? -0.435 28.987 24.059 1.00 79.62 389 MET A O 1
ATOM 3037 N N . ASP A 1 390 ? -0.897 27.764 22.233 1.00 74.56 390 ASP A N 1
ATOM 3038 C CA . ASP A 1 390 ? -1.425 28.871 21.436 1.00 74.56 390 ASP A CA 1
ATOM 3039 C C . ASP A 1 390 ? -2.947 29.065 21.631 1.00 74.56 390 ASP A C 1
ATOM 3041 O O . ASP A 1 390 ? -3.607 28.342 22.383 1.00 74.56 390 ASP A O 1
ATOM 3045 N N . GLU A 1 391 ? -3.526 30.045 20.929 1.00 73.31 391 GLU A N 1
ATOM 3046 C CA . GLU A 1 391 ? -4.973 30.320 20.954 1.00 73.31 391 GLU A CA 1
ATOM 3047 C C . GLU A 1 391 ? -5.818 29.144 20.426 1.00 73.31 391 GLU A C 1
ATOM 3049 O O . GLU A 1 391 ? -6.988 29.008 20.791 1.00 73.31 391 GLU A O 1
ATOM 3054 N N . SER A 1 392 ? -5.221 28.259 19.620 1.00 74.50 392 SER A N 1
ATOM 3055 C CA . SER A 1 392 ? -5.859 27.062 19.063 1.00 74.50 392 SER A CA 1
ATOM 3056 C C . SER A 1 392 ? -5.765 25.827 19.978 1.00 74.50 392 SER A C 1
ATOM 3058 O O . SER A 1 392 ? -6.250 24.749 19.628 1.00 74.50 392 SER A O 1
ATOM 3060 N N . LYS A 1 393 ? -5.233 25.997 21.200 1.00 77.19 393 LYS A N 1
ATOM 3061 C CA . LYS A 1 393 ? -4.991 24.950 22.212 1.00 77.19 393 LYS A CA 1
ATOM 3062 C C . LYS A 1 393 ? -3.967 23.892 21.792 1.00 77.19 393 LYS A C 1
ATOM 3064 O O . LYS A 1 393 ? -3.940 22.791 22.348 1.00 77.19 393 LYS A O 1
ATOM 3069 N N . ILE A 1 394 ? -3.095 24.222 20.849 1.00 75.94 394 ILE A N 1
ATOM 3070 C CA . ILE A 1 394 ? -1.991 23.376 20.413 1.00 75.94 394 ILE A CA 1
ATOM 3071 C C . ILE A 1 394 ? -0.783 23.668 21.311 1.00 75.94 394 ILE A C 1
ATOM 3073 O O . ILE A 1 394 ? -0.350 24.809 21.457 1.00 75.94 394 ILE A O 1
ATOM 3077 N N . GLY A 1 395 ? -0.249 22.629 21.960 1.00 76.81 395 GLY A N 1
ATOM 3078 C CA . GLY A 1 395 ? 0.935 22.738 22.820 1.00 76.81 395 GLY A CA 1
ATOM 3079 C C . GLY A 1 395 ? 2.223 23.062 22.051 1.00 76.81 395 GLY A C 1
ATOM 3080 O O . GLY A 1 395 ? 2.294 22.898 20.831 1.00 76.81 395 GLY A O 1
ATOM 3081 N N . GLY A 1 396 ? 3.273 23.461 22.780 1.00 75.44 396 GLY A N 1
ATOM 3082 C CA . GLY A 1 396 ? 4.548 23.913 22.208 1.00 75.44 396 GLY A CA 1
ATOM 3083 C C . GLY A 1 396 ? 5.182 22.926 21.222 1.00 75.44 396 GLY A C 1
ATOM 3084 O O . GLY A 1 396 ? 5.566 23.340 20.128 1.00 75.44 396 GLY A O 1
ATOM 3085 N N . CYS A 1 397 ? 5.206 21.628 21.565 1.00 74.88 397 CYS A N 1
ATOM 3086 C CA . CYS A 1 397 ? 5.714 20.564 20.686 1.00 74.88 397 CYS A CA 1
ATOM 3087 C C . CYS A 1 397 ? 4.944 20.477 19.364 1.00 74.88 397 CYS A C 1
ATOM 3089 O O . CYS A 1 397 ? 5.547 20.431 18.296 1.00 74.88 397 CYS A O 1
ATOM 3091 N N . ASN A 1 398 ? 3.611 20.466 19.434 1.00 75.94 398 ASN A N 1
ATOM 3092 C CA . ASN A 1 398 ? 2.756 20.231 18.270 1.00 75.94 398 ASN A CA 1
ATOM 3093 C C . ASN A 1 398 ? 2.754 21.429 17.314 1.00 75.94 398 ASN A C 1
ATOM 3095 O O . ASN A 1 398 ? 2.735 21.240 16.105 1.00 75.94 398 ASN A O 1
ATOM 3099 N N . ARG A 1 399 ? 2.879 22.655 17.836 1.00 76.38 399 ARG A N 1
ATOM 3100 C CA . ARG A 1 399 ? 2.992 23.874 17.021 1.00 76.38 399 ARG A CA 1
ATOM 3101 C C . ARG A 1 399 ? 4.201 23.848 16.079 1.00 76.38 399 ARG A C 1
ATOM 3103 O O . ARG A 1 399 ? 4.160 24.432 15.006 1.00 76.38 399 ARG A O 1
ATOM 3110 N N . HIS A 1 400 ? 5.292 23.195 16.478 1.00 73.19 400 HIS A N 1
ATOM 3111 C CA . HIS A 1 400 ? 6.506 23.114 15.661 1.00 73.19 400 HIS A CA 1
ATOM 3112 C C . HIS A 1 400 ? 6.448 22.014 14.600 1.00 73.19 400 HIS A C 1
ATOM 3114 O O . HIS A 1 400 ? 7.304 21.999 13.727 1.00 73.19 400 HIS A O 1
ATOM 3120 N N . VAL A 1 401 ? 5.456 21.121 14.650 1.00 68.06 401 VAL A N 1
ATOM 3121 C CA . VAL A 1 401 ? 5.208 20.140 13.581 1.00 68.06 401 VAL A CA 1
ATOM 3122 C C . VAL A 1 401 ? 4.643 20.825 12.328 1.00 68.06 401 VAL A C 1
ATOM 3124 O O . VAL A 1 401 ? 4.810 20.313 11.227 1.00 68.06 401 VAL A O 1
ATOM 3127 N N . GLU A 1 402 ? 3.991 21.982 12.487 1.00 62.75 402 GLU A N 1
ATOM 3128 C CA . GLU A 1 402 ? 3.374 22.753 11.396 1.00 62.75 402 GLU A CA 1
ATOM 3129 C C . GLU A 1 402 ? 4.289 23.839 10.793 1.00 62.75 402 GLU A C 1
ATOM 3131 O O . GLU A 1 402 ? 3.946 24.408 9.755 1.00 62.75 402 GLU A O 1
ATOM 3136 N N . LYS A 1 403 ? 5.429 24.138 11.436 1.00 58.16 403 LYS A N 1
ATOM 3137 C CA . LYS A 1 403 ? 6.465 25.061 10.932 1.00 58.16 403 LYS A CA 1
ATOM 3138 C C . LYS A 1 403 ? 7.372 24.353 9.931 1.00 58.16 403 LYS A C 1
ATOM 3140 O O . LYS A 1 403 ? 7.712 24.997 8.913 1.00 58.16 403 LYS A O 1
#

Nearest PDB structures (foldseek):
  6nf4-assembly1_B  TM=1.495E-01  e=3.871E+00  Danio rerio

Organism: NCBI:txid454286

pLDDT: mean 82.9, std 14.02, range [40.38, 98.38]

Radius of gyration: 24.35 Å; Cα contacts (8 Å, |Δi|>4): 428; chains: 1; bounding box: 76×60×60 Å

Foldseek 3Di:
DDAPDDDDPVVDDPPALDRLVVLLLVLLVLLLVQLLVCFPPDDDQLDDSVNPRDPVSLQVSLVSLVCSLVSLVVLVPPPDPDSNSCVSLVVLQLLLCLQLCQLQPPDPPSVVVCVVPLVRDHCLQDDLSSSLSSCVRRPCVVVVDDSLVSLQSSLLVLLLLLLQQCQQPVPVVVVVVVVVVVVPPDDDDPVVFQDQPVLLVLLNVLSVVLLVVLLVPDDPDDQDRPCDDDGSVVSVVSLVSSLLLSLSSLSSVVSSCCSHVVDDFGRPHNVCSPPDSSVVSCVRSVHDDSSVSSNLNSDDLVPDSSSSSSSSSSNSLNVSDDPPDPDRPRRRDGDDRHRDDDDDQPPVNVVVVVVQQPDAAPQPRHGEACWDADPPPRDIHHDPDCSQADPVRDHVRRVVVVD

Mean predicted aligned error: 10.28 Å

Sequence (403 aa):
MPSRFGYQQNTVTPDDLIRTDTLIKTFGASISAVEISQRGVGCEPGATLLDTIPRMTLTHLRILSETALSYAAIGGLQNSMANKTVYEFRDMHRRKLCQLFLGHRGISGLASLANENKNIEPLFAMDTFVFLAECSLCLVPVLNIDIHHVVRICYVAEIIKVVLSFILRPEGLVAQLNCSMLLMVDEAKEEALTQGPDFIRGFFDWIVATYRASALRETRNPGALNFDDPSPYILRVLAKVAAKYALPFLRKVAILLHVQYGVEFPNTGVDCADLSEIDRLTSLLRLPTVEEIFASFSGDPRENPLDSLASGWIAHWNTSRPKGESRRPEGPPLSHPAIYELVGLPKYYDTLFDEANQRRCPTTGKELTDPCLCLFCSEIFCGQATCCMDESKIGGCNRHVEK

Secondary structure (DSSP, 8-state):
---S----GGG--TT----HHHHHHHHHHHHHHHHHHTTT----TT--TTTTS-HHHHHHHHHHHHHHHHHHHHHHH---SS-HHHHHHHHHHHHHHHHHHTT-TT-TTHHHHHHH-TT---GGGS-HHHHHHHHHHHTHHHHT--HHHHHHHHHHHHHHHHHHHHHH--HHHHHHHHHHHHH------STTSS---HHHHHHHHHHHHHHHHHHTTT-SS----S-SS--HHHHHHHHHHHHHHHHHHHHHHHHHHHHHH-PPPPP--STTTTS-HHHHHHHHTTPPPHHHHHHHTSS-TTT-HHHHHHHHHHHHHHHTS-TT--S--PPPP----S--PPPPPPTTHHHHHHHHHH-B-TTTSSBPSSEEE-TTT--EEESS-GGG--TT---HHHHTT--